Protein AF-A0A956Y0K7-F1 (afdb_monomer_lite)

Radius of gyration: 35.09 Å; chains: 1; bounding box: 117×87×111 Å

pLDDT: mean 72.66, std 21.15, range [28.67, 98.44]

Sequence (564 aa):
MSEHDADNPIESTDLSSDDQITEDSLEARIENAVAEARANDLPFDELTLSQLVAMFMQAPRRTWGTFLAVVRPRWMAPQSQEQAATPAATSEPVAEFVAPESSASPGRRRNLIGDRTMLQMGLYIVAIMLSWWASASLRTVVTEESCATFSIGLMVLAFFLWLAAMAIGSRNSLREWWEGRDGWLVPELVARAIVILTALIGLSFLFDSMDEPVNEVDRILNMVGPGLALLIGAGLVWLVLDAVFARLRWGATKLKRASDVEAPDDVEDDVLNLPWYMRIHPARVLLLFGGISFSGLVWFDTDANSFQTVTFYLWLASIIMIALAITPDMLGIWRWFRRLMADIGQFHWRRHGPAVLAFIVIMVVGVHLRLQDLHELPSEMTSDHVELVLDAVKVLNGERDIFFANNGGREPVQMYLMALLSMVPGLGINHDTLKLLAALESILTIPLMLWLGRELAGPERRRLGWYLGFILAALLATSYWHLTVTRLALRIVLMPLQMSLILIFLVRAVRYNHRADYILTGIMLGFGLYMYQAMRMVPVAIVLAVLLAAYLRGHTLRDWFHYG

Structure (mmCIF, N/CA/C/O backbone):
data_AF-A0A956Y0K7-F1
#
_entry.id   AF-A0A956Y0K7-F1
#
loop_
_atom_site.group_PDB
_atom_site.id
_atom_site.type_symbol
_atom_site.label_atom_id
_atom_site.label_alt_id
_atom_site.label_comp_id
_atom_site.label_asym_id
_atom_site.label_entity_id
_atom_site.label_seq_id
_atom_site.pdbx_PDB_ins_code
_atom_site.Cartn_x
_atom_site.Cartn_y
_atom_site.Cartn_z
_atom_site.occupancy
_atom_site.B_iso_or_equiv
_atom_site.auth_seq_id
_atom_site.auth_comp_id
_atom_site.auth_asym_id
_atom_site.auth_atom_id
_atom_site.pdbx_PDB_model_num
ATOM 1 N N . MET A 1 1 ? 72.736 -23.225 -0.703 1.00 33.97 1 MET A N 1
ATOM 2 C CA . MET A 1 1 ? 72.626 -22.332 0.474 1.00 33.97 1 MET A CA 1
ATOM 3 C C . MET A 1 1 ? 71.370 -21.500 0.318 1.00 33.97 1 MET A C 1
ATOM 5 O O . MET A 1 1 ? 71.354 -20.698 -0.602 1.00 33.97 1 MET A O 1
ATOM 9 N N . SER A 1 2 ? 70.308 -21.592 1.106 1.00 31.16 2 SER A N 1
ATOM 10 C CA . SER A 1 2 ? 69.747 -22.553 2.083 1.00 31.16 2 SER A CA 1
ATOM 11 C C . SER A 1 2 ? 68.324 -22.006 2.324 1.00 31.16 2 SER A C 1
ATOM 13 O O . SER A 1 2 ? 68.180 -20.792 2.457 1.00 31.16 2 SER A O 1
ATOM 15 N N . GLU A 1 3 ? 67.282 -22.785 2.036 1.00 33.03 3 GLU A N 1
ATOM 16 C CA . GLU A 1 3 ? 66.368 -23.416 3.018 1.00 33.03 3 GLU A CA 1
ATOM 17 C C . GLU A 1 3 ? 65.573 -22.447 3.912 1.00 33.03 3 GLU A C 1
ATOM 19 O O . GLU A 1 3 ? 66.126 -21.846 4.830 1.00 33.03 3 GLU A O 1
ATOM 24 N N . HIS A 1 4 ? 64.257 -22.366 3.662 1.00 35.75 4 HIS A N 1
ATOM 25 C CA . HIS A 1 4 ? 63.256 -22.791 4.651 1.00 35.75 4 HIS A CA 1
ATOM 26 C C . HIS A 1 4 ? 61.907 -23.131 3.977 1.00 35.75 4 HIS A C 1
ATOM 28 O O . HIS A 1 4 ? 61.102 -22.261 3.653 1.00 35.75 4 HIS A O 1
ATOM 34 N N . ASP A 1 5 ? 61.785 -24.420 3.663 1.00 31.73 5 ASP A N 1
ATOM 35 C CA . ASP A 1 5 ? 60.652 -25.353 3.754 1.00 31.73 5 ASP A CA 1
ATOM 36 C C . ASP A 1 5 ? 59.204 -24.839 3.743 1.00 31.73 5 ASP A C 1
ATOM 38 O O . ASP A 1 5 ? 58.680 -24.293 4.715 1.00 31.73 5 ASP A O 1
ATOM 42 N N . ALA A 1 6 ? 58.522 -25.193 2.651 1.00 32.97 6 ALA A N 1
ATOM 43 C CA . ALA A 1 6 ? 57.091 -25.444 2.594 1.00 32.97 6 ALA A CA 1
ATOM 44 C C . ALA A 1 6 ? 56.905 -26.916 2.190 1.00 32.97 6 ALA A C 1
ATOM 46 O O . ALA A 1 6 ? 57.210 -27.276 1.056 1.00 32.97 6 ALA A O 1
ATOM 47 N N . ASP A 1 7 ? 56.408 -27.741 3.109 1.00 32.31 7 ASP A N 1
ATOM 48 C CA . ASP A 1 7 ? 56.017 -29.131 2.865 1.00 32.31 7 ASP A CA 1
ATOM 49 C C . ASP A 1 7 ? 54.519 -29.273 3.148 1.00 32.31 7 ASP A C 1
ATOM 51 O O . ASP A 1 7 ? 54.078 -29.079 4.282 1.00 32.31 7 ASP A O 1
ATOM 55 N N . ASN A 1 8 ? 53.728 -29.592 2.120 1.00 29.03 8 ASN A N 1
ATOM 56 C CA . ASN A 1 8 ? 52.997 -30.864 2.092 1.00 29.03 8 ASN A CA 1
ATOM 57 C C . ASN A 1 8 ? 52.290 -31.084 0.735 1.00 29.03 8 ASN A C 1
ATOM 59 O O . ASN A 1 8 ? 51.583 -30.185 0.268 1.00 29.03 8 ASN A O 1
ATOM 63 N N . PRO A 1 9 ? 52.429 -32.267 0.106 1.00 35.69 9 PRO A N 1
ATOM 64 C CA . PRO A 1 9 ? 51.756 -32.620 -1.137 1.00 35.69 9 PRO A CA 1
ATOM 65 C C . PRO A 1 9 ? 50.383 -33.258 -0.874 1.00 35.69 9 PRO A C 1
ATOM 67 O O . PRO A 1 9 ? 50.193 -34.010 0.079 1.00 35.69 9 PRO A O 1
ATOM 70 N N . ILE A 1 10 ? 49.417 -32.973 -1.749 1.00 30.28 10 ILE A N 1
ATOM 71 C CA . ILE A 1 10 ? 48.112 -33.643 -1.777 1.00 30.28 10 ILE A CA 1
ATOM 72 C C . ILE A 1 10 ? 48.291 -34.964 -2.528 1.00 30.28 10 ILE A C 1
ATOM 74 O O . ILE A 1 10 ? 48.455 -34.973 -3.748 1.00 30.28 10 ILE A O 1
ATOM 78 N N . GLU A 1 11 ? 48.279 -36.067 -1.786 1.00 31.38 11 GLU A N 1
ATOM 79 C CA . GLU A 1 11 ? 48.277 -37.429 -2.311 1.00 31.38 11 GLU A CA 1
ATOM 80 C C . GLU A 1 11 ? 46.823 -37.911 -2.445 1.00 31.38 11 GLU A C 1
ATOM 82 O O . GLU A 1 11 ? 46.056 -37.948 -1.483 1.00 31.38 11 GLU A O 1
ATOM 87 N N . SER A 1 12 ? 46.426 -38.234 -3.674 1.00 38.06 12 SER A N 1
ATOM 88 C CA . SER A 1 12 ? 45.154 -38.868 -4.009 1.00 38.06 12 SER A CA 1
ATOM 89 C C . SER A 1 12 ? 45.128 -40.299 -3.474 1.00 38.06 12 SER A C 1
ATOM 91 O O . SER A 1 12 ? 45.903 -41.134 -3.941 1.00 38.06 12 SER A O 1
ATOM 93 N N . THR A 1 13 ? 44.223 -40.594 -2.544 1.00 30.56 13 THR A N 1
ATOM 94 C CA . THR A 1 13 ? 43.937 -41.963 -2.101 1.00 30.56 13 THR A CA 1
ATOM 95 C C . THR A 1 13 ? 42.480 -42.321 -2.370 1.00 30.56 13 THR A C 1
ATOM 97 O O . THR A 1 13 ? 41.550 -41.639 -1.942 1.00 30.56 13 THR A O 1
ATOM 100 N N . ASP A 1 14 ? 42.336 -43.399 -3.140 1.00 31.03 14 ASP A N 1
ATOM 101 C CA . ASP A 1 14 ? 41.130 -44.182 -3.365 1.00 31.03 14 ASP A CA 1
ATOM 102 C C . ASP A 1 14 ? 40.416 -44.512 -2.049 1.00 31.03 14 ASP A C 1
ATOM 104 O O . ASP A 1 14 ? 41.019 -45.032 -1.111 1.00 31.03 14 ASP A O 1
ATOM 108 N N . LEU A 1 15 ? 39.103 -44.287 -2.013 1.00 29.77 15 LEU A N 1
ATOM 109 C CA . LEU A 1 15 ? 38.215 -44.831 -0.990 1.00 29.77 15 LEU A CA 1
ATOM 110 C C . LEU A 1 15 ? 37.346 -45.919 -1.621 1.00 29.77 15 LEU A C 1
ATOM 112 O O . LEU A 1 15 ? 36.207 -45.691 -2.027 1.00 29.77 15 LEU A O 1
ATOM 116 N N . SER A 1 16 ? 37.910 -47.123 -1.679 1.00 30.20 16 SER A N 1
ATOM 117 C CA . SER A 1 16 ? 37.164 -48.373 -1.788 1.00 30.20 16 SER A CA 1
ATOM 118 C C . SER A 1 16 ? 37.602 -49.320 -0.670 1.00 30.20 16 SER A C 1
ATOM 120 O O . SER A 1 16 ? 38.789 -49.610 -0.556 1.00 30.20 16 SER A O 1
ATOM 122 N N . SER A 1 17 ? 36.609 -49.808 0.084 1.00 33.00 17 SER A N 1
ATOM 123 C CA . SER A 1 17 ? 36.604 -51.018 0.928 1.00 33.00 17 SER A CA 1
ATOM 124 C C . SER A 1 17 ? 37.643 -51.140 2.052 1.00 33.00 17 SER A C 1
ATOM 126 O O . SER A 1 17 ? 38.745 -51.619 1.816 1.00 33.00 17 SER A O 1
ATOM 128 N N . ASP A 1 18 ? 37.254 -50.791 3.281 1.00 34.25 18 ASP A N 1
ATOM 129 C CA . ASP A 1 18 ? 37.047 -51.745 4.392 1.00 34.25 18 ASP A CA 1
ATOM 130 C C . ASP A 1 18 ? 36.868 -50.974 5.710 1.00 34.25 18 ASP A C 1
ATOM 132 O O . ASP A 1 18 ? 37.826 -50.473 6.284 1.00 34.25 18 ASP A O 1
ATOM 136 N N . ASP A 1 19 ? 35.628 -50.896 6.194 1.00 32.59 19 ASP A N 1
ATOM 137 C CA . ASP A 1 19 ? 35.345 -50.797 7.630 1.00 32.59 19 ASP A CA 1
ATOM 138 C C . ASP A 1 19 ? 33.970 -51.436 7.870 1.00 32.59 19 ASP A C 1
ATOM 140 O O . ASP A 1 19 ? 32.916 -50.797 7.909 1.00 32.59 19 ASP A O 1
ATOM 144 N N . GLN A 1 20 ? 33.976 -52.770 7.932 1.00 36.47 20 GLN A N 1
ATOM 145 C CA . GLN A 1 20 ? 32.865 -53.560 8.451 1.00 36.47 20 GLN A CA 1
ATOM 146 C C . GLN A 1 20 ? 32.739 -53.291 9.956 1.00 36.47 20 GLN A C 1
ATOM 148 O O . GLN A 1 20 ? 33.276 -54.026 10.782 1.00 36.47 20 GLN A O 1
ATOM 153 N N . ILE A 1 21 ? 32.013 -52.235 10.319 1.00 37.00 21 ILE A N 1
ATOM 154 C CA . ILE A 1 21 ? 31.528 -52.053 11.687 1.00 37.00 21 ILE A CA 1
ATOM 155 C C . ILE A 1 21 ? 30.297 -52.942 11.837 1.00 37.00 21 ILE A C 1
ATOM 157 O O . ILE A 1 21 ? 29.228 -52.671 11.294 1.00 37.00 21 ILE A O 1
ATOM 161 N N . THR A 1 22 ? 30.492 -54.048 12.545 1.00 39.97 22 THR A N 1
ATOM 162 C CA . THR A 1 22 ? 29.457 -54.985 12.969 1.00 39.97 22 THR A CA 1
ATOM 163 C C . THR A 1 22 ? 28.284 -54.257 13.618 1.00 39.97 22 THR A C 1
ATOM 165 O O . THR A 1 22 ? 28.454 -53.464 14.544 1.00 39.97 22 THR A O 1
ATOM 168 N N . GLU A 1 23 ? 27.096 -54.579 13.117 1.00 40.25 23 GLU A N 1
ATOM 169 C CA . GLU A 1 23 ? 25.758 -54.153 13.521 1.00 40.25 23 GLU A CA 1
ATOM 170 C C . GLU A 1 23 ? 25.387 -54.717 14.911 1.00 40.25 23 GLU A C 1
ATOM 172 O O . GLU A 1 23 ? 24.383 -55.399 15.090 1.00 40.25 23 GLU A O 1
ATOM 177 N N . ASP A 1 24 ? 26.225 -54.462 15.919 1.00 45.69 24 ASP A N 1
ATOM 178 C CA . ASP A 1 24 ? 25.870 -54.694 17.317 1.00 45.69 24 ASP A CA 1
ATOM 179 C C . ASP A 1 24 ? 24.912 -53.573 17.734 1.00 45.69 24 ASP A C 1
ATOM 181 O O . ASP A 1 24 ? 25.288 -52.413 17.930 1.00 45.69 24 ASP A O 1
ATOM 185 N N . SER A 1 25 ? 23.630 -53.938 17.748 1.00 54.50 25 SER A N 1
ATOM 186 C CA . SER A 1 25 ? 22.472 -53.053 17.844 1.00 54.50 25 SER A CA 1
ATOM 187 C C . SER A 1 25 ? 22.632 -51.908 18.858 1.00 54.50 25 SER A C 1
ATOM 189 O O . SER A 1 25 ? 22.988 -52.090 20.025 1.00 54.50 25 SER A O 1
ATOM 191 N N . LEU A 1 26 ? 22.272 -50.695 18.426 1.00 47.69 26 LEU A N 1
ATOM 192 C CA . LEU A 1 26 ? 22.010 -49.548 19.303 1.00 47.69 26 LEU A CA 1
ATOM 193 C C . LEU A 1 26 ? 21.082 -49.943 20.472 1.00 47.69 26 LEU A C 1
ATOM 195 O O . LEU A 1 26 ? 21.229 -49.446 21.586 1.00 47.69 26 LEU A O 1
ATOM 199 N N . GLU A 1 27 ? 20.181 -50.889 20.216 1.00 48.72 27 GLU A N 1
ATOM 200 C CA . GLU A 1 27 ? 19.289 -51.529 21.180 1.00 48.72 27 GLU A CA 1
ATOM 201 C C . GLU A 1 27 ? 20.048 -52.224 22.322 1.00 48.72 27 GLU A C 1
ATOM 203 O O . GLU A 1 27 ? 19.775 -51.931 23.483 1.00 48.72 27 GLU A O 1
ATOM 208 N N . ALA A 1 28 ? 21.080 -53.024 22.033 1.00 51.38 28 ALA A N 1
ATOM 209 C CA . ALA A 1 28 ? 21.916 -53.667 23.052 1.00 51.38 28 ALA A CA 1
ATOM 210 C C . ALA A 1 28 ? 22.718 -52.654 23.891 1.00 51.38 28 ALA A C 1
ATOM 212 O O . ALA A 1 28 ? 22.922 -52.846 25.093 1.00 51.38 28 ALA A O 1
ATOM 213 N N . ARG A 1 29 ? 23.144 -51.532 23.290 1.00 52.81 29 ARG A N 1
ATOM 214 C CA . ARG A 1 29 ? 23.803 -50.429 24.019 1.00 52.81 29 ARG A CA 1
ATOM 215 C C . ARG A 1 29 ? 22.830 -49.704 24.952 1.00 52.81 29 ARG A C 1
ATOM 217 O O . ARG A 1 29 ? 23.215 -49.333 26.060 1.00 52.81 29 ARG A O 1
ATOM 224 N N . ILE A 1 30 ? 21.578 -49.530 24.527 1.00 51.59 30 ILE A N 1
ATOM 225 C CA . ILE A 1 30 ? 20.507 -48.934 25.335 1.00 51.59 30 ILE A CA 1
ATOM 226 C C . ILE A 1 30 ? 20.102 -49.881 26.471 1.00 51.59 30 ILE A C 1
ATOM 228 O O . ILE A 1 30 ? 19.977 -49.435 27.611 1.00 51.59 30 ILE A O 1
ATOM 232 N N . GLU A 1 31 ? 19.957 -51.180 26.206 1.00 54.91 31 GLU A N 1
ATOM 233 C CA . GLU A 1 31 ? 19.619 -52.173 27.231 1.00 54.91 31 GLU A CA 1
ATOM 234 C C . GLU A 1 31 ? 20.703 -52.286 28.307 1.00 54.91 31 GLU A C 1
ATOM 236 O O . GLU A 1 31 ? 20.376 -52.270 29.496 1.00 54.91 31 GLU A O 1
ATOM 241 N N . ASN A 1 32 ? 21.985 -52.294 27.924 1.00 59.47 32 ASN A N 1
ATOM 242 C CA . ASN A 1 32 ? 23.092 -52.297 28.884 1.00 59.47 32 ASN A CA 1
ATOM 243 C C . ASN A 1 32 ? 23.140 -51.011 29.725 1.00 59.47 32 ASN A C 1
ATOM 245 O O . ASN A 1 32 ? 23.268 -51.090 30.945 1.00 59.47 32 ASN A O 1
ATOM 249 N N . ALA A 1 33 ? 22.941 -49.835 29.116 1.00 54.47 33 ALA A N 1
ATOM 250 C CA . ALA A 1 33 ? 22.911 -48.561 29.841 1.00 54.47 33 ALA A CA 1
ATOM 251 C C . ALA A 1 33 ? 21.706 -48.440 30.799 1.00 54.47 33 ALA A C 1
ATOM 253 O O . ALA A 1 33 ? 21.785 -47.773 31.831 1.00 54.47 33 ALA A O 1
ATOM 254 N N . VAL A 1 34 ? 20.575 -49.077 30.473 1.00 53.91 34 VAL A N 1
ATOM 255 C CA . VAL A 1 34 ? 19.384 -49.140 31.339 1.00 53.91 34 VAL A CA 1
ATOM 256 C C . VAL A 1 34 ? 19.566 -50.164 32.467 1.00 53.91 34 VAL A C 1
ATOM 258 O O . VAL A 1 34 ? 19.110 -49.925 33.589 1.00 53.91 34 VAL A O 1
ATOM 261 N N . ALA A 1 35 ? 20.244 -51.285 32.207 1.00 59.25 35 ALA A N 1
ATOM 262 C CA . ALA A 1 35 ? 20.587 -52.280 33.222 1.00 59.25 35 ALA A CA 1
ATOM 263 C C . ALA A 1 35 ? 21.593 -51.729 34.249 1.00 59.25 35 ALA A C 1
ATOM 265 O O . ALA A 1 35 ? 21.411 -51.925 35.451 1.00 59.25 35 ALA A O 1
ATOM 266 N N . GLU A 1 36 ? 22.592 -50.972 33.794 1.00 55.00 36 GLU A N 1
ATOM 267 C CA . GLU A 1 36 ? 23.604 -50.325 34.637 1.00 55.00 36 GLU A CA 1
ATOM 268 C C . GLU A 1 36 ? 23.001 -49.219 35.524 1.00 55.00 36 GLU A C 1
ATOM 270 O O . GLU A 1 36 ? 23.275 -49.164 36.724 1.00 55.00 36 GLU A O 1
ATOM 275 N N . ALA A 1 37 ? 22.078 -48.411 34.983 1.00 53.56 37 ALA A N 1
ATOM 276 C CA . ALA A 1 37 ? 21.352 -47.397 35.754 1.00 53.56 37 ALA A CA 1
ATOM 277 C C . ALA A 1 37 ? 20.444 -47.999 36.844 1.00 53.56 37 ALA A C 1
ATOM 279 O O . ALA A 1 37 ? 20.286 -47.410 37.914 1.00 53.56 37 ALA A O 1
ATOM 280 N N . ARG A 1 38 ? 19.868 -49.188 36.605 1.00 54.81 38 ARG A N 1
ATOM 281 C CA . ARG A 1 38 ? 19.100 -49.935 37.620 1.00 54.81 38 ARG A CA 1
ATOM 282 C C . ARG A 1 38 ? 19.983 -50.578 38.688 1.00 54.81 38 ARG A C 1
ATOM 284 O O . ARG A 1 38 ? 19.535 -50.695 39.822 1.00 54.81 38 ARG A O 1
ATOM 291 N N . ALA A 1 39 ? 21.188 -51.030 38.336 1.00 54.59 39 ALA A N 1
ATOM 292 C CA . ALA A 1 39 ? 22.099 -51.683 39.277 1.00 54.59 39 ALA A CA 1
ATOM 293 C C . ALA A 1 39 ? 22.712 -50.697 40.288 1.00 54.59 39 ALA A C 1
ATOM 295 O O . ALA A 1 39 ? 23.016 -51.095 41.411 1.00 54.59 39 ALA A O 1
ATOM 296 N N . ASN A 1 40 ? 22.850 -49.425 39.898 1.00 50.09 40 ASN A N 1
ATOM 297 C CA . ASN A 1 40 ? 23.533 -48.395 40.683 1.00 50.09 40 ASN A CA 1
ATOM 298 C C . ASN A 1 40 ? 22.598 -47.400 41.401 1.00 50.09 40 ASN A C 1
ATOM 300 O O . ASN A 1 40 ? 23.106 -46.473 42.025 1.00 50.09 40 ASN A O 1
ATOM 304 N N . ASP A 1 41 ? 21.267 -47.573 41.328 1.00 52.31 41 ASP A N 1
ATOM 305 C CA . ASP A 1 41 ? 20.262 -46.704 41.983 1.00 52.31 41 ASP A CA 1
ATOM 306 C C . ASP A 1 41 ? 20.542 -45.195 41.767 1.00 52.31 41 ASP A C 1
ATOM 308 O O . ASP A 1 41 ? 20.476 -44.376 42.688 1.00 52.31 41 ASP A O 1
ATOM 312 N N . LEU A 1 42 ? 20.900 -44.826 40.528 1.00 53.88 42 LEU A N 1
ATOM 313 C CA . LEU A 1 42 ? 21.314 -43.461 40.192 1.00 53.88 42 LEU A CA 1
ATOM 314 C C . LEU A 1 42 ? 20.186 -42.448 40.469 1.00 53.88 42 LEU A C 1
ATOM 316 O O . LEU A 1 42 ? 19.017 -42.718 40.157 1.00 53.88 42 LEU A O 1
ATOM 320 N N . PRO A 1 43 ? 20.509 -41.274 41.041 1.00 58.56 43 PRO A N 1
ATOM 321 C CA . PRO A 1 43 ? 19.518 -40.253 41.339 1.00 58.56 43 PRO A CA 1
ATOM 322 C C . PRO A 1 43 ? 18.923 -39.666 40.043 1.00 58.56 43 PRO A C 1
ATOM 324 O O . PRO A 1 43 ? 19.541 -39.647 38.979 1.00 58.56 43 PRO A O 1
ATOM 327 N N . PHE A 1 44 ? 17.653 -39.253 40.116 1.00 55.22 44 PHE A N 1
ATOM 328 C CA . PHE A 1 44 ? 16.796 -38.961 38.952 1.00 55.22 44 PHE A CA 1
ATOM 329 C C . PHE A 1 44 ? 17.320 -37.827 38.051 1.00 55.22 44 PHE A C 1
ATOM 331 O O . PHE A 1 44 ? 16.976 -37.750 36.875 1.00 55.22 44 PHE A O 1
ATOM 338 N N . ASP A 1 45 ? 18.131 -36.941 38.614 1.00 56.03 45 ASP A N 1
ATOM 339 C CA . ASP A 1 45 ? 18.776 -35.792 37.985 1.00 56.03 45 ASP A CA 1
ATOM 340 C C . ASP A 1 45 ? 20.011 -36.148 37.141 1.00 56.03 45 ASP A C 1
ATOM 342 O O . ASP A 1 45 ? 20.463 -35.312 36.361 1.00 56.03 45 ASP A O 1
ATOM 346 N N . GLU A 1 46 ? 20.503 -37.388 37.221 1.00 53.06 46 GLU A N 1
ATOM 347 C CA . GLU A 1 46 ? 21.650 -37.872 36.438 1.00 53.06 46 GLU A CA 1
ATOM 348 C C . GLU A 1 46 ? 21.248 -38.755 35.238 1.00 53.06 46 GLU A C 1
ATOM 350 O O . GLU A 1 46 ? 22.103 -39.247 34.501 1.00 53.06 46 GLU A O 1
ATOM 355 N N . LEU A 1 47 ? 19.945 -38.947 34.997 1.00 60.28 47 LEU A N 1
ATOM 356 C CA . LEU A 1 47 ? 19.445 -39.771 33.892 1.00 60.28 47 LEU A CA 1
ATOM 357 C C . LEU A 1 47 ? 19.433 -39.011 32.558 1.00 60.28 47 LEU A C 1
ATOM 359 O O . LEU A 1 47 ? 18.924 -37.894 32.453 1.00 60.28 47 LEU A O 1
ATOM 363 N N . THR A 1 48 ? 19.908 -39.662 31.492 1.00 64.12 48 THR A N 1
ATOM 364 C CA . THR A 1 48 ? 19.758 -39.137 30.125 1.00 64.12 48 THR A CA 1
ATOM 365 C C . THR A 1 48 ? 18.307 -39.242 29.638 1.00 64.12 48 THR A C 1
ATOM 367 O O . THR A 1 48 ? 17.532 -40.091 30.088 1.00 64.12 48 THR A O 1
ATOM 370 N N . LEU A 1 49 ? 17.922 -38.392 28.678 1.00 50.31 49 LEU A N 1
ATOM 371 C CA . LEU A 1 49 ? 16.545 -38.316 28.170 1.00 50.31 49 LEU A CA 1
ATOM 372 C C . LEU A 1 49 ? 16.044 -39.658 27.601 1.00 50.31 49 LEU A C 1
ATOM 374 O O . LEU A 1 49 ? 14.894 -40.031 27.826 1.00 50.31 49 LEU A O 1
ATOM 378 N N . SER A 1 50 ? 16.905 -40.414 26.917 1.00 51.12 50 SER A N 1
ATOM 379 C CA . SER A 1 50 ? 16.568 -41.736 26.373 1.00 51.12 50 SER A CA 1
ATOM 380 C C . SER A 1 50 ? 16.329 -42.779 27.474 1.00 51.12 50 SER A C 1
ATOM 382 O O . SER A 1 50 ? 15.378 -43.557 27.383 1.00 51.12 50 SER A O 1
ATOM 384 N N . GLN A 1 51 ? 17.112 -42.755 28.559 1.00 54.50 51 GLN A N 1
ATOM 385 C CA . GLN A 1 51 ? 16.913 -43.624 29.728 1.00 54.50 51 GLN A CA 1
ATOM 386 C C . GLN A 1 51 ? 15.621 -43.275 30.486 1.00 54.50 51 GLN A C 1
ATOM 388 O O . GLN A 1 51 ? 14.888 -44.171 30.913 1.00 54.50 51 GLN A O 1
ATOM 393 N N . LEU A 1 52 ? 15.297 -41.983 30.596 1.00 56.78 52 LEU A N 1
ATOM 394 C CA . LEU A 1 52 ? 14.069 -41.495 31.226 1.00 56.78 52 LEU A CA 1
ATOM 395 C C . LEU A 1 52 ? 12.814 -41.940 30.454 1.00 56.78 52 LEU A C 1
ATOM 397 O O . LEU A 1 52 ? 11.842 -42.406 31.055 1.00 56.78 52 LEU A O 1
ATOM 401 N N . VAL A 1 53 ? 12.851 -41.861 29.120 1.00 54.59 53 VAL A N 1
ATOM 402 C CA . VAL A 1 53 ? 11.765 -42.322 28.240 1.00 54.59 53 VAL A CA 1
ATOM 403 C C . VAL A 1 53 ? 11.598 -43.845 28.313 1.00 54.59 53 VAL A C 1
ATOM 405 O O . VAL A 1 53 ? 10.474 -44.327 28.477 1.00 54.59 53 VAL A O 1
ATOM 408 N N . ALA A 1 54 ? 12.693 -44.612 28.295 1.00 51.69 54 ALA A N 1
ATOM 409 C CA . ALA A 1 54 ? 12.647 -46.071 28.437 1.00 51.69 54 ALA A CA 1
ATOM 410 C C . ALA A 1 54 ? 12.052 -46.514 29.792 1.00 51.69 54 ALA A C 1
ATOM 412 O O . ALA A 1 54 ? 11.223 -47.429 29.851 1.00 51.69 54 ALA A O 1
ATOM 413 N N . MET A 1 55 ? 12.394 -45.825 30.889 1.00 55.91 55 MET A N 1
ATOM 414 C CA . MET A 1 55 ? 11.802 -46.069 32.212 1.00 55.91 55 MET A CA 1
ATOM 415 C C . MET A 1 55 ? 10.309 -45.713 32.280 1.00 55.91 55 MET A C 1
ATOM 417 O O . MET A 1 55 ? 9.547 -46.378 32.992 1.00 55.91 55 MET A O 1
ATOM 421 N N . PHE A 1 56 ? 9.866 -44.693 31.542 1.00 56.72 56 PHE A N 1
ATOM 422 C CA . PHE A 1 56 ? 8.450 -44.343 31.421 1.00 56.72 56 PHE A CA 1
ATOM 423 C C . PHE A 1 56 ? 7.648 -45.400 30.657 1.00 56.72 56 PHE A C 1
ATOM 425 O O . PHE A 1 56 ? 6.522 -45.701 31.050 1.00 56.72 56 PHE A O 1
ATOM 432 N N . MET A 1 57 ? 8.224 -45.993 29.608 1.00 49.22 57 MET A N 1
ATOM 433 C CA . MET A 1 57 ? 7.544 -47.018 28.811 1.00 49.22 57 MET A CA 1
ATOM 434 C C . MET A 1 57 ? 7.431 -48.364 29.535 1.00 49.22 57 MET A C 1
ATOM 436 O O . MET A 1 57 ? 6.392 -49.014 29.454 1.00 49.22 57 MET A O 1
ATOM 440 N N . GLN A 1 58 ? 8.456 -48.775 30.289 1.00 50.22 58 GLN A N 1
ATOM 441 C CA . GLN A 1 58 ? 8.457 -50.094 30.934 1.00 50.22 58 GLN A CA 1
ATOM 442 C C . GLN A 1 58 ? 7.713 -50.142 32.281 1.00 50.22 58 GLN A C 1
ATOM 444 O O . GLN A 1 58 ? 7.107 -51.161 32.607 1.00 50.22 58 GLN A O 1
ATOM 449 N N . ALA A 1 59 ? 7.743 -49.072 33.088 1.00 47.88 59 ALA A N 1
ATOM 450 C CA . ALA A 1 59 ? 7.119 -49.057 34.420 1.00 47.88 59 ALA A CA 1
ATOM 451 C C . ALA A 1 59 ? 6.381 -47.734 34.734 1.00 47.88 59 ALA A C 1
ATOM 453 O O . ALA A 1 59 ? 6.620 -47.123 35.783 1.00 47.88 59 ALA A O 1
ATOM 454 N N . PRO A 1 60 ? 5.420 -47.310 33.886 1.00 49.28 60 PRO A N 1
ATOM 455 C CA . PRO A 1 60 ? 4.844 -45.959 33.886 1.00 49.28 60 PRO A CA 1
ATOM 456 C C . PRO A 1 60 ? 4.283 -45.514 35.241 1.00 49.28 60 PRO A C 1
ATOM 458 O O . PRO A 1 60 ? 4.433 -44.362 35.635 1.00 49.28 60 PRO A O 1
ATOM 461 N N . ARG A 1 61 ? 3.675 -46.428 36.009 1.00 43.06 61 ARG A N 1
ATOM 462 C CA . ARG A 1 61 ? 3.075 -46.103 37.316 1.00 43.06 61 ARG A CA 1
ATOM 463 C C . ARG A 1 61 ? 4.101 -45.797 38.408 1.00 43.06 61 ARG A C 1
ATOM 465 O O . ARG A 1 61 ? 3.828 -44.954 39.258 1.00 43.06 61 ARG A O 1
ATOM 472 N N . ARG A 1 62 ? 5.255 -46.474 38.407 1.00 48.16 62 ARG A N 1
ATOM 473 C CA . ARG A 1 62 ? 6.326 -46.216 39.385 1.00 48.16 62 ARG A CA 1
ATOM 474 C C . ARG A 1 62 ? 7.071 -44.938 39.023 1.00 48.16 62 ARG A C 1
ATOM 476 O O . ARG A 1 62 ? 7.209 -44.081 39.886 1.00 48.16 62 ARG A O 1
ATOM 483 N N . THR A 1 63 ? 7.431 -44.782 37.750 1.00 55.84 63 THR A N 1
ATOM 484 C CA . THR A 1 63 ? 8.148 -43.611 37.223 1.00 55.84 63 THR A CA 1
ATOM 485 C C . THR A 1 63 ? 7.353 -42.319 37.432 1.00 55.84 63 THR A C 1
ATOM 487 O O . THR A 1 63 ? 7.907 -41.308 37.858 1.00 55.84 63 THR A O 1
ATOM 490 N N . TRP A 1 64 ? 6.027 -42.372 37.262 1.00 52.56 64 TRP A N 1
ATOM 491 C CA . TRP A 1 64 ? 5.136 -41.251 37.577 1.00 52.56 64 TRP A CA 1
ATOM 492 C C . TRP A 1 64 ? 5.110 -40.900 39.073 1.00 52.56 64 TRP A C 1
ATOM 494 O O . TRP A 1 64 ? 5.036 -39.728 39.434 1.00 52.56 64 TRP A O 1
ATOM 504 N N . GLY A 1 65 ? 5.198 -41.900 39.957 1.00 52.91 65 GLY A N 1
ATOM 505 C CA . GLY A 1 65 ? 5.238 -41.698 41.407 1.00 52.91 65 GLY A CA 1
ATOM 506 C C . GLY A 1 65 ? 6.504 -40.975 41.874 1.00 52.91 65 GLY A C 1
ATOM 507 O O . GLY A 1 65 ? 6.412 -40.045 42.674 1.00 52.91 65 GLY A O 1
ATOM 508 N N . THR A 1 66 ? 7.667 -41.351 41.337 1.00 56.69 66 THR A N 1
ATOM 509 C CA . THR A 1 66 ? 8.956 -40.703 41.633 1.00 56.69 66 THR A CA 1
ATOM 510 C C . THR A 1 66 ? 9.026 -39.297 41.040 1.00 56.69 66 THR A C 1
ATOM 512 O O . THR A 1 66 ? 9.425 -38.361 41.729 1.00 56.69 66 THR A O 1
ATOM 515 N N . PHE A 1 67 ? 8.538 -39.118 39.809 1.00 56.31 67 PHE A N 1
ATOM 516 C CA . PHE A 1 67 ? 8.429 -37.807 39.165 1.00 56.31 67 PHE A CA 1
ATOM 517 C C . PHE A 1 67 ? 7.546 -36.840 39.973 1.00 56.31 67 PHE A C 1
ATOM 519 O O . PHE A 1 67 ? 7.944 -35.713 40.266 1.00 56.31 67 PHE A O 1
ATOM 526 N N . LEU A 1 68 ? 6.373 -37.291 40.429 1.00 50.56 68 LEU A N 1
ATOM 527 C CA . LEU A 1 68 ? 5.485 -36.482 41.271 1.00 50.56 68 LEU A CA 1
ATOM 528 C C . LEU A 1 68 ? 6.078 -36.163 42.650 1.00 50.56 68 LEU A C 1
ATOM 530 O O . LEU A 1 68 ? 5.718 -35.141 43.235 1.00 50.56 68 LEU A O 1
ATOM 534 N N . ALA A 1 69 ? 6.963 -37.010 43.182 1.00 55.28 69 ALA A N 1
ATOM 535 C CA . ALA A 1 69 ? 7.649 -36.746 44.444 1.00 55.28 69 ALA A CA 1
ATOM 536 C C . ALA A 1 69 ? 8.674 -35.604 44.321 1.00 55.28 69 ALA A C 1
ATOM 538 O O . ALA A 1 69 ? 8.823 -34.830 45.264 1.00 55.28 69 ALA A O 1
ATOM 539 N N . VAL A 1 70 ? 9.312 -35.458 43.153 1.00 53.84 70 VAL A N 1
ATOM 540 C CA . VAL A 1 70 ? 10.239 -34.355 42.835 1.00 53.84 70 VAL A CA 1
ATOM 541 C C . VAL A 1 70 ? 9.483 -33.062 42.503 1.00 53.84 70 VAL A C 1
ATOM 543 O O . VAL A 1 70 ? 9.902 -31.975 42.890 1.00 53.84 70 VAL A O 1
ATOM 546 N N . VAL A 1 71 ? 8.335 -33.172 41.827 1.00 48.97 71 VAL A N 1
ATOM 547 C CA . VAL A 1 71 ? 7.552 -32.021 41.336 1.00 48.97 71 VAL A CA 1
ATOM 548 C C . VAL A 1 71 ? 6.583 -31.453 42.388 1.00 48.97 71 VAL A C 1
ATOM 550 O O . VAL A 1 71 ? 6.040 -30.360 42.210 1.00 48.97 71 VAL A O 1
ATOM 553 N N . ARG A 1 72 ? 6.356 -32.133 43.521 1.00 41.72 72 ARG A N 1
ATOM 554 C CA . ARG A 1 72 ? 5.494 -31.587 44.581 1.00 41.72 72 ARG A CA 1
ATOM 555 C C . ARG A 1 72 ? 6.169 -30.408 45.298 1.00 41.72 72 ARG A C 1
ATOM 557 O O . ARG A 1 72 ? 7.237 -30.583 45.883 1.00 41.72 72 ARG A O 1
ATOM 564 N N . PRO A 1 73 ? 5.512 -29.235 45.383 1.00 40.34 73 PRO A N 1
ATOM 565 C CA . PRO A 1 73 ? 5.958 -28.178 46.280 1.00 40.34 73 PRO A CA 1
ATOM 566 C C . PRO A 1 73 ? 5.912 -28.709 47.721 1.00 40.34 73 PRO A C 1
ATOM 568 O O . PRO A 1 73 ? 4.958 -29.388 48.101 1.00 40.34 73 PRO A O 1
ATOM 571 N N . ARG A 1 74 ? 6.908 -28.402 48.555 1.00 34.97 74 ARG A N 1
ATOM 572 C CA . ARG A 1 74 ? 6.787 -28.585 50.010 1.00 34.97 74 ARG A CA 1
ATOM 573 C C . ARG A 1 74 ? 5.802 -27.541 50.540 1.00 34.97 74 ARG A C 1
ATOM 575 O O . ARG A 1 74 ? 6.185 -26.410 50.818 1.00 34.97 74 ARG A O 1
ATOM 582 N N . TRP A 1 75 ? 4.527 -27.905 50.648 1.00 38.16 75 TRP A N 1
ATOM 583 C CA . TRP A 1 75 ? 3.533 -27.097 51.355 1.00 38.16 75 TRP A CA 1
ATOM 584 C C . TRP A 1 75 ? 3.863 -27.145 52.852 1.00 38.16 75 TRP A C 1
ATOM 586 O O . TRP A 1 75 ? 3.941 -28.226 53.436 1.00 38.16 75 TRP A O 1
ATOM 596 N N . MET A 1 76 ? 4.097 -25.982 53.464 1.00 32.81 76 MET A N 1
ATOM 597 C CA . MET A 1 76 ? 4.211 -25.852 54.918 1.00 32.81 76 MET A CA 1
ATOM 598 C C . MET A 1 76 ? 2.905 -26.316 55.572 1.00 32.81 76 MET A C 1
ATOM 600 O O . MET A 1 76 ? 1.817 -25.914 55.162 1.00 32.81 76 MET A O 1
ATOM 604 N N . ALA A 1 77 ? 3.033 -27.177 56.578 1.00 31.14 77 ALA A N 1
ATOM 605 C CA . ALA A 1 77 ? 1.926 -27.668 57.383 1.00 31.14 77 ALA A CA 1
ATOM 606 C C . ALA A 1 77 ? 1.248 -26.525 58.174 1.00 31.14 77 ALA A C 1
ATOM 608 O O . ALA A 1 77 ? 1.927 -25.580 58.587 1.00 31.14 77 ALA A O 1
ATOM 609 N N . PRO A 1 78 ? -0.070 -26.608 58.424 1.00 37.44 78 PRO A N 1
ATOM 610 C CA . PRO A 1 78 ? -0.789 -25.636 59.237 1.00 37.44 78 PRO A CA 1
ATOM 611 C C . PRO A 1 78 ? -0.412 -25.800 60.714 1.00 37.44 78 PRO A C 1
ATOM 613 O O . PRO A 1 78 ? -0.562 -26.882 61.283 1.00 37.44 78 PRO A O 1
ATOM 616 N N . GLN A 1 79 ? 0.057 -24.722 61.347 1.00 32.22 79 GLN A N 1
ATOM 617 C CA . GLN A 1 79 ? 0.140 -24.669 62.804 1.00 32.22 79 GLN A CA 1
ATOM 618 C C . GLN A 1 79 ? -1.273 -24.595 63.391 1.00 32.22 79 GLN A C 1
ATOM 620 O O . GLN A 1 79 ? -2.097 -23.758 63.021 1.00 32.22 79 GLN A O 1
ATOM 625 N N . SER A 1 80 ? -1.523 -25.540 64.286 1.00 31.23 80 SER A N 1
ATOM 626 C CA . SER A 1 80 ? -2.711 -25.755 65.097 1.00 31.23 80 SER A CA 1
ATOM 627 C C . SER A 1 80 ? -3.089 -24.545 65.953 1.00 31.23 80 SER A C 1
ATOM 629 O O . SER A 1 80 ? -2.243 -23.941 66.607 1.00 31.23 80 SER A O 1
ATOM 631 N N . GLN A 1 81 ? -4.393 -24.261 65.990 1.00 30.64 81 GLN A N 1
ATOM 632 C CA . GLN A 1 81 ? -5.046 -23.470 67.030 1.00 30.64 81 GLN A CA 1
ATOM 633 C C . GLN A 1 81 ? -4.827 -24.105 68.408 1.00 30.64 81 GLN A C 1
ATOM 635 O O . GLN A 1 81 ? -5.047 -25.304 68.576 1.00 30.64 81 GLN A O 1
ATOM 640 N N . GLU A 1 82 ? -4.508 -23.274 69.395 1.00 30.98 82 GLU A N 1
ATOM 641 C CA . GLU A 1 82 ? -4.661 -23.588 70.813 1.00 30.98 82 GLU A CA 1
ATOM 642 C C . GLU A 1 82 ? -5.555 -22.524 71.473 1.00 30.98 82 GLU A C 1
ATOM 644 O O . GLU A 1 82 ? -5.736 -21.417 70.964 1.00 30.98 82 GLU A O 1
ATOM 649 N N . GLN A 1 83 ? -6.227 -22.951 72.533 1.00 30.55 83 GLN A N 1
ATOM 650 C CA . GLN A 1 83 ? -7.575 -22.577 72.945 1.00 30.55 83 GLN A CA 1
ATOM 651 C C . GLN A 1 83 ? -7.714 -21.286 73.772 1.00 30.55 83 GLN A C 1
ATOM 653 O O . GLN A 1 83 ? -6.850 -20.899 74.547 1.00 30.55 83 GLN A O 1
ATOM 658 N N . ALA A 1 84 ? -8.904 -20.699 73.615 1.00 30.02 84 ALA A N 1
ATOM 659 C CA . ALA A 1 84 ? -9.778 -20.028 74.582 1.00 30.02 84 ALA A CA 1
ATOM 660 C C . ALA A 1 84 ? -9.280 -19.695 76.009 1.00 30.02 84 ALA A C 1
ATOM 662 O O . ALA A 1 84 ? -8.992 -20.580 76.809 1.00 30.02 84 ALA A O 1
ATOM 663 N N . ALA A 1 85 ? -9.478 -18.425 76.390 1.00 28.67 85 ALA A N 1
ATOM 664 C CA . ALA A 1 85 ? -10.016 -18.041 77.698 1.00 28.67 85 ALA A CA 1
ATOM 665 C C . ALA A 1 85 ? -10.774 -16.695 77.605 1.00 28.67 85 ALA A C 1
ATOM 667 O O . ALA A 1 85 ? -10.314 -15.740 76.986 1.00 28.67 85 ALA A O 1
ATOM 668 N N . THR A 1 86 ? -11.947 -16.624 78.230 1.00 30.42 86 THR A N 1
ATOM 669 C CA . THR A 1 86 ? -12.717 -15.412 78.601 1.00 30.42 86 THR A CA 1
ATOM 670 C C . THR A 1 86 ? -13.041 -15.542 80.102 1.00 30.42 86 THR A C 1
ATOM 672 O O . THR A 1 86 ? -12.915 -16.657 80.613 1.00 30.42 86 THR A O 1
ATOM 675 N N . PRO A 1 87 ? -13.591 -14.540 80.822 1.00 50.06 87 PRO A N 1
ATOM 676 C CA . PRO A 1 87 ? -13.634 -13.081 80.625 1.00 50.06 87 PRO A CA 1
ATOM 677 C C . PRO A 1 87 ? -13.232 -12.297 81.909 1.00 50.06 87 PRO A C 1
ATOM 679 O O . PRO A 1 87 ? -13.156 -12.863 82.996 1.00 50.06 87 PRO A O 1
ATOM 682 N N . ALA A 1 88 ? -13.081 -10.970 81.830 1.00 29.12 88 ALA A N 1
ATOM 683 C CA . ALA A 1 88 ? -13.282 -10.091 82.991 1.00 29.12 88 ALA A CA 1
ATOM 684 C C . ALA A 1 88 ? -13.719 -8.688 82.547 1.00 29.12 88 ALA A C 1
ATOM 686 O O . ALA A 1 88 ? -13.144 -8.101 81.633 1.00 29.12 88 ALA A O 1
ATOM 687 N N . ALA A 1 89 ? -14.774 -8.197 83.190 1.00 33.38 89 ALA A N 1
ATOM 688 C CA . ALA A 1 89 ? -15.429 -6.916 82.970 1.00 33.38 89 ALA A CA 1
ATOM 689 C C . ALA A 1 89 ? -14.899 -5.833 83.922 1.00 33.38 89 ALA A C 1
ATOM 691 O O . ALA A 1 89 ? -14.612 -6.161 85.067 1.00 33.38 89 ALA A O 1
ATOM 692 N N . THR A 1 90 ? -14.903 -4.574 83.467 1.00 30.45 90 THR A N 1
ATOM 693 C CA . THR A 1 90 ? -15.096 -3.316 84.236 1.00 30.45 90 THR A CA 1
ATOM 694 C C . THR A 1 90 ? -15.231 -2.157 83.218 1.00 30.45 90 THR A C 1
ATOM 696 O O . THR A 1 90 ? -14.386 -2.021 82.340 1.00 30.45 90 THR A O 1
ATOM 699 N N . SER A 1 91 ? -16.415 -1.538 83.05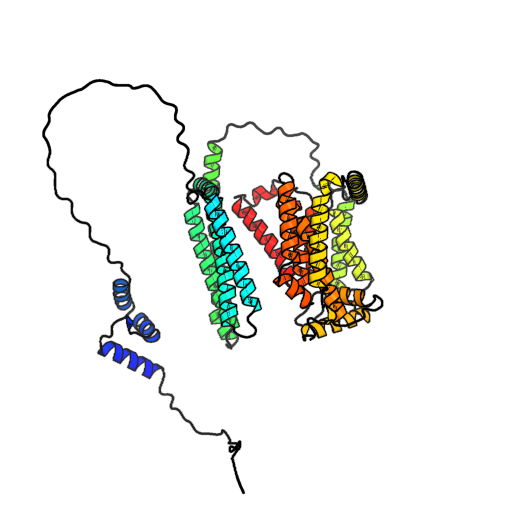1 1.00 33.03 91 SER A N 1
ATOM 700 C CA . SER A 1 91 ? -16.830 -0.204 83.577 1.00 33.03 91 SER A CA 1
ATOM 701 C C . SER A 1 91 ? -15.813 0.919 83.277 1.00 33.03 91 SER A C 1
ATOM 703 O O . SER A 1 91 ? -14.679 0.818 83.719 1.00 33.03 91 SER A O 1
ATOM 705 N N . GLU A 1 92 ? -16.100 1.990 82.523 1.00 31.64 92 GLU A N 1
ATOM 706 C CA . GLU A 1 92 ? -17.104 3.056 82.739 1.00 31.64 92 GLU A CA 1
ATOM 707 C C . GLU A 1 92 ? -17.271 3.964 81.482 1.00 31.64 92 GLU A C 1
ATOM 709 O O . GLU A 1 92 ? -16.444 3.894 80.570 1.00 31.64 92 GLU A O 1
ATOM 714 N N . PRO A 1 93 ? -18.311 4.830 81.410 1.00 44.03 93 PRO A N 1
ATOM 715 C CA . PRO A 1 93 ? -18.584 5.712 80.273 1.00 44.03 93 PRO A CA 1
ATOM 716 C C . PRO A 1 93 ? -17.967 7.112 80.451 1.00 44.03 93 PRO A C 1
ATOM 718 O O . PRO A 1 93 ? -18.036 7.687 81.534 1.00 44.03 93 PRO A O 1
ATOM 721 N N . VAL A 1 94 ? -17.452 7.719 79.375 1.00 33.69 94 VAL A N 1
ATOM 722 C CA . VAL A 1 94 ? -17.149 9.162 79.348 1.00 33.69 94 VAL A CA 1
ATOM 723 C C . VAL A 1 94 ? -17.658 9.778 78.049 1.00 33.69 94 VAL A C 1
ATOM 725 O O . VAL A 1 94 ? -17.453 9.256 76.955 1.00 33.69 94 VAL A O 1
ATOM 728 N N . ALA A 1 95 ? -18.380 10.877 78.232 1.00 32.97 95 ALA A N 1
ATOM 729 C CA . ALA A 1 95 ? -19.077 11.660 77.235 1.00 32.97 95 ALA A CA 1
ATOM 730 C C . ALA A 1 95 ? -18.142 12.459 76.306 1.00 32.97 95 ALA A C 1
ATOM 732 O O . ALA A 1 95 ? -17.100 12.950 76.726 1.00 32.97 95 ALA A O 1
ATOM 733 N N . GLU A 1 96 ? -18.614 12.597 75.063 1.00 36.94 96 GLU A N 1
ATOM 734 C CA . GLU A 1 96 ? -18.679 13.827 74.258 1.00 36.94 96 GLU A CA 1
ATOM 735 C C . GLU A 1 96 ? -17.392 14.636 74.007 1.00 36.94 96 GLU A C 1
ATOM 737 O O . GLU A 1 96 ? -16.871 15.293 74.895 1.00 36.94 96 GLU A O 1
ATOM 742 N N . PHE A 1 97 ? -16.972 14.715 72.735 1.00 30.75 97 PHE A N 1
ATOM 743 C CA . PHE A 1 97 ? -16.485 15.969 72.141 1.00 30.75 97 PHE A CA 1
ATOM 744 C C . PHE A 1 97 ? -16.583 15.897 70.607 1.00 30.75 97 PHE A C 1
ATOM 746 O O . PHE A 1 97 ? -15.760 15.278 69.932 1.00 30.75 97 PHE A O 1
ATOM 753 N N . VAL A 1 98 ? -17.615 16.529 70.044 1.00 40.47 98 VAL A N 1
ATOM 754 C CA . VAL A 1 98 ? -17.656 16.887 68.620 1.00 40.47 98 VAL A CA 1
ATOM 755 C C . VAL A 1 98 ? -16.859 18.180 68.473 1.00 40.47 98 VAL A C 1
ATOM 757 O O . VAL A 1 98 ? -17.310 19.240 68.898 1.00 40.47 98 VAL A O 1
ATOM 760 N N . ALA A 1 99 ? -15.662 18.091 67.896 1.00 31.33 99 ALA A N 1
ATOM 761 C CA . ALA A 1 99 ? -14.897 19.264 67.487 1.00 31.33 99 ALA A CA 1
ATOM 762 C C . ALA A 1 99 ? -15.304 19.679 66.058 1.00 31.33 99 ALA A C 1
ATOM 764 O O . ALA A 1 99 ? -15.345 18.820 65.170 1.00 31.33 99 ALA A O 1
ATOM 765 N N . PRO A 1 100 ? -15.601 20.966 65.804 1.00 46.12 100 PRO A N 1
ATOM 766 C CA . PRO A 1 100 ? -15.726 21.495 64.456 1.00 46.12 100 PRO A CA 1
ATOM 767 C C . PRO A 1 100 ? -14.338 21.845 63.885 1.00 46.12 100 PRO A C 1
ATOM 769 O O . PRO A 1 100 ? -13.375 21.999 64.625 1.00 46.12 100 PRO A O 1
ATOM 772 N N . GLU A 1 101 ? -14.294 22.033 62.563 1.00 32.41 101 GLU A N 1
ATOM 773 C CA . GLU A 1 101 ? -13.189 22.589 61.755 1.00 32.41 101 GLU A CA 1
ATOM 774 C C . GLU A 1 101 ? -12.127 21.615 61.209 1.00 32.41 101 GLU A C 1
ATOM 776 O O . GLU A 1 101 ? -11.163 21.217 61.853 1.00 32.41 101 GLU A O 1
ATOM 781 N N . SER A 1 102 ? -12.190 21.350 59.904 1.00 31.05 102 SER A N 1
ATOM 782 C CA . SER A 1 102 ? -11.467 22.180 58.925 1.00 31.05 102 SER A CA 1
ATOM 783 C C . SER A 1 102 ? -11.505 21.518 57.544 1.00 31.05 102 SER A C 1
ATOM 785 O O . SER A 1 102 ? -11.105 20.374 57.337 1.00 31.05 102 SER A O 1
ATOM 787 N N . SER A 1 103 ? -11.999 22.263 56.560 1.00 38.78 103 SER A N 1
ATOM 788 C CA . SER A 1 103 ? -11.889 21.936 55.143 1.00 38.78 103 SER A CA 1
ATOM 789 C C . SER A 1 103 ? -10.440 22.115 54.686 1.00 38.78 103 SER A C 1
ATOM 791 O O . SER A 1 103 ? -10.088 23.124 54.079 1.00 38.78 103 SER A O 1
ATOM 793 N N . ALA A 1 104 ? -9.587 21.141 54.981 1.00 34.94 104 ALA A N 1
ATOM 794 C CA . ALA A 1 104 ? -8.297 21.000 54.327 1.00 34.94 104 ALA A CA 1
ATOM 795 C C . ALA A 1 104 ? -8.420 19.897 53.273 1.00 34.94 104 ALA A C 1
ATOM 797 O O . ALA A 1 104 ? -8.416 18.707 53.581 1.00 34.94 104 ALA A O 1
ATOM 798 N N . SER A 1 105 ? -8.547 20.292 52.005 1.00 37.44 105 SER A N 1
ATOM 799 C CA . SER A 1 105 ? -8.353 19.383 50.876 1.00 37.44 105 SER A CA 1
ATOM 800 C C . SER A 1 105 ? -6.977 18.720 51.017 1.00 37.44 105 SER A C 1
ATOM 802 O O . SER A 1 105 ? -5.975 19.444 50.964 1.00 37.44 105 SER A O 1
ATOM 804 N N . PRO A 1 106 ? -6.862 17.389 51.175 1.00 39.53 106 PRO A N 1
ATOM 805 C CA . PRO A 1 106 ? -5.552 16.777 51.179 1.00 39.53 106 PRO A CA 1
ATOM 806 C C . PRO A 1 106 ? -5.025 16.884 49.752 1.00 39.53 106 PRO A C 1
ATOM 808 O O . PRO A 1 106 ? -5.545 16.258 48.826 1.00 39.53 106 PRO A O 1
ATOM 811 N N . GLY A 1 107 ? -4.008 17.730 49.574 1.00 40.09 107 GLY A N 1
ATOM 812 C CA . GLY A 1 107 ? -3.199 17.779 48.370 1.00 40.09 107 GLY A CA 1
ATOM 813 C C . GLY A 1 107 ? -2.743 16.363 48.061 1.00 40.09 107 GLY A C 1
ATOM 814 O O . GLY A 1 107 ? -1.870 15.813 48.731 1.00 40.09 107 GLY A O 1
ATOM 815 N N . ARG A 1 108 ? -3.404 15.747 47.079 1.00 40.62 108 ARG A N 1
ATOM 816 C CA . ARG A 1 108 ? -3.108 14.408 46.591 1.00 40.62 108 ARG A CA 1
ATOM 817 C C . ARG A 1 108 ? -1.664 14.458 46.105 1.00 40.62 108 ARG A C 1
ATOM 819 O O . ARG A 1 108 ? -1.412 14.946 45.005 1.00 40.62 108 ARG A O 1
ATOM 826 N N . ARG A 1 109 ? -0.709 14.002 46.927 1.00 40.78 109 ARG A N 1
ATOM 827 C CA . ARG A 1 109 ? 0.645 13.687 46.461 1.00 40.78 109 ARG A CA 1
ATOM 828 C C . ARG A 1 109 ? 0.450 12.692 45.322 1.00 40.78 109 ARG A C 1
ATOM 830 O O . ARG A 1 109 ? 0.135 11.527 45.554 1.00 40.78 109 ARG A O 1
ATOM 837 N N . ARG A 1 110 ? 0.510 13.175 44.079 1.00 44.00 110 ARG A N 1
ATOM 838 C CA . ARG A 1 110 ? 0.515 12.332 42.887 1.00 44.00 110 ARG A CA 1
ATOM 839 C C . ARG A 1 110 ? 1.811 11.540 42.962 1.00 44.00 110 ARG A C 1
ATOM 841 O O . ARG A 1 110 ? 2.868 12.047 42.603 1.00 44.00 110 ARG A O 1
ATOM 848 N N . ASN A 1 111 ? 1.737 10.320 43.485 1.00 46.47 111 ASN A N 1
ATOM 849 C CA . ASN A 1 111 ? 2.809 9.351 43.337 1.00 46.47 111 ASN A CA 1
ATOM 850 C C . ASN A 1 111 ? 3.020 9.162 41.830 1.00 46.47 111 ASN A C 1
ATOM 852 O O . ASN A 1 111 ? 2.192 8.540 41.170 1.00 46.47 111 ASN A O 1
ATOM 856 N N . LEU A 1 112 ? 4.108 9.721 41.292 1.00 45.41 112 LEU A N 1
ATOM 857 C CA . LEU A 1 112 ? 4.484 9.645 39.871 1.00 45.41 112 LEU A CA 1
ATOM 858 C C . LEU A 1 112 ? 4.580 8.193 39.360 1.00 45.41 112 LEU A C 1
ATOM 860 O O . LEU A 1 112 ? 4.403 7.934 38.178 1.00 45.41 112 LEU A O 1
ATOM 864 N N . ILE A 1 113 ? 4.805 7.241 40.269 1.00 49.28 113 ILE A N 1
ATOM 865 C CA . ILE A 1 113 ? 4.938 5.804 39.991 1.00 49.28 113 ILE A CA 1
ATOM 866 C C . ILE A 1 113 ? 3.582 5.066 40.099 1.00 49.28 113 ILE A C 1
ATOM 868 O O . ILE A 1 113 ? 3.436 3.947 39.620 1.00 49.28 113 ILE A O 1
ATOM 872 N N . GLY A 1 114 ? 2.558 5.689 40.698 1.00 53.69 114 GLY A N 1
ATOM 873 C CA . GLY A 1 114 ? 1.230 5.089 40.892 1.00 53.69 114 GLY A CA 1
ATOM 874 C C . GLY A 1 114 ? 0.201 5.434 39.810 1.00 53.69 114 GLY A C 1
ATOM 875 O O . GLY A 1 114 ? -0.880 4.842 39.785 1.00 53.69 114 GLY A O 1
ATOM 876 N N . ASP A 1 115 ? 0.502 6.389 38.926 1.00 69.88 115 ASP A N 1
ATOM 877 C CA . ASP A 1 115 ? -0.389 6.756 37.826 1.00 69.88 115 ASP A CA 1
ATOM 878 C C . ASP A 1 115 ? -0.203 5.765 36.670 1.00 69.88 115 ASP A C 1
ATOM 880 O O . ASP A 1 115 ? 0.831 5.739 36.001 1.00 69.88 115 ASP A O 1
ATOM 884 N N . ARG A 1 116 ? -1.217 4.924 36.433 1.00 75.00 116 ARG A N 1
ATOM 885 C CA . ARG A 1 116 ? -1.211 3.900 35.371 1.00 75.00 116 ARG A CA 1
ATOM 886 C C . ARG A 1 116 ? -0.886 4.489 34.000 1.00 75.00 116 ARG A C 1
ATOM 888 O O . ARG A 1 116 ? -0.276 3.810 33.184 1.00 75.00 116 ARG A O 1
ATOM 895 N N . THR A 1 117 ? -1.248 5.750 33.775 1.00 78.56 117 THR A N 1
ATOM 896 C CA . THR A 1 117 ? -0.955 6.487 32.542 1.00 78.56 117 THR A CA 1
ATOM 897 C C . THR A 1 117 ? 0.544 6.734 32.380 1.00 78.56 117 THR A C 1
ATOM 899 O O . THR A 1 117 ? 1.086 6.600 31.286 1.00 78.56 117 THR A O 1
ATOM 902 N N . MET A 1 118 ? 1.237 7.058 33.476 1.00 81.44 118 MET A N 1
ATOM 903 C CA . MET A 1 118 ? 2.688 7.251 33.482 1.00 81.44 118 MET A CA 1
ATOM 904 C C . MET A 1 118 ? 3.424 5.924 33.320 1.00 81.44 118 MET A C 1
ATOM 906 O O . MET A 1 118 ? 4.386 5.865 32.561 1.00 81.44 118 MET A O 1
ATOM 910 N N . LEU A 1 119 ? 2.935 4.852 33.951 1.00 84.44 119 LEU A N 1
ATOM 911 C CA . LEU A 1 119 ? 3.469 3.504 33.745 1.00 84.44 119 LEU A CA 1
ATOM 912 C C . LEU A 1 119 ? 3.299 3.049 32.287 1.00 84.44 119 LEU A C 1
ATOM 914 O O . LEU A 1 119 ? 4.254 2.578 31.677 1.00 84.44 119 LEU A O 1
ATOM 918 N N . GLN A 1 120 ? 2.109 3.237 31.709 1.00 86.06 120 GLN A N 1
ATOM 919 C CA . GLN A 1 120 ? 1.834 2.932 30.304 1.00 86.06 120 GLN A CA 1
ATOM 920 C C . GLN A 1 120 ? 2.773 3.709 29.374 1.00 86.06 120 GLN A C 1
ATOM 922 O O . GLN A 1 120 ? 3.380 3.126 28.479 1.00 86.06 120 GLN A O 1
ATOM 927 N N . MET A 1 121 ? 2.921 5.016 29.592 1.00 86.94 121 MET A N 1
ATOM 928 C CA . MET A 1 121 ? 3.799 5.846 28.772 1.00 86.94 121 MET A CA 1
ATOM 929 C C . MET A 1 121 ? 5.275 5.473 28.947 1.00 86.94 121 MET A C 1
ATOM 931 O O . MET A 1 121 ? 6.000 5.405 27.959 1.00 86.94 121 MET A O 1
ATOM 935 N N . GLY A 1 122 ? 5.707 5.159 30.171 1.00 87.50 122 GLY A N 1
ATOM 936 C CA . GLY A 1 122 ? 7.049 4.651 30.449 1.00 87.50 122 GLY A CA 1
ATOM 937 C C . GLY A 1 122 ? 7.337 3.349 29.703 1.00 87.50 122 GLY A C 1
ATOM 938 O O . GLY A 1 122 ? 8.372 3.238 29.052 1.00 87.50 122 GLY A O 1
ATOM 939 N N . LEU A 1 123 ? 6.397 2.400 29.707 1.00 89.38 123 LEU A N 1
ATOM 940 C CA . LEU A 1 123 ? 6.530 1.149 28.957 1.00 89.38 123 LEU A CA 1
ATOM 941 C C . LEU A 1 123 ? 6.573 1.374 27.440 1.00 89.38 123 LEU A C 1
ATOM 943 O O . LEU A 1 123 ? 7.374 0.728 26.770 1.00 89.38 123 LEU A O 1
ATOM 947 N N . TYR A 1 124 ? 5.787 2.311 26.893 1.00 89.19 124 TYR A N 1
ATOM 948 C CA . TYR A 1 124 ? 5.898 2.677 25.475 1.00 89.19 124 TYR A CA 1
ATOM 949 C C . TYR A 1 124 ? 7.266 3.265 25.135 1.00 89.19 124 TYR A C 1
ATOM 951 O O . TYR A 1 124 ? 7.845 2.898 24.117 1.00 89.19 124 TYR A O 1
ATOM 959 N N . ILE A 1 125 ? 7.807 4.142 25.984 1.00 90.19 125 ILE A N 1
ATOM 960 C CA . ILE A 1 125 ? 9.141 4.719 25.779 1.00 90.19 125 ILE A CA 1
ATOM 961 C C . ILE A 1 125 ? 10.200 3.615 25.792 1.00 90.19 125 ILE A C 1
ATOM 963 O O . ILE A 1 125 ? 11.018 3.554 24.879 1.00 90.19 125 ILE A O 1
ATOM 967 N N . VAL A 1 126 ? 10.154 2.709 26.773 1.00 91.38 126 VAL A N 1
ATOM 968 C CA . VAL A 1 126 ? 11.091 1.579 26.861 1.00 91.38 126 VAL A CA 1
ATOM 969 C C . VAL A 1 126 ? 10.967 0.666 25.642 1.00 91.38 126 VAL A C 1
ATOM 971 O O . VAL A 1 126 ? 11.984 0.310 25.056 1.00 91.38 126 VAL A O 1
ATOM 974 N N . ALA A 1 127 ? 9.747 0.336 25.211 1.00 89.88 127 ALA A N 1
ATOM 975 C CA . ALA A 1 127 ? 9.521 -0.458 24.007 1.00 89.88 127 ALA A CA 1
ATOM 976 C C . ALA A 1 127 ? 10.131 0.216 22.766 1.00 89.88 127 ALA A C 1
ATOM 978 O O . ALA A 1 127 ? 10.879 -0.418 22.030 1.00 89.88 127 ALA A O 1
ATOM 979 N N . ILE A 1 128 ? 9.899 1.519 22.572 1.00 87.69 128 ILE A N 1
ATOM 980 C CA . ILE A 1 128 ? 10.488 2.280 21.458 1.00 87.69 128 ILE A CA 1
ATOM 981 C C . ILE A 1 128 ? 12.018 2.274 21.533 1.00 87.69 128 ILE A C 1
ATOM 983 O O . ILE A 1 128 ? 12.676 2.065 20.515 1.00 87.69 128 ILE A O 1
ATOM 987 N N . MET A 1 129 ? 12.596 2.479 22.720 1.00 89.00 129 MET A N 1
ATOM 988 C CA . MET A 1 129 ? 14.048 2.468 22.911 1.00 89.00 129 MET A CA 1
ATOM 989 C C . MET A 1 129 ? 14.654 1.095 22.611 1.00 89.00 129 MET A C 1
ATOM 991 O O . MET A 1 129 ? 15.686 1.027 21.948 1.00 89.00 129 MET A O 1
ATOM 995 N N . LEU A 1 130 ? 14.003 0.009 23.037 1.00 88.81 130 LEU A N 1
ATOM 996 C CA . LEU A 1 130 ? 14.430 -1.358 22.736 1.00 88.81 130 LEU A CA 1
ATOM 997 C C . LEU A 1 130 ? 14.330 -1.666 21.240 1.00 88.81 130 LEU A C 1
ATOM 999 O O . LEU A 1 130 ? 15.283 -2.192 20.676 1.00 88.81 130 LEU A O 1
ATOM 1003 N N . SER A 1 131 ? 13.237 -1.286 20.571 1.00 85.94 131 SER A N 1
ATOM 1004 C CA . SER A 1 131 ? 13.108 -1.437 19.113 1.00 85.94 131 SER A CA 1
ATOM 1005 C C . SER A 1 131 ? 14.149 -0.616 18.350 1.00 85.94 131 SER A C 1
ATOM 1007 O O . SER A 1 131 ? 14.679 -1.065 17.330 1.00 85.94 131 SER A O 1
ATOM 1009 N N . TRP A 1 132 ? 14.465 0.588 18.834 1.00 84.88 132 TRP A N 1
ATOM 1010 C CA . TRP A 1 132 ? 15.520 1.418 18.260 1.00 84.88 132 TRP A CA 1
ATOM 1011 C C . TRP A 1 132 ? 16.896 0.780 18.447 1.00 84.88 132 TRP A C 1
ATOM 1013 O O . TRP A 1 132 ? 17.664 0.719 17.489 1.00 84.88 132 TRP A O 1
ATOM 1023 N N . TRP A 1 133 ? 17.185 0.249 19.638 1.00 84.69 133 TRP A N 1
ATOM 1024 C CA . TRP A 1 133 ? 18.439 -0.442 19.923 1.00 84.69 133 TRP A CA 1
ATOM 1025 C C . TRP A 1 133 ? 18.590 -1.718 19.091 1.00 84.69 133 TRP A C 1
ATOM 1027 O O . TRP A 1 133 ? 19.615 -1.878 18.437 1.00 84.69 133 TRP A O 1
ATOM 1037 N N . ALA A 1 134 ? 17.543 -2.542 19.012 1.00 83.75 134 ALA A N 1
ATOM 1038 C CA . ALA A 1 134 ? 17.472 -3.716 18.142 1.00 83.75 134 ALA A CA 1
ATOM 1039 C C . ALA A 1 134 ? 17.733 -3.364 16.670 1.00 83.75 134 ALA A C 1
ATOM 1041 O O . ALA A 1 134 ? 18.459 -4.051 15.956 1.00 83.75 134 ALA A O 1
ATOM 1042 N N . SER A 1 135 ? 17.156 -2.256 16.200 1.00 80.44 135 SER A N 1
ATOM 1043 C CA . SER A 1 135 ? 17.393 -1.774 14.837 1.00 80.44 135 SER A CA 1
ATOM 1044 C C . SER A 1 135 ? 18.818 -1.256 14.651 1.00 80.44 135 SER A C 1
ATOM 1046 O O . SER A 1 135 ? 19.378 -1.380 13.568 1.00 80.44 135 SER A O 1
ATOM 1048 N N . ALA A 1 136 ? 19.410 -0.653 15.684 1.00 80.00 136 ALA A N 1
ATOM 1049 C CA . ALA A 1 136 ? 20.773 -0.147 15.637 1.00 80.00 136 ALA A CA 1
ATOM 1050 C C . ALA A 1 136 ? 21.809 -1.276 15.632 1.00 80.00 136 ALA A C 1
ATOM 1052 O O . ALA A 1 136 ? 22.768 -1.178 14.871 1.00 80.00 136 ALA A O 1
ATOM 1053 N N . SER A 1 137 ? 21.601 -2.334 16.421 1.00 75.19 137 SER A N 1
ATOM 1054 C CA . SER A 1 137 ? 22.482 -3.505 16.462 1.00 75.19 137 SER A CA 1
ATOM 1055 C C . SER A 1 137 ? 22.478 -4.277 15.146 1.00 75.19 137 SER A C 1
ATOM 1057 O O . SER A 1 137 ? 23.525 -4.749 14.721 1.00 75.19 137 SER A O 1
ATOM 1059 N N . LEU A 1 138 ? 21.350 -4.321 14.430 1.00 70.94 138 LEU A N 1
ATOM 1060 C CA . LEU A 1 138 ? 21.283 -4.940 13.099 1.00 70.94 138 LEU A CA 1
ATOM 1061 C C . LEU A 1 138 ? 22.142 -4.224 12.042 1.00 70.94 138 LEU A C 1
ATOM 1063 O O . LEU A 1 138 ? 22.473 -4.826 11.029 1.00 70.94 138 LEU A O 1
ATOM 1067 N N . ARG A 1 139 ? 22.545 -2.964 12.268 1.00 65.69 139 ARG A N 1
ATOM 1068 C CA . ARG A 1 139 ? 23.398 -2.210 11.327 1.00 65.69 139 ARG A CA 1
ATOM 1069 C C . ARG A 1 139 ? 24.878 -2.551 11.421 1.00 65.69 139 ARG A C 1
ATOM 1071 O O . ARG A 1 139 ? 25.615 -2.280 10.482 1.00 65.69 139 ARG A O 1
ATOM 1078 N N . THR A 1 140 ? 25.327 -3.060 12.563 1.00 62.91 140 THR A N 1
ATOM 1079 C CA . THR A 1 140 ? 26.752 -3.280 12.849 1.00 62.91 140 THR A CA 1
ATOM 1080 C C . THR A 1 140 ? 27.202 -4.710 12.570 1.00 62.91 140 THR A C 1
ATOM 1082 O O . THR A 1 140 ? 28.366 -5.030 12.782 1.00 62.91 140 THR A O 1
ATOM 1085 N N . VAL A 1 141 ? 26.295 -5.583 12.131 1.00 54.81 141 VAL A N 1
ATOM 1086 C CA . VAL A 1 141 ? 26.515 -7.030 12.105 1.00 54.81 141 VAL A CA 1
ATOM 1087 C C . VAL A 1 141 ? 26.591 -7.478 10.658 1.00 54.81 141 VAL A C 1
ATOM 1089 O O . VAL A 1 141 ? 25.575 -7.635 9.990 1.00 54.81 141 VAL A O 1
ATOM 1092 N N . VAL A 1 142 ? 27.817 -7.657 10.176 1.00 52.53 142 VAL A N 1
ATOM 1093 C CA . VAL A 1 142 ? 28.072 -8.140 8.815 1.00 52.53 142 VAL A CA 1
ATOM 1094 C C . VAL A 1 142 ? 28.124 -9.676 8.765 1.00 52.53 142 VAL A C 1
ATOM 1096 O O . VAL A 1 142 ? 27.997 -10.223 7.678 1.00 52.53 142 VAL A O 1
ATOM 1099 N N . THR A 1 143 ? 28.239 -10.406 9.889 1.00 50.44 143 THR A N 1
ATOM 1100 C CA . THR A 1 143 ? 28.576 -11.849 9.808 1.00 50.44 143 THR A CA 1
ATOM 1101 C C . THR A 1 143 ? 28.106 -12.798 10.927 1.00 50.44 143 THR A C 1
ATOM 1103 O O . THR A 1 143 ? 28.380 -13.986 10.810 1.00 50.44 143 THR A O 1
ATOM 1106 N N . GLU A 1 144 ? 27.399 -12.379 11.987 1.00 54.06 144 GLU A N 1
ATOM 1107 C CA . GLU A 1 144 ? 27.031 -13.311 13.080 1.00 54.06 144 GLU A CA 1
ATOM 1108 C C . GLU A 1 144 ? 25.516 -13.504 13.246 1.00 54.06 144 GLU A C 1
ATOM 1110 O O . GLU A 1 144 ? 24.800 -12.627 13.737 1.00 54.06 144 GLU A O 1
ATOM 1115 N N . GLU A 1 145 ? 25.042 -14.706 12.909 1.00 58.69 145 GLU A N 1
ATOM 1116 C CA . GLU A 1 145 ? 23.672 -15.207 13.125 1.00 58.69 145 GLU A CA 1
ATOM 1117 C C . GLU A 1 145 ? 23.191 -15.008 14.583 1.00 58.69 145 GLU A C 1
ATOM 1119 O O . GLU A 1 145 ? 22.038 -14.644 14.847 1.00 58.69 145 GLU A O 1
ATOM 1124 N N . SER A 1 146 ? 24.115 -15.112 15.543 1.00 59.06 146 SER A N 1
ATOM 1125 C CA . SER A 1 146 ? 23.901 -14.851 16.972 1.00 59.06 146 SER A CA 1
ATOM 1126 C C . SER A 1 146 ? 23.429 -13.419 17.262 1.00 59.06 146 SER A C 1
ATOM 1128 O O . SER A 1 146 ? 22.531 -13.200 18.080 1.00 59.06 146 SER A O 1
ATOM 1130 N N . CYS A 1 147 ? 23.982 -12.422 16.568 1.00 58.59 147 CYS A N 1
ATOM 1131 C CA . CYS A 1 147 ? 23.621 -11.016 16.759 1.00 58.59 147 CYS A CA 1
ATOM 1132 C C . CYS A 1 147 ? 22.277 -10.657 16.102 1.00 58.59 147 CYS A C 1
ATOM 1134 O O . CYS A 1 147 ? 21.526 -9.827 16.633 1.00 58.59 147 CYS A O 1
ATOM 1136 N N . ALA A 1 148 ? 21.942 -11.296 14.976 1.00 65.38 148 ALA A N 1
ATOM 1137 C CA . ALA A 1 148 ? 20.616 -11.186 14.371 1.00 65.38 148 ALA A CA 1
ATOM 1138 C C . ALA A 1 148 ? 19.545 -11.741 15.322 1.00 65.38 148 ALA A C 1
ATOM 1140 O O . ALA A 1 148 ? 18.563 -11.057 15.614 1.00 65.38 148 ALA A O 1
ATOM 1141 N N . THR A 1 149 ? 19.795 -12.916 15.903 1.00 71.88 149 THR A N 1
ATOM 1142 C CA . THR A 1 149 ? 18.914 -13.552 16.893 1.00 71.88 149 THR A CA 1
ATOM 1143 C C . THR A 1 149 ? 18.708 -12.674 18.130 1.00 71.88 149 THR A C 1
ATOM 1145 O O . THR A 1 149 ? 17.573 -12.466 18.562 1.00 71.88 149 THR A O 1
ATOM 1148 N N . PHE A 1 150 ? 19.778 -12.074 18.663 1.00 78.00 150 PHE A N 1
ATOM 1149 C CA . PHE A 1 150 ? 19.689 -11.131 19.783 1.00 78.00 150 PHE A CA 1
ATOM 1150 C C . PHE A 1 150 ? 18.827 -9.905 19.450 1.00 78.00 150 PHE A C 1
ATOM 1152 O O . PHE A 1 150 ? 17.945 -9.518 20.220 1.00 78.00 150 PHE A O 1
ATOM 1159 N N . SER A 1 151 ? 19.046 -9.311 18.277 1.00 78.00 151 SER A N 1
ATOM 1160 C CA . SER A 1 151 ? 18.311 -8.124 17.836 1.00 78.00 151 SER A CA 1
ATOM 1161 C C . SER A 1 151 ? 16.829 -8.427 17.598 1.00 78.00 151 SER A C 1
ATOM 1163 O O . SER A 1 151 ? 15.962 -7.651 18.003 1.00 78.00 151 SER A O 1
ATOM 1165 N N . ILE A 1 152 ? 16.519 -9.585 17.010 1.00 79.44 152 ILE A N 1
ATOM 1166 C CA . ILE A 1 152 ? 15.145 -10.085 16.882 1.00 79.44 152 ILE A CA 1
ATOM 1167 C C . ILE A 1 152 ? 14.531 -10.277 18.273 1.00 79.44 152 ILE A C 1
ATOM 1169 O O . ILE A 1 152 ? 13.419 -9.809 18.512 1.00 79.44 152 ILE A O 1
ATOM 1173 N N . GLY A 1 153 ? 15.265 -10.870 19.219 1.00 81.94 153 GLY A N 1
ATOM 1174 C CA . GLY A 1 153 ? 14.825 -11.040 20.605 1.00 81.94 153 GLY A CA 1
ATOM 1175 C C . GLY A 1 153 ? 14.461 -9.718 21.289 1.00 81.94 153 GLY A C 1
ATOM 1176 O O . GLY A 1 153 ? 13.399 -9.614 21.904 1.00 81.94 153 GLY A O 1
ATOM 1177 N N . LEU A 1 154 ? 15.280 -8.675 21.121 1.00 85.00 154 LEU A N 1
ATOM 1178 C CA . LEU A 1 154 ? 14.975 -7.328 21.618 1.00 85.00 154 LEU A CA 1
ATOM 1179 C C . LEU A 1 154 ? 13.727 -6.727 20.957 1.00 85.00 154 LEU A C 1
ATOM 1181 O O . LEU A 1 154 ? 12.922 -6.086 21.635 1.00 85.00 154 LEU A O 1
ATOM 1185 N N . MET A 1 155 ? 13.538 -6.946 19.653 1.00 83.62 155 MET A N 1
ATOM 1186 C CA . MET A 1 155 ? 12.353 -6.480 18.928 1.00 83.62 155 MET A CA 1
ATOM 1187 C C . MET A 1 155 ? 11.077 -7.167 19.435 1.00 83.62 155 MET A C 1
ATOM 1189 O O . MET A 1 155 ? 10.058 -6.513 19.658 1.00 83.62 155 MET A O 1
ATOM 1193 N N . VAL A 1 156 ? 11.146 -8.479 19.669 1.00 83.31 156 VAL A N 1
ATOM 1194 C CA . VAL A 1 156 ? 10.050 -9.279 20.228 1.00 83.31 156 VAL A CA 1
ATOM 1195 C C . VAL A 1 156 ? 9.734 -8.835 21.658 1.00 83.31 156 VAL A C 1
ATOM 1197 O O . VAL A 1 156 ? 8.570 -8.617 21.996 1.00 83.31 156 VAL A O 1
ATOM 1200 N N . LEU A 1 157 ? 10.755 -8.614 22.489 1.00 86.94 157 LEU A N 1
ATOM 1201 C CA . LEU A 1 157 ? 10.582 -8.079 23.840 1.00 86.94 157 LEU A CA 1
ATOM 1202 C C . LEU A 1 157 ? 9.909 -6.700 23.818 1.00 86.94 157 LEU A C 1
ATOM 1204 O O . LEU A 1 157 ? 8.964 -6.462 24.571 1.00 86.94 157 LEU A O 1
ATOM 1208 N N . ALA A 1 158 ? 10.359 -5.802 22.938 1.00 88.06 158 ALA A N 1
ATOM 1209 C CA . ALA A 1 158 ? 9.759 -4.485 22.760 1.00 88.06 158 ALA A CA 1
ATOM 1210 C C . ALA A 1 158 ? 8.275 -4.580 22.372 1.00 88.06 158 ALA A C 1
ATOM 1212 O O . ALA A 1 158 ? 7.441 -3.870 22.937 1.00 88.06 158 ALA A O 1
ATOM 1213 N N . PHE A 1 159 ? 7.929 -5.496 21.465 1.00 86.38 159 PHE A N 1
ATOM 1214 C CA . PHE A 1 159 ? 6.546 -5.765 21.079 1.00 86.38 159 PHE A CA 1
ATOM 1215 C C . PHE A 1 159 ? 5.692 -6.229 22.269 1.00 86.38 159 PHE A C 1
ATOM 1217 O O . PHE A 1 159 ? 4.614 -5.680 22.508 1.00 86.38 159 PHE A O 1
ATOM 1224 N N . PHE A 1 160 ? 6.175 -7.180 23.071 1.00 87.56 160 PHE A N 1
ATOM 1225 C CA . PHE A 1 160 ? 5.438 -7.642 24.251 1.00 87.56 160 PHE A CA 1
ATOM 1226 C C . PHE A 1 160 ? 5.327 -6.573 25.343 1.00 87.56 160 PHE A C 1
ATOM 1228 O O . PHE A 1 160 ? 4.278 -6.462 25.978 1.00 87.56 160 PHE A O 1
ATOM 1235 N N . LEU A 1 161 ? 6.348 -5.732 25.528 1.00 88.44 161 LEU A N 1
ATOM 1236 C CA . LEU A 1 161 ? 6.273 -4.576 26.427 1.00 88.44 161 LEU A CA 1
ATOM 1237 C C . LEU A 1 161 ? 5.241 -3.553 25.951 1.00 88.44 161 LEU A C 1
ATOM 1239 O O . LEU A 1 161 ? 4.485 -3.018 26.763 1.00 88.44 161 LEU A O 1
ATOM 1243 N N . TRP A 1 162 ? 5.154 -3.322 24.640 1.00 90.62 162 TRP A N 1
ATOM 1244 C CA . TRP A 1 162 ? 4.121 -2.476 24.050 1.00 90.62 162 TRP A CA 1
ATOM 1245 C C . TRP A 1 162 ? 2.716 -3.041 24.295 1.00 90.62 162 TRP A C 1
ATOM 1247 O O . TRP A 1 162 ? 1.805 -2.304 24.685 1.00 90.62 162 TRP A O 1
ATOM 1257 N N . LEU A 1 163 ? 2.528 -4.352 24.108 1.00 83.31 163 LEU A N 1
ATOM 1258 C CA . LEU A 1 163 ? 1.263 -5.027 24.411 1.00 83.31 163 LEU A CA 1
ATOM 1259 C C . LEU A 1 163 ? 0.912 -4.938 25.899 1.00 83.31 163 LEU A C 1
ATOM 1261 O O . LEU A 1 163 ? -0.226 -4.614 26.241 1.00 83.31 163 LEU A O 1
ATOM 1265 N N . ALA A 1 164 ? 1.883 -5.152 26.788 1.00 84.25 164 ALA A N 1
ATOM 1266 C CA . ALA A 1 164 ? 1.691 -5.012 28.226 1.00 84.25 164 ALA A CA 1
ATOM 1267 C C . ALA A 1 164 ? 1.284 -3.578 28.602 1.00 84.25 164 ALA A C 1
ATOM 1269 O O . ALA A 1 164 ? 0.335 -3.387 29.365 1.00 84.25 164 ALA A O 1
ATOM 1270 N N . ALA A 1 165 ? 1.929 -2.564 28.014 1.00 87.12 165 ALA A N 1
ATOM 1271 C CA . ALA A 1 165 ? 1.555 -1.161 28.187 1.00 87.12 165 ALA A CA 1
ATOM 1272 C C . ALA A 1 165 ? 0.099 -0.912 27.772 1.00 87.12 165 ALA A C 1
ATOM 1274 O O . ALA A 1 165 ? -0.661 -0.262 28.492 1.00 87.12 165 ALA A O 1
ATOM 1275 N N . MET A 1 166 ? -0.309 -1.475 26.631 1.00 84.69 166 MET A N 1
ATOM 1276 C CA . MET A 1 166 ? -1.674 -1.370 26.125 1.00 84.69 166 MET A CA 1
ATOM 1277 C C . MET A 1 166 ? -2.686 -2.039 27.061 1.00 84.69 166 MET A C 1
ATOM 1279 O O . MET A 1 166 ? -3.717 -1.438 27.369 1.00 84.69 166 MET A O 1
ATOM 1283 N N . ALA A 1 167 ? -2.383 -3.235 27.569 1.00 78.94 167 ALA A N 1
ATOM 1284 C CA . ALA A 1 167 ? -3.226 -3.951 28.526 1.00 78.94 167 ALA A CA 1
ATOM 1285 C C . ALA A 1 167 ? -3.360 -3.194 29.861 1.00 78.94 167 ALA A C 1
ATOM 1287 O O . ALA A 1 167 ? -4.452 -3.087 30.416 1.00 78.94 167 ALA A O 1
ATOM 1288 N N . ILE A 1 168 ? -2.267 -2.604 30.359 1.00 82.25 168 ILE A N 1
ATOM 1289 C CA . ILE A 1 168 ? -2.268 -1.784 31.580 1.00 82.25 168 ILE A CA 1
ATOM 1290 C C . ILE A 1 168 ? -3.116 -0.523 31.391 1.00 82.25 168 ILE A C 1
ATOM 1292 O O . ILE A 1 168 ? -3.927 -0.194 32.261 1.00 82.25 168 ILE A O 1
ATOM 1296 N N . GLY A 1 169 ? -2.956 0.164 30.257 1.00 78.88 169 GLY A N 1
ATOM 1297 C CA . GLY A 1 169 ? -3.713 1.371 29.927 1.00 78.88 169 GLY A CA 1
ATOM 1298 C C . GLY A 1 169 ? -5.206 1.117 29.744 1.00 78.88 169 GLY A C 1
ATOM 1299 O O . GLY A 1 169 ? -6.038 1.892 30.210 1.00 78.88 169 GLY A O 1
ATOM 1300 N N . SER A 1 170 ? -5.556 -0.008 29.123 1.00 78.69 170 SER A N 1
ATOM 1301 C CA . SER A 1 170 ? -6.945 -0.412 28.876 1.00 78.69 170 SER A CA 1
ATOM 1302 C C . SER A 1 170 ? -7.567 -1.219 30.020 1.00 78.69 170 SER A C 1
ATOM 1304 O O . SER A 1 170 ? -8.689 -1.694 29.882 1.00 78.69 170 SER A O 1
ATOM 1306 N N . ARG A 1 171 ? -6.899 -1.350 31.178 1.00 75.88 171 ARG A N 1
ATOM 1307 C CA . ARG A 1 171 ? -7.326 -2.229 32.283 1.00 75.88 171 ARG A CA 1
ATOM 1308 C C . ARG A 1 171 ? -8.757 -1.988 32.762 1.00 75.88 171 ARG A C 1
ATOM 1310 O O . ARG A 1 171 ? -9.435 -2.948 33.106 1.00 75.88 171 ARG A O 1
ATOM 1317 N N . ASN A 1 172 ? -9.212 -0.736 32.812 1.00 75.12 172 ASN A N 1
ATOM 1318 C CA . ASN A 1 172 ? -10.585 -0.434 33.228 1.00 75.12 172 ASN A CA 1
ATOM 1319 C C . ASN A 1 172 ? -11.590 -0.884 32.165 1.00 75.12 172 ASN A C 1
ATOM 1321 O O . ASN A 1 172 ? -12.541 -1.568 32.504 1.00 75.12 172 ASN A O 1
ATOM 1325 N N . SER A 1 173 ? -11.321 -0.609 30.888 1.00 72.19 173 SER A N 1
ATOM 1326 C CA . SER A 1 173 ? -12.148 -1.082 29.774 1.00 72.19 173 SER A CA 1
ATOM 1327 C C . SER A 1 173 ? -12.152 -2.608 29.664 1.00 72.19 173 SER A C 1
ATOM 1329 O O . SER A 1 173 ? -13.192 -3.196 29.410 1.00 72.19 173 SER A O 1
ATOM 1331 N N . LEU A 1 174 ? -11.011 -3.264 29.905 1.00 67.88 174 LEU A N 1
ATOM 1332 C CA . LEU A 1 174 ? -10.889 -4.723 30.001 1.00 67.88 174 LEU A CA 1
ATOM 1333 C C . LEU A 1 174 ? -11.700 -5.281 31.169 1.00 67.88 174 LEU A C 1
ATOM 1335 O O . LEU A 1 174 ? -12.335 -6.319 31.027 1.00 67.88 174 LEU A O 1
ATOM 1339 N N . ARG A 1 175 ? -11.677 -4.598 32.316 1.00 70.44 175 ARG A N 1
ATOM 1340 C CA . ARG A 1 175 ? -12.428 -4.991 33.507 1.00 70.44 175 ARG A CA 1
ATOM 1341 C C . ARG A 1 175 ? -13.929 -4.807 33.313 1.00 70.44 175 ARG A C 1
ATOM 1343 O O . ARG A 1 175 ? -14.662 -5.734 33.601 1.00 70.44 175 ARG A O 1
ATOM 1350 N N . GLU A 1 176 ? -14.369 -3.673 32.781 1.00 71.50 176 GLU A N 1
ATOM 1351 C CA . GLU A 1 176 ? -15.772 -3.427 32.423 1.00 71.50 176 GLU A CA 1
ATOM 1352 C C . GLU A 1 176 ? -16.251 -4.419 31.358 1.00 71.50 176 GLU A C 1
ATOM 1354 O O . GLU A 1 176 ? -17.334 -4.984 31.476 1.00 71.50 176 GLU A O 1
ATOM 1359 N N . TRP A 1 177 ? -15.421 -4.701 30.351 1.00 66.81 177 TRP A N 1
ATOM 1360 C CA . TRP A 1 177 ? -15.696 -5.737 29.357 1.00 66.81 177 TRP A CA 1
ATOM 1361 C C . TRP A 1 177 ? -15.807 -7.131 29.988 1.00 66.81 177 TRP A C 1
ATOM 1363 O O . TRP A 1 177 ? -16.678 -7.906 29.604 1.00 66.81 177 TRP A O 1
ATOM 1373 N N . TRP A 1 178 ? -14.947 -7.450 30.959 1.00 64.81 178 TRP A N 1
ATOM 1374 C CA . TRP A 1 178 ? -14.950 -8.726 31.675 1.00 64.81 178 TRP A CA 1
ATOM 1375 C C . TRP A 1 178 ? -16.156 -8.870 32.609 1.00 64.81 178 TRP A C 1
ATOM 1377 O O . TRP A 1 178 ? -16.811 -9.906 32.611 1.00 64.81 178 TRP A O 1
ATOM 1387 N N . GLU A 1 179 ? -16.468 -7.829 33.379 1.00 68.62 179 GLU A N 1
ATOM 1388 C CA . GLU A 1 179 ? -17.589 -7.784 34.324 1.00 68.62 179 GLU A CA 1
ATOM 1389 C C . GLU A 1 179 ? -18.945 -7.708 33.600 1.00 68.62 179 GLU A C 1
ATOM 1391 O O . GLU A 1 179 ? -19.942 -8.205 34.115 1.00 68.62 179 GLU A O 1
ATOM 1396 N N . GLY A 1 180 ? -18.987 -7.133 32.393 1.00 64.44 180 GLY A N 1
ATOM 1397 C CA . GLY A 1 180 ? -20.186 -7.039 31.554 1.00 64.44 180 GLY A CA 1
ATOM 1398 C C . GLY A 1 180 ? -20.486 -8.278 30.700 1.00 64.44 180 GLY A C 1
ATOM 1399 O O . GLY A 1 180 ? -21.505 -8.299 30.007 1.00 64.44 180 GLY A O 1
ATOM 1400 N N . ARG A 1 181 ? -19.620 -9.300 30.711 1.00 62.22 181 ARG A N 1
ATOM 1401 C CA . ARG A 1 181 ? -19.812 -10.554 29.965 1.00 62.22 181 ARG A CA 1
ATOM 1402 C C . ARG A 1 181 ? -20.540 -11.590 30.819 1.00 62.22 181 ARG A C 1
ATOM 1404 O O . ARG A 1 181 ? -20.258 -11.758 32.001 1.00 62.22 181 ARG A O 1
ATOM 1411 N N . ASP A 1 182 ? -21.442 -12.336 30.187 1.00 59.41 182 ASP A N 1
ATOM 1412 C CA . ASP A 1 182 ? -22.144 -13.450 30.826 1.00 59.41 182 ASP A CA 1
ATOM 1413 C C . ASP A 1 182 ? -21.130 -14.493 31.345 1.00 59.41 182 ASP A C 1
ATOM 1415 O O . ASP A 1 182 ? -20.121 -14.762 30.685 1.00 59.41 182 ASP A O 1
ATOM 1419 N N . GLY A 1 183 ? -21.406 -15.129 32.494 1.00 61.66 183 GLY A N 1
ATOM 1420 C CA . GLY A 1 183 ? -20.508 -16.080 33.186 1.00 61.66 183 GLY A CA 1
ATOM 1421 C C . GLY A 1 183 ? -20.044 -17.310 32.379 1.00 61.66 183 GLY A C 1
ATOM 1422 O O . GLY A 1 183 ? -19.286 -18.134 32.882 1.00 61.66 183 GLY A O 1
ATOM 1423 N N . TRP A 1 184 ? -20.460 -17.423 31.118 1.00 62.62 184 TRP A N 1
ATOM 1424 C CA . TRP A 1 184 ? -20.053 -18.436 30.145 1.00 62.62 184 TRP A CA 1
ATOM 1425 C C . TRP A 1 184 ? -18.746 -18.114 29.403 1.00 62.62 184 TRP A C 1
ATOM 1427 O O . TRP A 1 184 ? -18.222 -18.985 28.712 1.00 62.62 184 TRP A O 1
ATOM 1437 N N . LEU A 1 185 ? -18.183 -16.909 29.565 1.00 62.28 185 LEU A N 1
ATOM 1438 C CA . LEU A 1 185 ? -16.952 -16.487 28.881 1.00 62.28 185 LEU A CA 1
ATOM 1439 C C . LEU A 1 185 ? -15.744 -17.386 29.196 1.00 62.28 185 LEU A C 1
ATOM 1441 O O . LEU A 1 185 ? -14.979 -17.722 28.296 1.00 62.28 185 LEU A O 1
ATOM 1445 N N . VAL A 1 186 ? -15.558 -17.779 30.459 1.00 64.44 186 VAL A N 1
ATOM 1446 C CA . VAL A 1 186 ? -14.414 -18.614 30.870 1.00 64.44 186 VAL A CA 1
ATOM 1447 C C . VAL A 1 186 ? -14.515 -20.031 30.287 1.00 64.44 186 VAL A C 1
ATOM 1449 O O . VAL A 1 186 ? -13.561 -20.448 29.631 1.00 64.44 186 VAL A O 1
ATOM 1452 N N . PRO A 1 187 ? -15.648 -20.755 30.423 1.00 66.56 187 PRO A N 1
ATOM 1453 C CA . PRO A 1 187 ? -15.852 -22.025 29.722 1.00 66.56 187 PRO A CA 1
ATOM 1454 C C . PRO A 1 187 ? -15.650 -21.923 28.206 1.00 66.56 187 PRO A C 1
ATOM 1456 O O . PRO A 1 187 ? -15.049 -22.808 27.603 1.00 66.56 187 PRO A O 1
ATOM 1459 N N . GLU A 1 188 ? -16.112 -20.833 27.592 1.00 66.44 188 GLU A N 1
ATOM 1460 C CA . GLU A 1 188 ? -15.976 -20.595 26.157 1.00 66.44 188 GLU A CA 1
ATOM 1461 C C . GLU A 1 188 ? -14.521 -20.380 25.728 1.00 66.44 188 GLU A C 1
ATOM 1463 O O . GLU A 1 188 ? -14.072 -20.983 24.754 1.00 66.44 188 GLU A O 1
ATOM 1468 N N . LEU A 1 189 ? -13.763 -19.563 26.460 1.00 66.44 189 LEU A N 1
ATOM 1469 C CA . LEU A 1 189 ? -12.345 -19.334 26.189 1.00 66.44 189 LEU A CA 1
ATOM 1470 C C . LEU A 1 189 ? -11.520 -20.604 26.385 1.00 66.44 189 LEU A C 1
ATOM 1472 O O . LEU A 1 189 ? -10.664 -20.892 25.556 1.00 66.44 189 LEU A O 1
ATOM 1476 N N . VAL A 1 190 ? -11.794 -21.381 27.437 1.00 70.12 190 VAL A N 1
ATOM 1477 C CA . VAL A 1 190 ? -11.106 -22.655 27.690 1.00 70.12 190 VAL A CA 1
ATOM 1478 C C . VAL A 1 190 ? -11.405 -23.656 26.576 1.00 70.12 190 VAL A C 1
ATOM 1480 O O . VAL A 1 190 ? -10.480 -24.242 26.020 1.00 70.12 190 VAL A O 1
ATOM 1483 N N . ALA A 1 191 ? -12.674 -23.809 26.189 1.00 71.06 191 ALA A N 1
ATOM 1484 C CA . ALA A 1 191 ? -13.058 -24.717 25.113 1.00 71.06 191 ALA A CA 1
ATOM 1485 C C . ALA A 1 191 ? -12.429 -24.306 23.769 1.00 71.06 191 ALA A C 1
ATOM 1487 O O . ALA A 1 191 ? -11.875 -25.144 23.061 1.00 71.06 191 ALA A O 1
ATOM 1488 N N . ARG A 1 192 ? -12.430 -23.006 23.445 1.00 71.06 192 ARG A N 1
ATOM 1489 C CA . ARG A 1 192 ? -11.790 -22.474 22.231 1.00 71.06 192 ARG A CA 1
ATOM 1490 C C . ARG A 1 192 ? -10.266 -22.613 22.265 1.00 71.06 192 ARG A C 1
ATOM 1492 O O . ARG A 1 192 ? -9.679 -22.941 21.241 1.00 71.06 192 ARG A O 1
ATOM 1499 N N . ALA A 1 193 ? -9.626 -22.406 23.416 1.00 69.44 193 ALA A N 1
ATOM 1500 C CA . ALA A 1 193 ? -8.184 -22.581 23.572 1.00 69.44 193 ALA A CA 1
ATOM 1501 C C . ALA A 1 193 ? -7.765 -24.038 23.349 1.00 69.44 193 ALA A C 1
ATOM 1503 O O . ALA A 1 193 ? -6.788 -24.276 22.649 1.00 69.44 193 ALA A O 1
ATOM 1504 N N . ILE A 1 194 ? -8.533 -25.004 23.870 1.00 74.31 194 ILE A N 1
ATOM 1505 C CA . ILE A 1 194 ? -8.302 -26.435 23.627 1.00 74.31 194 ILE A CA 1
ATOM 1506 C C . ILE A 1 194 ? -8.368 -26.729 22.126 1.00 74.31 194 ILE A C 1
ATOM 1508 O O . ILE A 1 194 ? -7.444 -27.331 21.591 1.00 74.31 194 ILE A O 1
ATOM 1512 N N . VAL A 1 195 ? -9.399 -26.238 21.432 1.00 75.69 195 VAL A N 1
ATOM 1513 C CA . VAL A 1 195 ? -9.552 -26.440 19.983 1.00 75.69 195 VAL A CA 1
ATOM 1514 C C . VAL A 1 195 ? -8.405 -25.822 19.183 1.00 75.69 195 VAL A C 1
ATOM 1516 O O . VAL A 1 195 ? -7.875 -26.464 18.279 1.00 75.69 195 VAL A O 1
ATOM 1519 N N . ILE A 1 196 ? -7.995 -24.596 19.518 1.00 73.25 196 ILE A N 1
ATOM 1520 C CA . ILE A 1 196 ? -6.857 -23.931 18.867 1.00 73.25 196 ILE A CA 1
ATOM 1521 C C . ILE A 1 196 ? -5.575 -24.732 19.097 1.00 73.25 196 ILE A C 1
ATOM 1523 O O . ILE A 1 196 ? -4.809 -24.934 18.162 1.00 73.25 196 ILE A O 1
ATOM 1527 N N . LEU A 1 197 ? -5.352 -25.227 20.314 1.00 75.25 197 LEU A N 1
ATOM 1528 C CA . LEU A 1 197 ? -4.172 -26.019 20.644 1.00 75.25 197 LEU A CA 1
ATOM 1529 C C . LEU A 1 197 ? -4.169 -27.356 19.883 1.00 75.25 197 LEU A C 1
ATOM 1531 O O . LEU A 1 197 ? -3.137 -27.747 19.350 1.00 75.25 197 LEU A O 1
ATOM 1535 N N . THR A 1 198 ? -5.328 -28.006 19.731 1.00 76.94 198 THR A N 1
ATOM 1536 C CA . THR A 1 198 ? -5.488 -29.198 18.880 1.00 76.94 198 THR A CA 1
ATOM 1537 C C . THR A 1 198 ? -5.209 -28.897 17.404 1.00 76.94 198 THR A C 1
ATOM 1539 O O . THR A 1 198 ? -4.537 -29.684 16.742 1.00 76.94 198 THR A O 1
ATOM 1542 N N . ALA A 1 199 ? -5.666 -27.752 16.891 1.00 72.62 199 ALA A N 1
ATOM 1543 C CA . ALA A 1 199 ? -5.388 -27.330 15.520 1.00 72.62 199 ALA A CA 1
ATOM 1544 C C . ALA A 1 199 ? -3.899 -27.014 15.299 1.00 72.62 199 ALA A C 1
ATOM 1546 O O . ALA A 1 199 ? -3.351 -27.377 14.265 1.00 72.62 199 ALA A O 1
ATOM 1547 N N . LEU A 1 200 ? -3.234 -26.385 16.274 1.00 72.69 200 LEU A N 1
ATOM 1548 C CA . LEU A 1 200 ? -1.796 -26.110 16.225 1.00 72.69 200 LEU A CA 1
ATOM 1549 C C . LEU A 1 200 ? -0.965 -27.396 16.258 1.00 72.69 200 LEU A C 1
ATOM 1551 O O . LEU A 1 200 ? 0.003 -27.490 15.514 1.00 72.69 200 LEU A O 1
ATOM 1555 N N . ILE A 1 201 ? -1.371 -28.394 17.051 1.00 79.81 201 ILE A N 1
ATOM 1556 C CA . ILE A 1 201 ? -0.760 -29.731 17.021 1.00 79.81 201 ILE A CA 1
ATOM 1557 C C . ILE A 1 201 ? -0.975 -30.374 15.642 1.00 79.81 201 ILE A C 1
ATOM 1559 O O . ILE A 1 201 ? -0.035 -30.879 15.043 1.00 79.81 201 ILE A O 1
ATOM 1563 N N . GLY A 1 202 ? -2.188 -30.313 15.082 1.00 76.12 202 GLY A N 1
ATOM 1564 C CA . GLY A 1 202 ? -2.444 -30.823 13.728 1.00 76.12 202 GLY A CA 1
ATOM 1565 C C . GLY A 1 202 ? -1.594 -30.133 12.653 1.00 76.12 202 GLY A C 1
ATOM 1566 O O . GLY A 1 202 ? -1.096 -30.781 11.736 1.00 76.12 202 GLY A O 1
ATOM 1567 N N . LEU A 1 203 ? -1.378 -28.824 12.800 1.00 74.50 203 LEU A N 1
ATOM 1568 C CA . LEU A 1 203 ? -0.539 -28.032 11.909 1.00 74.50 203 LEU A CA 1
ATOM 1569 C C . LEU A 1 203 ? 0.953 -28.359 12.070 1.00 74.50 203 LEU A C 1
ATOM 1571 O O . LEU A 1 203 ? 1.664 -28.379 11.070 1.00 74.50 203 LEU A O 1
ATOM 1575 N N . SER A 1 204 ? 1.430 -28.653 13.285 1.00 75.75 204 SER A N 1
ATOM 1576 C CA . SER A 1 204 ? 2.827 -29.050 13.495 1.00 75.75 204 SER A CA 1
ATOM 1577 C C . SER A 1 204 ? 3.145 -30.379 12.812 1.00 75.75 204 SER A C 1
ATOM 1579 O O . SER A 1 204 ? 4.182 -30.466 12.175 1.00 75.75 204 SER A O 1
ATOM 1581 N N . PHE A 1 205 ? 2.232 -31.361 12.836 1.00 73.62 205 PHE A N 1
ATOM 1582 C CA . PHE A 1 205 ? 2.386 -32.610 12.068 1.00 73.62 205 PHE A CA 1
ATOM 1583 C C . PHE A 1 205 ? 2.490 -32.369 10.552 1.00 73.62 205 PHE A C 1
ATOM 1585 O O . PHE A 1 205 ? 3.230 -33.061 9.858 1.00 73.62 205 PHE A O 1
ATOM 1592 N N . LEU A 1 206 ? 1.763 -31.376 10.033 1.00 69.94 206 LEU A N 1
ATOM 1593 C CA . LEU A 1 206 ? 1.835 -30.978 8.625 1.00 69.94 206 LEU A CA 1
ATOM 1594 C C . LEU A 1 206 ? 3.158 -30.286 8.280 1.00 69.94 206 LEU A C 1
ATOM 1596 O O . LEU A 1 206 ? 3.696 -30.536 7.204 1.00 69.94 206 LEU A O 1
ATOM 1600 N N . PHE A 1 207 ? 3.692 -29.450 9.171 1.00 69.00 207 PHE A N 1
ATOM 1601 C CA . PHE A 1 207 ? 4.999 -28.822 8.967 1.00 69.00 207 PHE A CA 1
ATOM 1602 C C . PHE A 1 207 ? 6.149 -29.827 9.055 1.00 69.00 207 PHE A C 1
ATOM 1604 O O . PHE A 1 207 ? 6.983 -29.834 8.159 1.00 69.00 207 PHE A O 1
ATOM 1611 N N . ASP A 1 208 ? 6.133 -30.733 10.036 1.00 67.31 208 ASP A N 1
ATOM 1612 C CA . ASP A 1 208 ? 7.133 -31.810 10.161 1.00 67.31 208 ASP A CA 1
ATOM 1613 C C . ASP A 1 208 ? 7.176 -32.692 8.899 1.00 67.31 208 ASP A C 1
ATOM 1615 O O . ASP A 1 208 ? 8.234 -33.119 8.448 1.00 67.31 208 ASP A O 1
ATOM 1619 N N . SER A 1 209 ? 6.020 -32.899 8.253 1.00 64.56 209 SER A N 1
ATOM 1620 C CA . SER A 1 209 ? 5.932 -33.666 7.001 1.00 64.56 209 SER A CA 1
ATOM 1621 C C . SER A 1 209 ? 6.590 -33.001 5.783 1.00 64.56 209 SER A C 1
ATOM 1623 O O . SER A 1 209 ? 6.736 -33.646 4.737 1.00 64.56 209 SER A O 1
ATOM 1625 N N . MET A 1 210 ? 6.948 -31.716 5.886 1.00 62.00 210 MET A N 1
ATOM 1626 C CA . MET A 1 210 ? 7.599 -30.967 4.808 1.00 62.00 210 MET A CA 1
ATOM 1627 C C . MET A 1 210 ? 9.129 -31.051 4.855 1.00 62.00 210 MET A C 1
ATOM 1629 O O . MET A 1 210 ? 9.745 -30.866 3.806 1.00 62.00 210 MET A O 1
ATOM 1633 N N . ASP A 1 211 ? 9.722 -31.375 6.010 1.00 59.84 211 ASP A N 1
ATOM 1634 C CA . ASP A 1 211 ? 11.178 -31.330 6.216 1.00 59.84 211 ASP A CA 1
ATOM 1635 C C . ASP A 1 211 ? 11.879 -32.701 6.083 1.00 59.84 211 ASP A C 1
ATOM 1637 O O . ASP A 1 211 ? 13.092 -32.741 5.870 1.00 59.84 211 ASP A O 1
ATOM 1641 N N . GLU A 1 212 ? 11.160 -33.834 6.127 1.00 56.34 212 GLU A N 1
ATOM 1642 C CA . GLU A 1 212 ? 11.790 -35.164 6.035 1.00 56.34 212 GLU A CA 1
ATOM 1643 C C . GLU A 1 212 ? 11.746 -35.818 4.628 1.00 56.34 212 GLU A C 1
ATOM 1645 O O . GLU A 1 212 ? 10.707 -35.827 3.948 1.00 56.34 212 GLU A O 1
ATOM 1650 N N . PRO A 1 213 ? 12.842 -36.474 4.185 1.00 54.12 213 PRO A N 1
ATOM 1651 C CA . PRO A 1 213 ? 12.889 -37.258 2.953 1.00 54.12 213 PRO A CA 1
ATOM 1652 C C . PRO A 1 213 ? 12.262 -38.650 3.167 1.00 54.12 213 PRO A C 1
ATOM 1654 O O . PRO A 1 213 ? 12.938 -39.672 3.113 1.00 54.12 213 PRO A O 1
ATOM 1657 N N . VAL A 1 214 ? 10.954 -38.699 3.430 1.00 58.81 214 VAL A N 1
ATOM 1658 C CA . VAL A 1 214 ? 10.197 -39.953 3.618 1.00 58.81 214 VAL A CA 1
ATOM 1659 C C . VAL A 1 214 ? 9.466 -40.341 2.328 1.00 58.81 214 VAL A C 1
ATOM 1661 O O . VAL A 1 214 ? 8.972 -39.461 1.610 1.00 58.81 214 VAL A O 1
ATOM 1664 N N . ASN A 1 215 ? 9.358 -41.648 2.051 1.00 67.06 215 ASN A N 1
ATOM 1665 C CA . ASN A 1 215 ? 8.531 -42.223 0.981 1.00 67.06 215 ASN A CA 1
ATOM 1666 C C . ASN A 1 215 ? 7.091 -41.661 1.011 1.00 67.06 215 ASN A C 1
ATOM 1668 O O . ASN A 1 215 ? 6.503 -41.497 2.081 1.00 67.06 215 ASN A O 1
ATOM 1672 N N . GLU A 1 216 ? 6.496 -41.402 -0.163 1.00 60.91 216 GLU A N 1
ATOM 1673 C CA . GLU A 1 216 ? 5.175 -40.751 -0.303 1.00 60.91 216 GLU A CA 1
ATOM 1674 C C . GLU A 1 216 ? 4.061 -41.423 0.518 1.00 60.91 216 GLU A C 1
ATOM 1676 O O . GLU A 1 216 ? 3.218 -40.739 1.097 1.00 60.91 216 GLU A O 1
ATOM 1681 N N . VAL A 1 217 ? 4.068 -42.755 0.610 1.00 63.47 217 VAL A N 1
ATOM 1682 C CA . VAL A 1 217 ? 3.018 -43.523 1.299 1.00 63.47 217 VAL A CA 1
ATOM 1683 C C . VAL A 1 217 ? 3.107 -43.373 2.822 1.00 63.47 217 VAL A C 1
ATOM 1685 O O . VAL A 1 217 ? 2.090 -43.124 3.471 1.00 63.47 217 VAL A O 1
ATOM 1688 N N . ASP A 1 218 ? 4.312 -43.446 3.391 1.00 60.62 218 ASP A N 1
ATOM 1689 C CA . ASP A 1 218 ? 4.530 -43.295 4.836 1.00 60.62 218 ASP A CA 1
ATOM 1690 C C . ASP A 1 218 ? 4.286 -41.850 5.291 1.00 60.62 218 ASP A C 1
ATOM 1692 O O . ASP A 1 218 ? 3.702 -41.619 6.352 1.00 60.62 218 ASP A O 1
ATOM 1696 N N . ARG A 1 219 ? 4.632 -40.870 4.444 1.00 59.34 219 ARG A N 1
ATOM 1697 C CA . ARG A 1 219 ? 4.345 -39.445 4.666 1.00 59.34 219 ARG A CA 1
ATOM 1698 C C . ARG A 1 219 ? 2.840 -39.170 4.745 1.00 59.34 219 ARG A C 1
ATOM 1700 O O . ARG A 1 219 ? 2.377 -38.464 5.647 1.00 59.34 219 ARG A O 1
ATOM 1707 N N . ILE A 1 220 ? 2.062 -39.749 3.825 1.00 60.50 220 ILE A N 1
ATOM 1708 C CA . ILE A 1 220 ? 0.602 -39.587 3.788 1.00 60.50 220 ILE A CA 1
ATOM 1709 C C . ILE A 1 220 ? -0.055 -40.249 5.007 1.00 60.50 220 ILE A C 1
ATOM 1711 O O . ILE A 1 220 ? -0.930 -39.644 5.630 1.00 60.50 220 ILE A O 1
ATOM 1715 N N . LEU A 1 221 ? 0.362 -41.467 5.364 1.00 63.25 221 LEU A N 1
ATOM 1716 C CA . LEU A 1 221 ? -0.282 -42.248 6.424 1.00 63.25 221 LEU A CA 1
ATOM 1717 C C . LEU A 1 221 ? 0.091 -41.790 7.840 1.00 63.25 221 LEU A C 1
ATOM 1719 O O . LEU A 1 221 ? -0.792 -41.739 8.696 1.00 63.25 221 LEU A O 1
ATOM 1723 N N . ASN A 1 222 ? 1.353 -41.432 8.094 1.00 63.28 222 ASN A N 1
ATOM 1724 C CA . ASN A 1 222 ? 1.848 -41.213 9.459 1.00 63.28 222 ASN A CA 1
ATOM 1725 C C . ASN A 1 222 ? 1.924 -39.738 9.877 1.00 63.28 222 ASN A C 1
ATOM 1727 O O . ASN A 1 222 ? 1.935 -39.459 11.073 1.00 63.28 222 ASN A O 1
ATOM 1731 N N . MET A 1 223 ? 1.940 -38.794 8.929 1.00 60.69 223 MET A N 1
ATOM 1732 C CA . MET A 1 223 ? 2.084 -37.363 9.241 1.00 60.69 223 MET A CA 1
ATOM 1733 C C . MET A 1 223 ? 0.923 -36.526 8.691 1.00 60.69 223 MET A C 1
ATOM 1735 O O . MET A 1 223 ? 0.225 -35.852 9.453 1.00 60.69 223 MET A O 1
ATOM 1739 N N . VAL A 1 224 ? 0.638 -36.626 7.386 1.00 67.38 224 VAL A N 1
ATOM 1740 C CA . VAL A 1 224 ? -0.424 -35.825 6.748 1.00 67.38 224 VAL A CA 1
ATOM 1741 C C . VAL A 1 224 ? -1.814 -36.262 7.216 1.00 67.38 224 VAL A C 1
ATOM 1743 O O . VAL A 1 224 ? -2.630 -35.413 7.568 1.00 67.38 224 VAL A O 1
ATOM 1746 N N . GLY A 1 225 ? -2.093 -37.567 7.272 1.00 75.38 225 GLY A N 1
ATOM 1747 C CA . GLY A 1 225 ? -3.383 -38.111 7.709 1.00 75.38 225 GLY A CA 1
ATOM 1748 C C . GLY A 1 225 ? -3.784 -37.672 9.126 1.00 75.38 225 GLY A C 1
ATOM 1749 O O . GLY A 1 225 ? -4.851 -37.071 9.287 1.00 75.38 225 GLY A O 1
ATOM 1750 N N . PRO A 1 226 ? -2.942 -37.902 10.152 1.00 76.00 226 PRO A N 1
ATOM 1751 C CA . PRO A 1 226 ? -3.199 -37.443 11.515 1.00 76.00 226 PRO A CA 1
ATOM 1752 C C . PRO A 1 226 ? -3.294 -35.916 11.632 1.00 76.00 226 PRO A C 1
ATOM 1754 O O . PRO A 1 226 ? -4.205 -35.418 12.296 1.00 76.00 226 PRO A O 1
ATOM 1757 N N . GLY A 1 227 ? -2.420 -35.163 10.950 1.00 74.25 227 GLY A N 1
ATOM 1758 C CA . GLY A 1 227 ? -2.455 -33.696 10.944 1.00 74.25 227 GLY A CA 1
ATOM 1759 C C . GLY A 1 227 ? -3.760 -33.137 10.366 1.00 74.25 227 GLY A C 1
ATOM 1760 O O . GLY A 1 227 ? -4.415 -32.291 10.982 1.00 74.25 227 GLY A O 1
ATOM 1761 N N . LEU A 1 228 ? -4.204 -33.676 9.226 1.00 74.12 228 LEU A N 1
ATOM 1762 C CA . LEU A 1 228 ? -5.465 -33.300 8.586 1.00 74.12 228 LEU A CA 1
ATOM 1763 C C . LEU A 1 228 ? -6.677 -33.708 9.440 1.00 74.12 228 LEU A C 1
ATOM 1765 O O . LEU A 1 228 ? -7.622 -32.932 9.581 1.00 74.12 228 LEU A O 1
ATOM 1769 N N . ALA A 1 229 ? -6.647 -34.898 10.049 1.00 76.00 229 ALA A N 1
ATOM 1770 C CA . ALA A 1 229 ? -7.705 -35.378 10.935 1.00 76.00 229 ALA A CA 1
ATOM 1771 C C . ALA A 1 229 ? -7.850 -34.503 12.190 1.00 76.00 229 ALA A C 1
ATOM 1773 O O . ALA A 1 229 ? -8.973 -34.198 12.594 1.00 76.00 229 ALA A O 1
ATOM 1774 N N . LEU A 1 230 ? -6.738 -34.046 12.774 1.00 77.75 230 LEU A N 1
ATOM 1775 C CA . LEU A 1 230 ? -6.740 -33.115 13.904 1.00 77.75 230 LEU A CA 1
ATOM 1776 C C . LEU A 1 230 ? -7.268 -31.733 13.508 1.00 77.75 230 LEU A C 1
ATOM 1778 O O . LEU A 1 230 ? -8.056 -31.160 14.256 1.00 77.75 230 LEU A O 1
ATOM 1782 N N . LEU A 1 231 ? -6.904 -31.216 12.330 1.00 71.44 231 LEU A N 1
ATOM 1783 C CA . LEU A 1 231 ? -7.422 -29.938 11.825 1.00 71.44 231 LEU A CA 1
ATOM 1784 C C . LEU A 1 231 ? -8.929 -29.995 11.544 1.00 71.44 231 LEU A C 1
ATOM 1786 O O . LEU A 1 231 ? -9.676 -29.118 11.982 1.00 71.44 231 LEU A O 1
ATOM 1790 N N . ILE A 1 232 ? -9.391 -31.042 10.854 1.00 73.12 232 ILE A N 1
ATOM 1791 C CA . ILE A 1 232 ? -10.815 -31.250 10.561 1.00 73.12 232 ILE A CA 1
ATOM 1792 C C . ILE A 1 232 ? -11.589 -31.487 11.862 1.00 73.12 232 ILE A C 1
ATOM 1794 O O . ILE A 1 232 ? -12.636 -30.876 12.077 1.00 73.12 232 ILE A O 1
ATOM 1798 N N . GLY A 1 233 ? -11.063 -32.324 12.759 1.00 76.44 233 GLY A N 1
ATOM 1799 C CA . GLY A 1 233 ? -11.652 -32.601 14.066 1.00 76.44 233 GLY A CA 1
ATOM 1800 C C . GLY A 1 233 ? -11.768 -31.344 14.928 1.00 76.44 233 GLY A C 1
ATOM 1801 O O . GLY A 1 233 ? -12.841 -31.066 15.460 1.00 76.44 233 GLY A O 1
ATOM 1802 N N . ALA A 1 234 ? -10.711 -30.533 15.000 1.00 72.00 234 ALA A N 1
ATOM 1803 C CA . ALA A 1 234 ? -10.725 -29.243 15.682 1.00 72.00 234 ALA A CA 1
ATOM 1804 C C . ALA A 1 234 ? -11.770 -28.293 15.071 1.00 72.00 234 ALA A C 1
ATOM 1806 O O . ALA A 1 234 ? -12.543 -27.680 15.806 1.00 72.00 234 ALA A O 1
ATOM 1807 N N . GLY A 1 235 ? -11.863 -28.222 13.739 1.00 68.06 235 GLY A N 1
ATOM 1808 C CA . GLY A 1 235 ? -12.882 -27.432 13.041 1.00 68.06 235 GLY A CA 1
ATOM 1809 C C . GLY A 1 235 ? -14.317 -27.884 13.338 1.00 68.06 235 GLY A C 1
ATOM 1810 O O . GLY A 1 235 ? -15.198 -27.056 13.569 1.00 68.06 235 GLY A O 1
ATOM 1811 N N . LEU A 1 236 ? -14.565 -29.194 13.403 1.00 70.62 236 LEU A N 1
ATOM 1812 C CA . LEU A 1 236 ? -15.876 -29.746 13.758 1.00 70.62 236 LEU A CA 1
ATOM 1813 C C . LEU A 1 236 ? -16.235 -29.470 15.221 1.00 70.62 236 LEU A C 1
ATOM 1815 O O . LEU A 1 236 ? -17.349 -29.028 15.509 1.00 70.62 236 LEU A O 1
ATOM 1819 N N . VAL A 1 237 ? -15.292 -29.669 16.146 1.00 73.06 237 VAL A N 1
ATOM 1820 C CA . VAL A 1 237 ? -15.487 -29.351 17.569 1.00 73.06 237 VAL A CA 1
ATOM 1821 C C . VAL A 1 237 ? -15.727 -27.852 17.755 1.00 73.06 237 VAL A C 1
ATOM 1823 O O . VAL A 1 237 ? -16.604 -27.476 18.530 1.00 73.06 237 VAL A O 1
ATOM 1826 N N . TRP A 1 238 ? -15.035 -26.994 16.999 1.00 72.12 238 TRP A N 1
ATOM 1827 C CA . TRP A 1 238 ? -15.289 -25.552 16.980 1.00 72.12 238 TRP A CA 1
ATOM 1828 C C . TRP A 1 238 ? -16.738 -25.235 16.609 1.00 72.12 238 TRP A C 1
ATOM 1830 O O . TRP A 1 238 ? -17.405 -24.502 17.334 1.00 72.12 238 TRP A O 1
ATOM 1840 N N . LEU A 1 239 ? -17.242 -25.804 15.510 1.00 64.69 239 LEU A N 1
ATOM 1841 C CA . LEU A 1 239 ? -18.613 -25.575 15.044 1.00 64.69 239 LEU A CA 1
ATOM 1842 C C . LEU A 1 239 ? -19.656 -26.045 16.064 1.00 64.69 239 LEU A C 1
ATOM 1844 O O . LEU A 1 239 ? -20.644 -25.351 16.303 1.00 64.69 239 LEU A O 1
ATOM 1848 N N . VAL A 1 240 ? -19.426 -27.199 16.697 1.00 70.75 240 VAL A N 1
ATOM 1849 C CA . VAL A 1 240 ? -20.307 -27.721 17.753 1.00 70.75 240 VAL A CA 1
ATOM 1850 C C . VAL A 1 240 ? -20.304 -26.795 18.966 1.00 70.75 240 VAL A C 1
ATOM 1852 O O . VAL A 1 240 ? -21.372 -26.442 19.464 1.00 70.75 240 VAL A O 1
ATOM 1855 N N . LEU A 1 241 ? -19.127 -26.365 19.427 1.00 68.12 241 LEU A N 1
ATOM 1856 C CA . LEU A 1 241 ? -19.013 -25.424 20.539 1.00 68.12 241 LEU A CA 1
ATOM 1857 C C . LEU A 1 241 ? -19.692 -24.094 20.211 1.00 68.12 241 LEU A C 1
ATOM 1859 O O . LEU A 1 241 ? -20.430 -23.577 21.043 1.00 68.12 241 LEU A O 1
ATOM 1863 N N . ASP A 1 242 ? -19.510 -23.566 19.002 1.00 66.56 242 ASP A N 1
ATOM 1864 C CA . ASP A 1 242 ? -20.123 -22.306 18.584 1.00 66.56 242 ASP A CA 1
ATOM 1865 C C . ASP A 1 242 ? -21.655 -22.420 18.534 1.00 66.56 242 ASP A C 1
ATOM 1867 O O . ASP A 1 242 ? -22.353 -21.545 19.042 1.00 66.56 242 ASP A O 1
ATOM 1871 N N . ALA A 1 243 ? -22.198 -23.545 18.054 1.00 65.62 243 ALA A N 1
ATOM 1872 C CA . ALA A 1 243 ? -23.634 -23.823 18.093 1.00 65.62 243 ALA A CA 1
ATOM 1873 C C . ALA A 1 243 ? -24.177 -23.952 19.531 1.00 65.62 243 ALA A C 1
ATOM 1875 O O . ALA A 1 243 ? -25.255 -23.432 19.841 1.00 65.62 243 ALA A O 1
ATOM 1876 N N . VAL A 1 244 ? -23.433 -24.612 20.425 1.00 70.69 244 VAL A N 1
ATOM 1877 C CA . VAL A 1 244 ? -23.789 -24.757 21.846 1.00 70.69 244 VAL A CA 1
ATOM 1878 C C . VAL A 1 244 ? -23.775 -23.398 22.545 1.00 70.69 244 VAL A C 1
ATOM 1880 O O . VAL A 1 244 ? -24.769 -23.025 23.170 1.00 70.69 244 VAL A O 1
ATOM 1883 N N . PHE A 1 245 ? -22.707 -22.612 22.397 1.00 65.62 245 PHE A N 1
ATOM 1884 C CA . PHE A 1 245 ? -22.608 -21.281 22.996 1.00 65.62 245 PHE A CA 1
ATOM 1885 C C . PHE A 1 245 ? -23.610 -20.296 22.385 1.00 65.62 245 PHE A C 1
ATOM 1887 O O . PHE A 1 245 ? -24.201 -19.513 23.126 1.00 65.62 245 PHE A O 1
ATOM 1894 N N . ALA A 1 246 ? -23.892 -20.368 21.081 1.00 62.44 246 ALA A N 1
ATOM 1895 C CA . ALA A 1 246 ? -24.947 -19.577 20.446 1.00 62.44 246 ALA A CA 1
ATOM 1896 C C . ALA A 1 246 ? -26.334 -19.905 21.024 1.00 62.44 246 ALA A C 1
ATOM 1898 O O . ALA A 1 246 ? -27.114 -18.998 21.325 1.00 62.44 246 ALA A O 1
ATOM 1899 N N . ARG A 1 247 ? -26.636 -21.190 21.254 1.00 65.56 247 ARG A N 1
ATOM 1900 C CA . ARG A 1 247 ? -27.895 -21.627 21.877 1.00 65.56 247 ARG A CA 1
ATOM 1901 C C . ARG A 1 247 ? -28.001 -21.198 23.343 1.00 65.56 247 ARG A C 1
ATOM 1903 O O . ARG A 1 247 ? -29.070 -20.765 23.771 1.00 65.56 247 ARG A O 1
ATOM 1910 N N . LEU A 1 248 ? -26.906 -21.277 24.099 1.00 64.94 248 LEU A N 1
ATOM 1911 C CA . LEU A 1 248 ? -26.846 -20.823 25.493 1.00 64.94 248 LEU A CA 1
ATOM 1912 C C . LEU A 1 248 ? -27.004 -19.295 25.602 1.00 64.94 248 LEU A C 1
ATOM 1914 O O . LEU A 1 248 ? -27.770 -18.818 26.441 1.00 64.94 248 LEU A O 1
ATOM 1918 N N . ARG A 1 249 ? -26.372 -18.528 24.700 1.00 62.28 249 ARG A N 1
ATOM 1919 C CA . ARG A 1 249 ? -26.540 -17.067 24.590 1.00 62.28 249 ARG A CA 1
ATOM 1920 C C . ARG A 1 249 ? -27.969 -16.675 24.232 1.00 62.28 249 ARG A C 1
ATOM 1922 O O . ARG A 1 249 ? -28.482 -15.714 24.802 1.00 62.28 249 ARG A O 1
ATOM 1929 N N . TRP A 1 250 ? -28.634 -17.417 23.341 1.00 51.00 250 TRP A N 1
ATOM 1930 C CA . TRP A 1 250 ? -30.052 -17.196 23.028 1.00 51.00 250 TRP A CA 1
ATOM 1931 C C . TRP A 1 250 ? -30.912 -17.358 24.289 1.00 51.00 250 TRP A C 1
ATOM 1933 O O . TRP A 1 250 ? -31.728 -16.493 24.596 1.00 51.00 250 TRP A O 1
ATOM 1943 N N . GLY A 1 251 ? -30.699 -18.418 25.074 1.00 54.62 251 GLY A N 1
ATOM 1944 C CA . GLY A 1 251 ? -31.420 -18.627 26.336 1.00 54.62 251 GLY A CA 1
ATOM 1945 C C . GLY A 1 251 ? -31.260 -17.465 27.326 1.00 54.62 251 GLY A C 1
ATOM 1946 O O . GLY A 1 251 ? -32.253 -16.982 27.868 1.00 54.62 251 GLY A O 1
ATOM 1947 N N . ALA A 1 252 ? -30.031 -16.970 27.504 1.00 54.62 252 ALA A N 1
ATOM 1948 C CA . ALA A 1 252 ? -29.717 -15.870 28.420 1.00 54.62 252 ALA A CA 1
ATOM 1949 C C . ALA A 1 252 ? -30.252 -14.504 27.941 1.00 54.62 252 ALA A C 1
ATOM 1951 O O . ALA A 1 252 ? -30.819 -13.743 28.726 1.00 54.62 252 ALA A O 1
ATOM 1952 N N . THR A 1 253 ? -30.148 -14.208 26.641 1.00 50.91 253 THR A N 1
ATOM 1953 C CA . THR A 1 253 ? -30.680 -12.965 26.053 1.00 50.91 253 THR A CA 1
ATOM 1954 C C . THR A 1 253 ? -32.203 -12.927 26.042 1.00 50.91 253 THR A C 1
ATOM 1956 O O . THR A 1 253 ? -32.768 -11.854 26.217 1.00 50.91 253 THR A O 1
ATOM 1959 N N . LYS A 1 254 ? -32.891 -14.068 25.908 1.00 49.75 254 LYS A N 1
ATOM 1960 C CA . LYS A 1 254 ? -34.361 -14.134 25.991 1.00 49.75 254 LYS A CA 1
ATOM 1961 C C . LYS A 1 254 ? -34.882 -13.835 27.404 1.00 49.75 254 LYS A C 1
ATOM 1963 O O . LYS A 1 254 ? -35.946 -13.244 27.532 1.00 49.75 254 LYS A O 1
ATOM 1968 N N . LEU A 1 255 ? -34.122 -14.198 28.442 1.00 51.00 255 LEU A N 1
ATOM 1969 C CA . LEU A 1 255 ? -34.419 -13.873 29.845 1.00 51.00 255 LEU A CA 1
ATOM 1970 C C . LEU A 1 255 ? -34.163 -12.391 30.163 1.00 51.00 255 LEU A C 1
ATOM 1972 O O . LEU A 1 255 ? -34.993 -11.763 30.807 1.00 51.00 255 LEU A O 1
ATOM 1976 N N . LYS A 1 256 ? -33.070 -11.818 29.645 1.00 46.16 256 LYS A N 1
ATOM 1977 C CA . LYS A 1 256 ? -32.722 -10.395 29.818 1.00 46.16 256 LYS A CA 1
ATOM 1978 C C . LYS A 1 256 ? -33.641 -9.462 29.015 1.00 46.16 256 LYS A C 1
ATOM 1980 O O . LYS A 1 256 ? -34.069 -8.421 29.485 1.00 46.16 256 LYS A O 1
ATOM 1985 N N . ARG A 1 257 ? -34.043 -9.884 27.813 1.00 46.41 257 ARG A N 1
ATOM 1986 C CA . ARG A 1 257 ? -35.010 -9.157 26.979 1.00 46.41 257 ARG A CA 1
ATOM 1987 C C . ARG A 1 257 ? -36.447 -9.284 27.499 1.00 46.41 257 ARG A C 1
ATOM 1989 O O . ARG A 1 257 ? -37.273 -8.497 27.081 1.00 46.41 257 ARG A O 1
ATOM 1996 N N . ALA A 1 258 ? -36.747 -10.239 28.388 1.00 48.66 258 ALA A N 1
ATOM 1997 C CA . ALA A 1 258 ? -38.040 -10.344 29.074 1.00 48.66 258 ALA A CA 1
ATOM 1998 C C . ALA A 1 258 ? -38.111 -9.503 30.366 1.00 48.66 258 ALA A C 1
ATOM 2000 O O . ALA A 1 258 ? -39.212 -9.219 30.825 1.00 48.66 258 ALA A O 1
ATOM 2001 N N . SER A 1 259 ? -36.967 -9.098 30.937 1.00 47.16 259 SER A N 1
ATOM 2002 C CA . SER A 1 259 ? -36.902 -8.174 32.081 1.00 47.16 259 SER A CA 1
ATOM 2003 C C . SER A 1 259 ? -36.863 -6.696 31.683 1.00 47.16 259 SER A C 1
ATOM 2005 O O . SER A 1 259 ? -37.213 -5.855 32.501 1.00 47.16 259 SER A O 1
ATOM 2007 N N . ASP A 1 260 ? -36.476 -6.389 30.440 1.00 45.50 260 ASP A N 1
ATOM 2008 C CA . ASP A 1 260 ? -36.245 -5.016 29.959 1.00 45.50 260 ASP A CA 1
ATOM 2009 C C . ASP A 1 260 ? -37.372 -4.489 29.033 1.00 45.50 260 ASP A C 1
ATOM 2011 O O . ASP A 1 260 ? -37.184 -3.498 28.327 1.00 45.50 260 ASP A O 1
ATOM 2015 N N . VAL A 1 261 ? -38.550 -5.135 28.994 1.00 48.22 261 VAL A N 1
ATOM 2016 C CA . VAL A 1 261 ? -39.684 -4.694 28.150 1.00 48.22 261 VAL A CA 1
ATOM 2017 C C . VAL A 1 261 ? -40.488 -3.593 28.841 1.00 48.22 261 VAL A C 1
ATOM 2019 O O . VAL A 1 261 ? -41.573 -3.827 29.358 1.00 48.22 261 VAL A O 1
ATOM 2022 N N . GLU A 1 262 ? -39.952 -2.380 28.811 1.00 43.62 262 GLU A N 1
ATOM 2023 C CA . GLU A 1 262 ? -40.724 -1.135 28.879 1.00 43.62 262 GLU A CA 1
ATOM 2024 C C . GLU A 1 262 ? -39.992 -0.075 28.035 1.00 43.62 262 GLU A C 1
ATOM 2026 O O . GLU A 1 262 ? -39.293 0.801 28.539 1.00 43.62 262 GLU A O 1
ATOM 2031 N N . ALA A 1 263 ? -40.103 -0.182 26.709 1.00 41.12 263 ALA A N 1
ATOM 2032 C CA . ALA A 1 263 ? -39.812 0.922 25.797 1.00 41.12 263 ALA A CA 1
ATOM 2033 C C . ALA A 1 263 ? -40.722 0.830 24.559 1.00 41.12 263 ALA A C 1
ATOM 2035 O O . ALA A 1 263 ? -41.030 -0.285 24.133 1.00 41.12 263 ALA A O 1
ATOM 2036 N N . PRO A 1 264 ? -41.198 1.969 24.023 1.00 43.03 264 PRO A N 1
ATOM 2037 C CA . PRO A 1 264 ? -42.315 2.017 23.087 1.00 43.03 264 PRO A CA 1
ATOM 2038 C C . PRO A 1 264 ? -41.887 1.646 21.670 1.00 43.03 264 PRO A C 1
ATOM 2040 O O . PRO A 1 264 ? -40.758 1.924 21.271 1.00 43.03 264 PRO A O 1
ATOM 2043 N N . ASP A 1 265 ? -42.832 1.067 20.933 1.00 38.44 265 ASP A N 1
ATOM 2044 C CA . ASP A 1 265 ? -42.735 0.725 19.517 1.00 38.44 265 ASP A CA 1
ATOM 2045 C C . ASP A 1 265 ? -42.183 1.885 18.670 1.00 38.44 265 ASP A C 1
ATOM 2047 O O . ASP A 1 265 ? -42.661 3.023 18.739 1.00 38.44 265 ASP A O 1
ATOM 2051 N N . ASP A 1 266 ? -41.168 1.567 17.864 1.00 35.56 266 ASP A N 1
ATOM 2052 C CA . ASP A 1 266 ? -40.567 2.472 16.893 1.00 35.56 266 ASP A CA 1
ATOM 2053 C C . ASP A 1 266 ? -41.593 2.868 15.821 1.00 35.56 266 ASP A C 1
ATOM 2055 O O . ASP A 1 266 ? -42.269 2.037 15.214 1.00 35.56 266 ASP A O 1
ATOM 2059 N N . VAL A 1 267 ? -41.679 4.177 15.593 1.00 39.94 267 VAL A N 1
ATOM 2060 C CA . VAL A 1 267 ? -42.473 4.821 14.548 1.00 39.94 267 VAL A CA 1
ATOM 2061 C C . VAL A 1 267 ? -41.977 4.351 13.178 1.00 39.94 267 VAL A C 1
ATOM 2063 O O . VAL A 1 267 ? -40.855 4.657 12.775 1.00 39.94 267 VAL A O 1
ATOM 2066 N N . GLU A 1 268 ? -42.823 3.618 12.455 1.00 38.59 268 GLU A N 1
ATOM 2067 C CA . GLU A 1 268 ? -42.648 3.338 11.029 1.00 38.59 268 GLU A CA 1
ATOM 2068 C C . GLU A 1 268 ? -42.725 4.652 10.236 1.00 38.59 268 GLU A C 1
ATOM 2070 O O . GLU A 1 268 ? -43.795 5.237 10.061 1.00 38.59 268 GLU A O 1
ATOM 2075 N N . ASP A 1 269 ? -41.575 5.117 9.742 1.00 35.56 269 ASP A N 1
ATOM 2076 C CA . ASP A 1 269 ? -41.510 6.161 8.721 1.00 35.56 269 ASP A CA 1
ATOM 2077 C C . ASP A 1 269 ? -42.026 5.593 7.389 1.00 35.56 269 ASP A C 1
ATOM 2079 O O . ASP A 1 269 ? -41.364 4.812 6.696 1.00 35.56 269 ASP A O 1
ATOM 2083 N N . ASP A 1 270 ? -43.236 6.014 7.031 1.00 40.50 270 ASP A N 1
ATOM 2084 C CA . ASP A 1 270 ? -43.942 5.672 5.802 1.00 40.50 270 ASP A CA 1
ATOM 2085 C C . ASP A 1 270 ? -43.309 6.400 4.596 1.00 40.50 270 ASP A C 1
ATOM 2087 O O . ASP A 1 270 ? -43.783 7.424 4.100 1.00 40.50 270 ASP A O 1
ATOM 2091 N N . VAL A 1 271 ? -42.168 5.887 4.128 1.00 47.59 271 VAL A N 1
ATOM 2092 C CA . VAL A 1 271 ? -41.564 6.252 2.840 1.00 47.59 271 VAL A CA 1
ATOM 2093 C C . VAL A 1 271 ? -41.740 5.071 1.899 1.00 47.59 271 VAL A C 1
ATOM 2095 O O . VAL A 1 271 ? -40.923 4.154 1.925 1.00 47.59 271 VAL A O 1
ATOM 2098 N N . LEU A 1 272 ? -42.807 5.098 1.082 1.00 51.91 272 LEU A N 1
ATOM 2099 C CA . LEU A 1 272 ? -43.067 4.244 -0.094 1.00 51.91 272 LEU A CA 1
ATOM 2100 C C . LEU A 1 272 ? -42.063 3.085 -0.229 1.00 51.91 272 LEU A C 1
ATOM 2102 O O . LEU A 1 272 ? -41.054 3.171 -0.942 1.00 51.91 272 LEU A O 1
ATOM 2106 N N . ASN A 1 273 ? -42.328 2.002 0.507 1.00 48.38 273 ASN A N 1
ATOM 2107 C CA . ASN A 1 273 ? -41.508 0.795 0.529 1.00 48.38 273 ASN A CA 1
ATOM 2108 C C . ASN A 1 273 ? -41.669 0.016 -0.785 1.00 48.38 273 ASN A C 1
ATOM 2110 O O . ASN A 1 273 ? -42.215 -1.081 -0.841 1.00 48.38 273 ASN A O 1
ATOM 2114 N N . LEU A 1 274 ? -41.179 0.601 -1.881 1.00 58.06 274 LEU A N 1
ATOM 2115 C CA . LEU A 1 274 ? -40.910 -0.132 -3.106 1.00 58.06 274 LEU A CA 1
ATOM 2116 C C . LEU A 1 274 ? -39.943 -1.274 -2.758 1.00 58.06 274 LEU A C 1
ATOM 2118 O O . LEU A 1 274 ? -38.909 -0.999 -2.133 1.00 58.06 274 LEU A O 1
ATOM 2122 N N . PRO A 1 275 ? -40.243 -2.521 -3.161 1.00 57.75 275 PRO A N 1
ATOM 2123 C CA . PRO A 1 275 ? -39.338 -3.647 -2.992 1.00 57.75 275 PRO A CA 1
ATOM 2124 C C . PRO A 1 275 ? -37.921 -3.286 -3.448 1.00 57.75 275 PRO A C 1
ATOM 2126 O O . PRO A 1 275 ? -37.754 -2.567 -4.434 1.00 57.75 275 PRO A O 1
ATOM 2129 N N . TRP A 1 276 ? -36.890 -3.779 -2.756 1.00 57.19 276 TRP A N 1
ATOM 2130 C CA . TRP A 1 276 ? -35.491 -3.378 -2.984 1.00 57.19 276 TRP A CA 1
ATOM 2131 C C . TRP A 1 276 ? -35.055 -3.466 -4.459 1.00 57.19 276 TRP A C 1
ATOM 2133 O O . TRP A 1 276 ? -34.279 -2.633 -4.921 1.00 57.19 276 TRP A O 1
ATOM 2143 N N . TYR A 1 277 ? -35.610 -4.413 -5.221 1.00 58.16 277 TYR A N 1
ATOM 2144 C CA . TYR A 1 277 ? -35.349 -4.594 -6.650 1.00 58.16 277 TYR A CA 1
ATOM 2145 C C . TYR A 1 277 ? -35.956 -3.495 -7.542 1.00 58.16 277 TYR A C 1
ATOM 2147 O O . TYR A 1 277 ? -35.402 -3.202 -8.596 1.00 58.16 277 TYR A O 1
ATOM 2155 N N . MET A 1 278 ? -37.038 -2.831 -7.119 1.00 55.22 278 MET A N 1
ATOM 2156 C CA . MET A 1 278 ? -37.638 -1.683 -7.823 1.00 55.22 278 MET A CA 1
ATOM 2157 C C . MET A 1 278 ? -36.891 -0.368 -7.553 1.00 55.22 278 MET A C 1
ATOM 2159 O O . MET A 1 278 ? -37.094 0.612 -8.266 1.00 55.22 278 MET A O 1
ATOM 2163 N N . ARG A 1 279 ? -36.005 -0.339 -6.547 1.00 62.62 279 ARG A N 1
ATOM 2164 C CA . ARG A 1 279 ? -35.115 0.800 -6.249 1.00 62.62 279 ARG A CA 1
ATOM 2165 C C . ARG A 1 279 ? -33.825 0.777 -7.081 1.00 62.62 279 ARG A C 1
ATOM 2167 O O . ARG A 1 279 ? -33.088 1.762 -7.100 1.00 62.62 279 ARG A O 1
ATOM 2174 N N . ILE A 1 280 ? -33.522 -0.335 -7.756 1.00 67.19 280 ILE A N 1
ATOM 2175 C CA . ILE A 1 280 ? -32.310 -0.492 -8.566 1.00 67.19 280 ILE A CA 1
ATOM 2176 C C . ILE A 1 280 ? -32.608 -0.041 -9.996 1.00 67.19 280 ILE A C 1
ATOM 2178 O O . ILE A 1 280 ? -33.370 -0.675 -10.719 1.00 67.19 280 ILE A O 1
ATOM 2182 N N . HIS A 1 281 ? -31.975 1.052 -10.424 1.00 73.94 281 HIS A N 1
ATOM 2183 C CA . HIS A 1 281 ? -32.108 1.541 -11.795 1.00 73.94 281 HIS A CA 1
ATOM 2184 C C . HIS A 1 281 ? -31.636 0.465 -12.800 1.00 73.94 281 HIS A C 1
ATOM 2186 O O . HIS A 1 281 ? -30.527 -0.053 -12.636 1.00 73.94 281 HIS A O 1
ATOM 2192 N N . PRO A 1 282 ? -32.392 0.160 -13.875 1.00 77.50 282 PRO A N 1
ATOM 2193 C CA . PRO A 1 282 ? -32.073 -0.930 -14.808 1.00 77.50 282 PRO A CA 1
ATOM 2194 C C . PRO A 1 282 ? -30.687 -0.788 -15.452 1.00 77.50 282 PRO A C 1
ATOM 2196 O O . PRO A 1 282 ? -29.995 -1.780 -15.665 1.00 77.50 282 PRO A O 1
ATOM 2199 N N . ALA A 1 283 ? -30.218 0.445 -15.671 1.00 73.81 283 ALA A N 1
ATOM 2200 C CA . ALA A 1 283 ? -28.855 0.692 -16.150 1.00 73.81 283 ALA A CA 1
ATOM 2201 C C . ALA A 1 283 ? -27.765 0.106 -15.230 1.00 73.81 283 ALA A C 1
ATOM 2203 O O . ALA A 1 283 ? -26.742 -0.342 -15.729 1.00 73.81 283 ALA A O 1
ATOM 2204 N N . ARG A 1 284 ? -27.971 0.054 -13.905 1.00 79.75 284 ARG A N 1
ATOM 2205 C CA . ARG A 1 284 ? -26.999 -0.553 -12.976 1.00 79.75 284 ARG A CA 1
ATOM 2206 C C . ARG A 1 284 ? -26.937 -2.067 -13.129 1.00 79.75 284 ARG A C 1
ATOM 2208 O O . ARG A 1 284 ? -25.854 -2.634 -13.056 1.00 79.75 284 ARG A O 1
ATOM 2215 N N . VAL A 1 285 ? -28.077 -2.706 -13.392 1.00 81.88 285 VAL A N 1
ATOM 2216 C CA . VAL A 1 285 ? -28.139 -4.145 -13.684 1.00 81.88 285 VAL A CA 1
ATOM 2217 C C . VAL A 1 285 ? -27.414 -4.444 -14.995 1.00 81.88 285 VAL A C 1
ATOM 2219 O O . VAL A 1 285 ? -26.604 -5.364 -15.042 1.00 81.88 285 VAL A O 1
ATOM 2222 N N . LEU A 1 286 ? -27.628 -3.624 -16.030 1.00 81.19 286 LEU A N 1
ATOM 2223 C CA . LEU A 1 286 ? -26.916 -3.745 -17.306 1.00 81.19 286 LEU A CA 1
ATOM 2224 C C . LEU A 1 286 ? -25.405 -3.528 -17.155 1.00 81.19 286 LEU A C 1
ATOM 2226 O O . LEU A 1 286 ? -24.627 -4.284 -17.727 1.00 81.19 286 LEU A O 1
ATOM 2230 N N . LEU A 1 287 ? -24.982 -2.535 -16.366 1.00 85.19 287 LEU A N 1
ATOM 2231 C CA . LEU A 1 287 ? -23.568 -2.296 -16.068 1.00 85.19 287 LEU A CA 1
ATOM 2232 C C . LEU A 1 287 ? -22.945 -3.476 -15.316 1.00 85.19 287 LEU A C 1
ATOM 2234 O O . LEU A 1 287 ? -21.862 -3.920 -15.682 1.00 85.19 287 LEU A O 1
ATOM 2238 N N . LEU A 1 288 ? -23.628 -4.019 -14.306 1.00 89.19 288 LEU A N 1
ATOM 2239 C CA . LEU A 1 288 ? -23.131 -5.171 -13.557 1.00 89.19 288 LEU A CA 1
ATOM 2240 C C . LEU A 1 288 ? -23.023 -6.411 -14.452 1.00 89.19 288 LEU A C 1
ATOM 2242 O O . LEU A 1 288 ? -21.979 -7.057 -14.480 1.00 89.19 288 LEU A O 1
ATOM 2246 N N . PHE A 1 289 ? -24.073 -6.714 -15.218 1.00 91.56 289 PHE A N 1
ATOM 2247 C CA . PHE A 1 289 ? -24.092 -7.856 -16.129 1.00 91.56 289 PHE A CA 1
ATOM 2248 C C . PHE A 1 289 ? -23.038 -7.720 -17.230 1.00 91.56 289 PHE A C 1
ATOM 2250 O O . PHE A 1 289 ? -22.297 -8.665 -17.491 1.00 91.56 289 PHE A O 1
ATOM 2257 N N . GLY A 1 290 ? -22.926 -6.541 -17.844 1.00 90.69 290 GLY A N 1
ATOM 2258 C CA . GLY A 1 290 ? -21.909 -6.268 -18.855 1.00 90.69 290 GLY A CA 1
ATOM 2259 C C . GLY A 1 290 ? -20.493 -6.339 -18.285 1.00 90.69 290 GLY A C 1
ATOM 2260 O O . GLY A 1 290 ? -19.622 -6.939 -18.905 1.00 90.69 290 GLY A O 1
ATOM 2261 N N . GLY A 1 291 ? -20.276 -5.831 -17.069 1.00 92.19 291 GLY A N 1
ATOM 2262 C CA . GLY A 1 291 ? -18.995 -5.937 -16.377 1.00 92.19 291 GLY A CA 1
ATOM 2263 C C . GLY A 1 291 ? -18.600 -7.386 -16.076 1.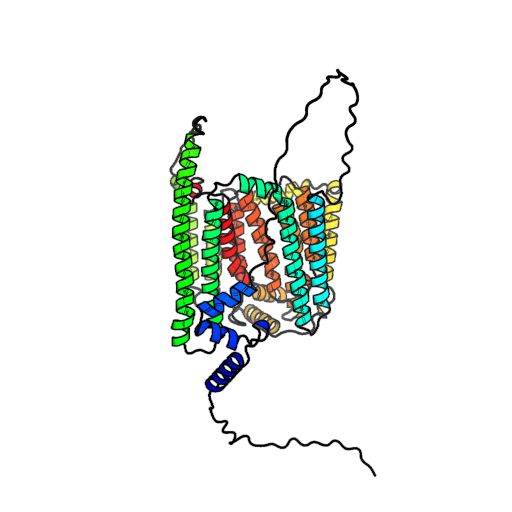00 92.19 291 GLY A C 1
ATOM 2264 O O . GLY A 1 291 ? -17.486 -7.790 -16.395 1.00 92.19 291 GLY A O 1
ATOM 2265 N N . ILE A 1 292 ? -19.523 -8.198 -15.547 1.00 94.75 292 ILE A N 1
ATOM 2266 C CA . ILE A 1 292 ? -19.303 -9.639 -15.317 1.00 94.75 292 ILE A CA 1
ATOM 2267 C C . ILE A 1 292 ? -19.038 -10.367 -16.641 1.00 94.75 292 ILE A C 1
ATOM 2269 O O . ILE A 1 292 ? -18.119 -11.177 -16.724 1.00 94.75 292 ILE A O 1
ATOM 2273 N N . SER A 1 293 ? -19.799 -10.046 -17.689 1.00 93.62 293 SER A N 1
ATOM 2274 C CA . SER A 1 293 ? -19.626 -10.642 -19.017 1.00 93.62 293 SER A CA 1
ATOM 2275 C C . SER A 1 293 ? -18.249 -10.322 -19.602 1.00 93.62 293 SER A C 1
ATOM 2277 O O . SER A 1 293 ? -17.564 -11.223 -20.074 1.00 93.62 293 SER A O 1
ATOM 2279 N N . PHE A 1 294 ? -17.800 -9.065 -19.521 1.00 94.94 294 PHE A N 1
ATOM 2280 C CA . PHE A 1 294 ? -16.463 -8.667 -19.970 1.00 94.94 294 PHE A CA 1
ATOM 2281 C C . PHE A 1 294 ? -15.359 -9.317 -19.141 1.00 94.94 294 PHE A C 1
ATOM 2283 O O . PHE A 1 294 ? -14.378 -9.775 -19.715 1.00 94.94 294 PHE A O 1
ATOM 2290 N N . SER A 1 295 ? -15.531 -9.434 -17.822 1.00 93.38 295 SER A N 1
ATOM 2291 C CA . SER A 1 295 ? -14.593 -10.184 -16.980 1.00 93.38 295 SER A CA 1
ATOM 2292 C C . SER A 1 295 ? -14.507 -11.658 -17.394 1.00 93.38 295 SER A C 1
ATOM 2294 O O . SER A 1 295 ? -13.418 -12.223 -17.388 1.00 93.38 295 SER A O 1
ATOM 2296 N N . GLY A 1 296 ? -15.632 -12.275 -17.771 1.00 92.12 296 GLY A N 1
ATOM 2297 C CA . GLY A 1 296 ? -15.663 -13.637 -18.303 1.00 92.12 296 GLY A CA 1
ATOM 2298 C C . GLY A 1 296 ? -14.945 -13.760 -19.648 1.00 92.12 296 GLY A C 1
ATOM 2299 O O . GLY A 1 296 ? -14.167 -14.686 -19.834 1.00 92.12 296 GLY A O 1
ATOM 2300 N N . LEU A 1 297 ? -15.137 -12.806 -20.564 1.00 90.69 297 LEU A N 1
ATOM 2301 C CA . LEU A 1 297 ? -14.415 -12.782 -21.843 1.00 90.69 297 LEU A CA 1
ATOM 2302 C C . LEU A 1 297 ? -12.903 -12.645 -21.644 1.00 90.69 297 LEU A C 1
ATOM 2304 O O . LEU A 1 297 ? -12.139 -13.365 -22.275 1.00 90.69 297 LEU A O 1
ATOM 2308 N N . VAL A 1 298 ? -12.482 -11.767 -20.732 1.00 91.62 298 VAL A N 1
ATOM 2309 C CA . VAL A 1 298 ? -11.068 -11.601 -20.371 1.00 91.62 298 VAL A CA 1
ATOM 2310 C C . VAL A 1 298 ? -10.491 -12.903 -19.833 1.00 91.62 298 VAL A C 1
ATOM 2312 O O . VAL A 1 298 ? -9.396 -13.272 -20.230 1.00 91.62 298 VAL A O 1
ATOM 2315 N N . TRP A 1 299 ? -11.218 -13.625 -18.977 1.00 88.69 299 TRP A N 1
ATOM 2316 C CA . TRP A 1 299 ? -10.760 -14.914 -18.453 1.00 88.69 299 TRP A CA 1
ATOM 2317 C C . TRP A 1 299 ? -10.432 -15.922 -19.564 1.00 88.69 299 TRP A C 1
ATOM 2319 O O . TRP A 1 299 ? -9.412 -16.598 -19.492 1.00 88.69 299 TRP A O 1
ATOM 2329 N N . PHE A 1 300 ? -11.266 -16.009 -20.604 1.00 87.25 300 PHE A N 1
ATOM 2330 C CA . PHE A 1 300 ? -11.023 -16.931 -21.718 1.00 87.25 300 PHE A CA 1
ATOM 2331 C C . PHE A 1 300 ? -9.894 -16.488 -22.653 1.00 87.25 300 PHE A C 1
ATOM 2333 O O . PHE A 1 300 ? -9.249 -17.338 -23.252 1.00 87.25 300 PHE A O 1
ATOM 2340 N N . ASP A 1 301 ? -9.660 -15.184 -22.776 1.00 85.69 301 ASP A N 1
ATOM 2341 C CA . ASP A 1 301 ? -8.711 -14.599 -23.735 1.00 85.69 301 ASP A CA 1
ATOM 2342 C C . ASP A 1 301 ? -7.324 -14.304 -23.121 1.00 85.69 301 ASP A C 1
ATOM 2344 O O . ASP A 1 301 ? -6.454 -13.718 -23.760 1.00 85.69 301 ASP A O 1
ATOM 2348 N N . THR A 1 302 ? -7.116 -14.683 -21.854 1.00 87.00 302 THR A N 1
ATOM 2349 C CA . THR A 1 302 ? -5.859 -14.485 -21.103 1.00 87.00 302 THR A CA 1
ATOM 2350 C C . THR A 1 302 ? -5.122 -15.794 -20.797 1.00 87.00 302 THR A C 1
ATOM 2352 O O . THR A 1 302 ? -4.159 -15.796 -20.029 1.00 87.00 302 THR A O 1
ATOM 2355 N N . ASP A 1 303 ? -5.523 -16.901 -21.426 1.00 83.62 303 ASP A N 1
ATOM 2356 C CA . ASP A 1 303 ? -4.915 -18.232 -21.284 1.00 83.62 303 ASP A CA 1
ATOM 2357 C C . ASP A 1 303 ? -3.417 -18.256 -21.642 1.00 83.62 303 ASP A C 1
ATOM 2359 O O . ASP A 1 303 ? -2.628 -18.942 -20.993 1.00 83.62 303 ASP A O 1
ATOM 2363 N N . ALA A 1 304 ? -3.008 -17.435 -22.608 1.00 84.44 304 ALA A N 1
ATOM 2364 C CA . ALA A 1 304 ? -1.620 -17.244 -23.018 1.00 84.44 304 ALA A CA 1
ATOM 2365 C C . ALA A 1 304 ? -0.820 -16.275 -22.120 1.00 84.44 304 ALA A C 1
ATOM 2367 O O . ALA A 1 304 ? 0.270 -15.853 -22.504 1.00 84.44 304 ALA A O 1
ATOM 2368 N N . ASN A 1 305 ? -1.341 -15.895 -20.944 1.00 88.81 305 ASN A N 1
ATOM 2369 C CA . ASN A 1 305 ? -0.671 -15.015 -19.977 1.00 88.81 305 ASN A CA 1
ATOM 2370 C C . ASN A 1 305 ? -0.291 -13.624 -20.537 1.00 88.81 305 ASN A C 1
ATOM 2372 O O . ASN A 1 305 ? 0.658 -12.995 -20.080 1.00 88.81 305 ASN A O 1
ATOM 2376 N N . SER A 1 306 ? -1.039 -13.099 -21.507 1.00 86.50 306 SER A N 1
ATOM 2377 C CA . SER A 1 306 ? -0.716 -11.823 -22.153 1.00 86.50 306 SER A CA 1
ATOM 2378 C C . SER A 1 306 ? -1.938 -10.919 -22.286 1.00 86.50 306 SER A C 1
ATOM 2380 O O . SER A 1 306 ? -3.022 -11.365 -22.658 1.00 86.50 306 SER A O 1
ATOM 2382 N N . PHE A 1 307 ? -1.767 -9.625 -22.013 1.00 83.62 307 PHE A N 1
ATOM 2383 C CA . PHE A 1 307 ? -2.769 -8.608 -22.302 1.00 83.62 307 PHE A CA 1
ATOM 2384 C C . PHE A 1 307 ? -2.705 -8.204 -23.778 1.00 83.62 307 PHE A C 1
ATOM 2386 O O . PHE A 1 307 ? -1.962 -7.292 -24.167 1.00 83.62 307 PHE A O 1
ATOM 2393 N N . GLN A 1 308 ? -3.552 -8.809 -24.616 1.00 87.56 308 GLN A N 1
ATOM 2394 C CA . GLN A 1 308 ? -3.802 -8.231 -25.935 1.00 87.56 308 GLN A CA 1
ATOM 2395 C C . GLN A 1 308 ? -4.519 -6.881 -25.785 1.00 87.56 308 GLN A C 1
ATOM 2397 O O . GLN A 1 308 ? -5.184 -6.604 -24.785 1.00 87.56 308 GLN A O 1
ATOM 2402 N N . THR A 1 309 ? -4.397 -6.014 -26.793 1.00 89.25 309 THR A N 1
ATOM 2403 C CA . THR A 1 309 ? -4.960 -4.654 -26.745 1.00 89.25 309 THR A CA 1
ATOM 2404 C C . THR A 1 309 ? -6.461 -4.664 -26.431 1.00 89.25 309 THR A C 1
ATOM 2406 O O . THR A 1 309 ? -6.916 -3.906 -25.580 1.00 89.25 309 THR A O 1
ATOM 2409 N N . VAL A 1 310 ? -7.232 -5.535 -27.091 1.00 90.44 310 VAL A N 1
ATOM 2410 C CA . VAL A 1 310 ? -8.687 -5.632 -26.887 1.00 90.44 310 VAL A CA 1
ATOM 2411 C C . VAL A 1 310 ? -9.005 -6.187 -25.500 1.00 90.44 310 VAL A C 1
ATOM 2413 O O . VAL A 1 310 ? -9.801 -5.587 -24.777 1.00 90.44 310 VAL A O 1
ATOM 2416 N N . THR A 1 311 ? -8.339 -7.270 -25.097 1.00 91.44 311 THR A N 1
ATOM 2417 C CA . THR A 1 311 ? -8.479 -7.911 -23.782 1.00 91.44 311 THR A CA 1
ATOM 2418 C C . THR A 1 311 ? -8.225 -6.929 -22.648 1.00 91.44 311 THR A C 1
ATOM 2420 O O . THR A 1 311 ? -9.005 -6.861 -21.703 1.00 91.44 311 THR A O 1
ATOM 2423 N N . PHE A 1 312 ? -7.179 -6.108 -22.762 1.00 91.38 312 PHE A N 1
ATOM 2424 C CA . PHE A 1 312 ? -6.858 -5.073 -21.785 1.00 91.38 312 PHE A CA 1
ATOM 2425 C C . PHE A 1 312 ? -7.995 -4.056 -21.627 1.00 91.38 312 PHE A C 1
ATOM 2427 O O . PHE A 1 312 ? -8.384 -3.725 -20.506 1.00 91.38 312 PHE A O 1
ATOM 2434 N N . TYR A 1 313 ? -8.566 -3.572 -22.734 1.00 94.62 313 TYR A N 1
ATOM 2435 C CA . TYR A 1 313 ? -9.681 -2.628 -22.665 1.00 94.62 313 TYR A CA 1
ATOM 2436 C C . TYR A 1 313 ? -10.967 -3.275 -22.147 1.00 94.62 313 TYR A C 1
ATOM 2438 O O . TYR A 1 313 ? -11.703 -2.616 -21.416 1.00 94.62 313 TYR A O 1
ATOM 2446 N N . LEU A 1 314 ? -11.226 -4.550 -22.457 1.00 93.12 314 LEU A N 1
ATOM 2447 C CA . LEU A 1 314 ? -12.337 -5.305 -21.868 1.00 93.12 314 LEU A CA 1
ATOM 2448 C C . LEU A 1 314 ? -12.147 -5.497 -20.360 1.00 93.12 314 LEU A C 1
ATOM 2450 O O . LEU A 1 314 ? -13.086 -5.291 -19.593 1.00 93.12 314 LEU A O 1
ATOM 2454 N N . TRP A 1 315 ? -10.927 -5.810 -19.925 1.00 93.56 315 TRP A N 1
ATOM 2455 C CA . TRP A 1 315 ? -10.561 -5.910 -18.515 1.00 93.56 315 TRP A CA 1
ATOM 2456 C C . TRP A 1 315 ? -10.783 -4.581 -17.794 1.00 93.56 315 TRP A C 1
ATOM 2458 O O . TRP A 1 315 ? -11.507 -4.530 -16.799 1.00 93.56 315 TRP A O 1
ATOM 2468 N N . LEU A 1 316 ? -10.268 -3.480 -18.340 1.00 93.62 316 LEU A N 1
ATOM 2469 C CA . LEU A 1 316 ? -10.461 -2.149 -17.771 1.00 93.62 316 LEU A CA 1
ATOM 2470 C C . LEU A 1 316 ? -11.946 -1.747 -17.745 1.00 93.62 316 LEU A C 1
ATOM 2472 O O . LEU A 1 316 ? -12.440 -1.249 -16.730 1.00 93.62 316 LEU A O 1
ATOM 2476 N N . ALA A 1 317 ? -12.676 -1.997 -18.835 1.00 91.38 317 ALA A N 1
ATOM 2477 C CA . ALA A 1 317 ? -14.107 -1.731 -18.922 1.00 91.38 317 ALA A CA 1
ATOM 2478 C C . ALA A 1 317 ? -14.894 -2.544 -17.888 1.00 91.38 317 ALA A C 1
ATOM 2480 O O . ALA A 1 317 ? -15.793 -1.994 -17.258 1.00 91.38 317 ALA A O 1
ATOM 2481 N N . SER A 1 318 ? -14.530 -3.809 -17.649 1.00 94.69 318 SER A N 1
ATOM 2482 C CA . SER A 1 318 ? -15.184 -4.656 -16.647 1.00 94.69 318 SER A CA 1
ATOM 2483 C C . SER A 1 318 ? -15.106 -4.043 -15.245 1.00 94.69 318 SER A C 1
ATOM 2485 O O . SER A 1 318 ? -16.129 -3.896 -14.573 1.00 94.69 318 SER A O 1
ATOM 2487 N N . ILE A 1 319 ? -13.919 -3.571 -14.848 1.00 92.69 319 ILE A N 1
ATOM 2488 C CA . ILE A 1 319 ? -13.683 -2.929 -13.551 1.00 92.69 319 ILE A CA 1
ATOM 2489 C C . ILE A 1 319 ? -14.497 -1.638 -13.446 1.00 92.69 319 ILE A C 1
ATOM 2491 O O . ILE A 1 319 ? -15.189 -1.424 -12.450 1.00 92.69 319 ILE A O 1
ATOM 2495 N N . ILE A 1 320 ? -14.453 -0.790 -14.480 1.00 89.12 320 ILE A N 1
ATOM 2496 C CA . ILE A 1 320 ? -15.192 0.479 -14.510 1.00 89.12 320 ILE A CA 1
ATOM 2497 C C . ILE A 1 320 ? -16.700 0.228 -14.427 1.00 89.12 320 ILE A C 1
ATOM 2499 O O . ILE A 1 320 ? -17.386 0.889 -13.651 1.00 89.12 320 ILE A O 1
ATOM 2503 N N . MET A 1 321 ? -17.230 -0.729 -15.188 1.00 88.81 321 MET A N 1
ATOM 2504 C CA . MET A 1 321 ? -18.659 -1.040 -15.211 1.00 88.81 321 MET A CA 1
ATOM 2505 C C . MET A 1 321 ? -19.148 -1.591 -13.871 1.00 88.81 321 MET A C 1
ATOM 2507 O O . MET A 1 321 ? -20.166 -1.119 -13.365 1.00 88.81 321 MET A O 1
ATOM 2511 N N . ILE A 1 322 ? -18.410 -2.524 -13.260 1.00 90.88 322 ILE A N 1
ATOM 2512 C CA . ILE A 1 322 ? -18.746 -3.063 -11.933 1.00 90.88 322 ILE A CA 1
ATOM 2513 C C . ILE A 1 322 ? -18.677 -1.954 -10.879 1.00 90.88 322 ILE A C 1
ATOM 2515 O O . ILE A 1 322 ? -19.602 -1.810 -10.076 1.00 90.88 322 ILE A O 1
ATOM 2519 N N . ALA A 1 323 ? -17.629 -1.125 -10.908 1.00 87.56 323 ALA A N 1
ATOM 2520 C CA . ALA A 1 323 ? -17.517 0.015 -10.009 1.00 87.56 323 ALA A CA 1
ATOM 2521 C C . ALA A 1 323 ? -18.723 0.952 -10.175 1.00 87.56 323 ALA A C 1
ATOM 2523 O O . ALA A 1 323 ? -19.414 1.223 -9.194 1.00 87.56 323 ALA A O 1
ATOM 2524 N N . LEU A 1 324 ? -19.045 1.387 -11.399 1.00 82.88 324 LEU A N 1
ATOM 2525 C CA . LEU A 1 324 ? -20.177 2.278 -11.687 1.00 82.88 324 LEU A CA 1
ATOM 2526 C C . LEU A 1 324 ? -21.536 1.673 -11.312 1.00 82.88 324 LEU A C 1
ATOM 2528 O O . LEU A 1 324 ? -22.412 2.408 -10.861 1.00 82.88 324 LEU A O 1
ATOM 2532 N N . ALA A 1 325 ? -21.712 0.357 -11.444 1.00 84.06 325 ALA A N 1
ATOM 2533 C CA . ALA A 1 325 ? -22.945 -0.325 -11.052 1.00 84.06 325 ALA A CA 1
ATOM 2534 C C . ALA A 1 325 ? -23.225 -0.224 -9.542 1.00 84.06 325 ALA A C 1
ATOM 2536 O O . ALA A 1 325 ? -24.382 -0.131 -9.130 1.00 84.06 325 ALA A O 1
ATOM 2537 N N . ILE A 1 326 ? -22.168 -0.229 -8.723 1.00 83.75 326 ILE A N 1
ATOM 2538 C CA . ILE A 1 326 ? -22.246 -0.230 -7.252 1.00 83.75 326 ILE A CA 1
ATOM 2539 C C . ILE A 1 326 ? -22.067 1.187 -6.679 1.00 83.75 326 ILE A C 1
ATOM 2541 O O . ILE A 1 326 ? -22.440 1.473 -5.536 1.00 83.75 326 ILE A O 1
ATOM 2545 N N . THR A 1 327 ? -21.513 2.101 -7.477 1.00 76.75 327 THR A N 1
ATOM 2546 C CA . THR A 1 327 ? -21.252 3.476 -7.067 1.00 76.75 327 THR A CA 1
ATOM 2547 C C . THR A 1 327 ? -22.562 4.187 -6.696 1.00 76.75 327 THR A C 1
ATOM 2549 O O . THR A 1 327 ? -23.554 4.073 -7.417 1.00 76.75 327 THR A O 1
ATOM 2552 N N . PRO A 1 328 ? -22.605 4.960 -5.591 1.00 68.31 328 PRO A N 1
ATOM 2553 C CA . PRO A 1 328 ? -23.717 5.883 -5.361 1.00 68.31 328 PRO A CA 1
ATOM 2554 C C . PRO A 1 328 ? -23.827 6.886 -6.526 1.00 68.31 328 PRO A C 1
ATOM 2556 O O . PRO A 1 328 ? -22.823 7.181 -7.164 1.00 68.31 328 PRO A O 1
ATOM 2559 N N . ASP A 1 329 ? -24.989 7.504 -6.769 1.00 59.62 329 ASP A N 1
ATOM 2560 C CA . ASP A 1 329 ? -25.216 8.485 -7.866 1.00 59.62 329 ASP A CA 1
ATOM 2561 C 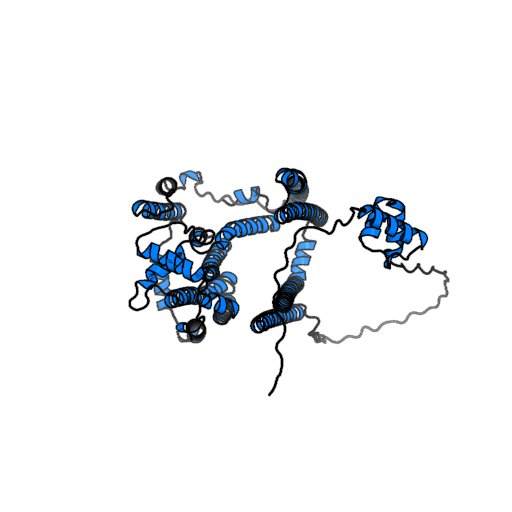C . ASP A 1 329 ? -24.308 9.746 -7.811 1.00 59.62 329 ASP A C 1
ATOM 2563 O O . ASP A 1 329 ? -24.516 10.744 -8.498 1.00 59.62 329 ASP A O 1
ATOM 2567 N N . MET A 1 330 ? -23.292 9.747 -6.942 1.00 47.81 330 MET A N 1
ATOM 2568 C CA . MET A 1 330 ? -22.527 10.887 -6.488 1.00 47.81 330 MET A CA 1
ATOM 2569 C C . MET A 1 330 ? -20.995 10.792 -6.601 1.00 47.81 330 MET A C 1
ATOM 2571 O O . MET A 1 330 ? -20.332 11.639 -5.996 1.00 47.81 330 MET A O 1
ATOM 2575 N N . LEU A 1 331 ? -20.402 9.905 -7.417 1.00 52.47 331 LEU A N 1
ATOM 2576 C CA . LEU A 1 331 ? -19.007 10.111 -7.874 1.00 52.47 331 LEU A CA 1
ATOM 2577 C C . LEU A 1 331 ? -18.935 11.278 -8.877 1.00 52.47 331 LEU A C 1
ATOM 2579 O O . LEU A 1 331 ? -18.610 11.141 -10.050 1.00 52.47 331 LEU A O 1
ATOM 2583 N N . GLY A 1 332 ? -19.260 12.480 -8.406 1.00 57.56 332 GLY A N 1
ATOM 2584 C CA . GLY A 1 332 ? -19.045 13.700 -9.159 1.00 57.56 332 GLY A CA 1
ATOM 2585 C C . GLY A 1 332 ? -17.581 14.096 -9.052 1.00 57.56 332 GLY A C 1
ATOM 2586 O O . GLY A 1 332 ? -17.249 14.886 -8.168 1.00 57.56 332 GLY A O 1
ATOM 2587 N N . ILE A 1 333 ? -16.731 13.630 -9.974 1.00 55.59 333 ILE A N 1
ATOM 2588 C CA . ILE A 1 333 ? -15.362 14.156 -10.179 1.00 55.59 333 ILE A CA 1
ATOM 2589 C C . ILE A 1 333 ? -15.395 15.692 -10.195 1.00 55.59 333 ILE A C 1
ATOM 2591 O O . ILE A 1 333 ? -14.564 16.361 -9.589 1.00 55.59 333 ILE A O 1
ATOM 2595 N N . TRP A 1 334 ? -16.457 16.258 -10.771 1.00 59.50 334 TRP A N 1
ATOM 2596 C CA . TRP A 1 334 ? -16.693 17.696 -10.835 1.00 59.50 334 TRP A CA 1
ATOM 2597 C C . TRP A 1 334 ? -17.119 18.370 -9.530 1.00 59.50 334 TRP A C 1
ATOM 2599 O O . TRP A 1 334 ? -16.945 19.576 -9.369 1.00 59.50 334 TRP A O 1
ATOM 2609 N N . ARG A 1 335 ? -17.675 17.624 -8.574 1.00 67.06 335 ARG A N 1
ATOM 2610 C CA . ARG A 1 335 ? -17.872 18.108 -7.201 1.00 67.06 335 ARG A CA 1
ATOM 2611 C C . ARG A 1 335 ? -16.585 18.012 -6.397 1.00 67.06 335 ARG A C 1
ATOM 2613 O O . ARG A 1 335 ? -16.300 18.937 -5.646 1.00 67.06 335 ARG A O 1
ATOM 2620 N N . TRP A 1 336 ? -15.815 16.938 -6.568 1.00 64.38 336 TRP A N 1
ATOM 2621 C CA . TRP A 1 336 ? -14.500 16.807 -5.945 1.00 64.38 336 TRP A CA 1
ATOM 2622 C C . TRP A 1 336 ? -13.558 17.927 -6.401 1.00 64.38 336 TRP A C 1
ATOM 2624 O O . TRP A 1 336 ? -13.022 18.636 -5.558 1.00 64.38 336 TRP A O 1
ATOM 2634 N N . PHE A 1 337 ? -13.465 18.177 -7.711 1.00 65.12 337 PHE A N 1
ATOM 2635 C CA . PHE A 1 337 ? -12.645 19.254 -8.268 1.00 65.12 337 PHE A CA 1
ATOM 2636 C C . PHE A 1 337 ? -13.090 20.635 -7.769 1.00 65.12 337 PHE A C 1
ATOM 2638 O O . PHE A 1 337 ? -12.267 21.425 -7.322 1.00 65.12 337 PHE A O 1
ATOM 2645 N N . ARG A 1 338 ? -14.402 20.918 -7.747 1.00 74.25 338 ARG A N 1
ATOM 2646 C CA . ARG A 1 338 ? -14.928 22.176 -7.186 1.00 74.25 338 ARG A CA 1
ATOM 2647 C C . ARG A 1 338 ? -14.604 22.349 -5.702 1.00 74.25 338 ARG A C 1
ATOM 2649 O O . ARG A 1 338 ? -14.270 23.456 -5.296 1.00 74.25 338 ARG A O 1
ATOM 2656 N N . ARG A 1 339 ? -14.685 21.278 -4.905 1.00 73.62 339 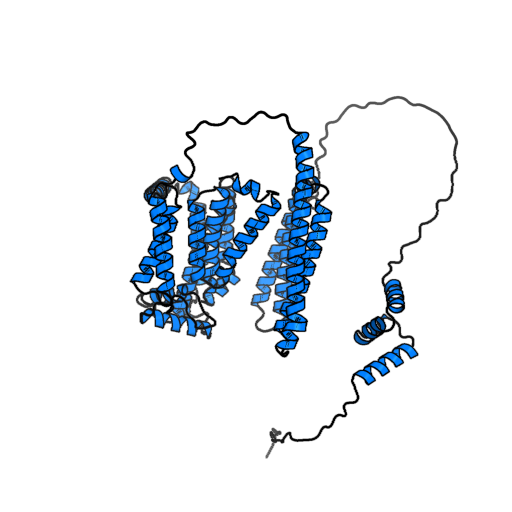ARG A N 1
ATOM 2657 C CA . ARG A 1 339 ? -14.287 21.300 -3.487 1.00 73.62 339 ARG A CA 1
ATOM 2658 C C . ARG A 1 339 ? -12.793 21.559 -3.336 1.00 73.62 339 ARG A C 1
ATOM 2660 O O . ARG A 1 339 ? -12.433 22.451 -2.588 1.00 73.62 339 ARG A O 1
ATOM 2667 N N . LEU A 1 340 ? -11.954 20.864 -4.104 1.00 71.25 340 LEU A N 1
ATOM 2668 C CA . LEU A 1 340 ? -10.507 21.080 -4.108 1.00 71.25 340 LEU A CA 1
ATOM 2669 C C . LEU A 1 340 ? -10.162 22.540 -4.434 1.00 71.25 340 LEU A C 1
ATOM 2671 O O . LEU A 1 340 ? -9.406 23.170 -3.703 1.00 71.25 340 LEU A O 1
ATOM 2675 N N . MET A 1 341 ? -10.755 23.100 -5.491 1.00 74.69 341 MET A N 1
ATOM 2676 C CA . MET A 1 341 ? -10.530 24.496 -5.879 1.00 74.69 341 MET A CA 1
ATOM 2677 C C . MET A 1 341 ? -11.041 25.487 -4.823 1.00 74.69 341 MET A C 1
ATOM 2679 O O . MET A 1 341 ? -10.386 26.496 -4.568 1.00 74.69 341 MET A O 1
ATOM 2683 N N . ALA A 1 342 ? -12.174 25.199 -4.175 1.00 72.56 342 ALA A N 1
ATOM 2684 C CA . ALA A 1 342 ? -12.688 26.013 -3.075 1.00 72.56 342 ALA A CA 1
ATOM 2685 C C . ALA A 1 342 ? -11.775 25.959 -1.837 1.00 72.56 342 ALA A C 1
ATOM 2687 O O . ALA A 1 342 ? -11.499 26.997 -1.240 1.00 72.56 342 ALA A O 1
ATOM 2688 N N . ASP A 1 343 ? -11.262 24.778 -1.491 1.00 73.25 343 ASP A N 1
ATOM 2689 C CA . ASP A 1 343 ? -10.349 24.573 -0.364 1.00 73.25 343 ASP A CA 1
ATOM 2690 C C . ASP A 1 343 ? -8.998 25.271 -0.601 1.00 73.25 343 ASP A C 1
ATOM 2692 O O . ASP A 1 343 ? -8.456 25.894 0.313 1.00 73.25 343 ASP A O 1
ATOM 2696 N N . ILE A 1 344 ? -8.481 25.236 -1.838 1.00 73.25 344 ILE A N 1
ATOM 2697 C CA . ILE A 1 344 ? -7.289 26.000 -2.246 1.00 73.25 344 ILE A CA 1
ATOM 2698 C C . ILE A 1 344 ? -7.556 27.507 -2.124 1.00 73.25 344 ILE A C 1
ATOM 2700 O O . ILE A 1 344 ? -6.733 28.234 -1.568 1.00 73.25 344 ILE A O 1
ATOM 2704 N N . GLY A 1 345 ? -8.719 27.979 -2.585 1.00 69.88 345 GLY A N 1
ATOM 2705 C CA . GLY A 1 345 ? -9.109 29.390 -2.501 1.00 69.88 345 GLY A CA 1
ATOM 2706 C C . GLY A 1 345 ? -9.291 29.908 -1.068 1.00 69.88 345 GLY A C 1
ATOM 2707 O O . GLY A 1 345 ? -9.146 31.102 -0.823 1.00 69.88 345 GLY A O 1
ATOM 2708 N N . GLN A 1 346 ? -9.566 29.021 -0.109 1.00 73.44 346 GLN A N 1
ATOM 2709 C CA . GLN A 1 346 ? -9.719 29.346 1.314 1.00 73.44 346 GLN A CA 1
ATOM 2710 C C . GLN A 1 346 ? -8.438 29.093 2.133 1.00 73.44 346 GLN A C 1
ATOM 2712 O O . GLN A 1 346 ? -8.467 29.133 3.370 1.00 73.44 346 GLN A O 1
ATOM 2717 N N . PHE A 1 347 ? -7.297 28.833 1.484 1.00 73.19 347 PHE A N 1
ATOM 2718 C CA . PHE A 1 347 ? -6.052 28.504 2.171 1.00 73.19 347 PHE A CA 1
ATOM 2719 C C . PHE A 1 347 ? -5.409 29.726 2.845 1.00 73.19 347 PHE A C 1
ATOM 2721 O O . PHE A 1 347 ? -4.889 30.637 2.205 1.00 73.19 347 PHE A O 1
ATOM 2728 N N . HIS A 1 348 ? -5.382 29.724 4.178 1.00 72.25 348 HIS A N 1
ATOM 2729 C CA . HIS A 1 348 ? -4.778 30.802 4.960 1.00 72.25 348 HIS A CA 1
ATOM 2730 C C . HIS A 1 348 ? -3.320 30.475 5.322 1.00 72.25 348 HIS A C 1
ATOM 2732 O O . HIS A 1 348 ? -3.060 29.744 6.285 1.00 72.25 348 HIS A O 1
ATOM 2738 N N . TRP A 1 349 ? -2.358 31.077 4.611 1.00 71.06 349 TRP A N 1
ATOM 2739 C CA . TRP A 1 349 ? -0.916 30.831 4.802 1.00 71.06 349 TRP A CA 1
ATOM 2740 C C . TRP A 1 349 ? -0.447 31.043 6.250 1.00 71.06 349 TRP A C 1
ATOM 2742 O O . TRP A 1 349 ? 0.315 30.246 6.788 1.00 71.06 349 TRP A O 1
ATOM 2752 N N . ARG A 1 350 ? -0.969 32.063 6.944 1.00 70.00 350 ARG A N 1
ATOM 2753 C CA . ARG A 1 350 ? -0.620 32.342 8.351 1.00 70.00 350 ARG A CA 1
ATOM 2754 C C . ARG A 1 350 ? -1.050 31.244 9.331 1.00 70.00 350 ARG A C 1
ATOM 2756 O O . ARG A 1 350 ? -0.420 31.084 10.369 1.00 70.00 350 ARG A O 1
ATOM 2763 N N . ARG A 1 351 ? -2.110 30.491 9.019 1.00 76.06 351 ARG A N 1
ATOM 2764 C CA . ARG A 1 351 ? -2.647 29.429 9.886 1.00 76.06 351 ARG A CA 1
ATOM 2765 C C . ARG A 1 351 ? -2.018 28.066 9.597 1.00 76.06 351 ARG A C 1
ATOM 2767 O O . ARG A 1 351 ? -1.893 27.250 10.505 1.00 76.06 351 ARG A O 1
ATOM 2774 N N . HIS A 1 352 ? -1.637 27.823 8.345 1.00 82.38 352 HIS A N 1
ATOM 2775 C CA . HIS A 1 352 ? -1.144 26.524 7.880 1.00 82.38 352 HIS A CA 1
ATOM 2776 C C . HIS A 1 352 ? 0.357 26.505 7.559 1.00 82.38 352 HIS A C 1
ATOM 2778 O O . HIS A 1 352 ? 0.909 25.427 7.360 1.00 82.38 352 HIS A O 1
ATOM 2784 N N . GLY A 1 353 ? 1.029 27.659 7.573 1.00 85.69 353 GLY A N 1
ATOM 2785 C CA . GLY A 1 353 ? 2.453 27.811 7.262 1.00 85.69 353 GLY A CA 1
ATOM 2786 C C . GLY A 1 353 ? 3.374 26.845 8.015 1.00 85.69 353 GLY A C 1
ATOM 2787 O O . GLY A 1 353 ? 4.165 26.177 7.358 1.00 85.69 353 GLY A O 1
ATOM 2788 N N . PRO A 1 354 ? 3.244 26.667 9.346 1.00 89.19 354 PRO A N 1
ATOM 2789 C CA . PRO A 1 354 ? 4.069 25.704 10.079 1.00 89.19 354 PRO A CA 1
ATOM 2790 C C . PRO A 1 354 ? 3.862 24.250 9.632 1.00 89.19 354 PRO A C 1
ATOM 2792 O O . PRO A 1 354 ? 4.819 23.487 9.573 1.00 89.19 354 PRO A O 1
ATOM 2795 N N . ALA A 1 355 ? 2.630 23.864 9.286 1.00 91.12 355 ALA A N 1
ATOM 2796 C CA . ALA A 1 355 ? 2.327 22.514 8.808 1.00 91.12 355 ALA A CA 1
ATOM 2797 C C . ALA A 1 355 ? 2.877 22.281 7.392 1.00 91.12 355 ALA A C 1
ATOM 2799 O O . ALA A 1 355 ? 3.419 21.216 7.112 1.00 91.12 355 ALA A O 1
ATOM 2800 N N . VAL A 1 356 ? 2.785 23.287 6.516 1.00 92.00 356 VAL A N 1
ATOM 2801 C CA . VAL A 1 356 ? 3.403 23.244 5.182 1.00 92.00 356 VAL A CA 1
ATOM 2802 C C . VAL A 1 356 ? 4.921 23.171 5.296 1.00 92.00 356 VAL A C 1
ATOM 2804 O O . VAL A 1 356 ? 5.530 22.337 4.639 1.00 92.00 356 VAL A O 1
ATOM 2807 N N . LEU A 1 357 ? 5.531 23.980 6.166 1.00 94.75 357 LEU A N 1
ATOM 2808 C CA . LEU A 1 357 ? 6.970 23.936 6.413 1.00 94.75 357 LEU A CA 1
ATOM 2809 C C . LEU A 1 357 ? 7.400 22.563 6.940 1.00 94.75 357 LEU A C 1
ATOM 2811 O O . LEU A 1 357 ? 8.346 21.991 6.414 1.00 94.75 357 LEU A O 1
ATOM 2815 N N . ALA A 1 358 ? 6.684 22.003 7.920 1.00 95.50 358 ALA A N 1
ATOM 2816 C CA . ALA A 1 358 ? 6.960 20.662 8.432 1.00 95.50 358 ALA A CA 1
ATOM 2817 C C . ALA A 1 358 ? 6.856 19.598 7.328 1.00 95.50 358 ALA A C 1
ATOM 2819 O O . ALA A 1 358 ? 7.738 18.751 7.212 1.00 95.50 358 ALA A O 1
ATOM 2820 N N . PHE A 1 359 ? 5.822 19.667 6.483 1.00 96.56 359 PHE A N 1
ATOM 2821 C CA . PHE A 1 359 ? 5.676 18.772 5.335 1.00 96.56 359 PHE A CA 1
ATOM 2822 C C . PHE A 1 359 ? 6.846 18.904 4.355 1.00 96.56 359 PHE A C 1
ATOM 2824 O O . PHE A 1 359 ? 7.438 17.897 3.984 1.00 96.56 359 PHE A O 1
ATOM 2831 N N . ILE A 1 360 ? 7.213 20.132 3.976 1.00 97.62 360 ILE A N 1
ATOM 2832 C CA . ILE A 1 360 ? 8.334 20.398 3.067 1.00 97.62 360 ILE A CA 1
ATOM 2833 C C . ILE A 1 360 ? 9.637 19.865 3.659 1.00 97.62 360 ILE A C 1
ATOM 2835 O O . ILE A 1 360 ? 10.370 19.183 2.956 1.00 97.62 360 ILE A O 1
ATOM 2839 N N . VAL A 1 361 ? 9.913 20.114 4.942 1.00 98.19 361 VAL A N 1
ATOM 2840 C CA . VAL A 1 361 ? 11.117 19.602 5.613 1.00 98.19 361 VAL A CA 1
ATOM 2841 C C . VAL A 1 361 ? 11.145 18.074 5.582 1.00 98.19 361 VAL A C 1
ATOM 2843 O O . VAL A 1 361 ? 12.161 17.501 5.200 1.00 98.19 361 VAL A O 1
ATOM 2846 N N . ILE A 1 362 ? 10.034 17.405 5.909 1.00 98.44 362 ILE A N 1
ATOM 2847 C CA . ILE A 1 362 ? 9.941 15.938 5.849 1.00 98.44 362 ILE A CA 1
ATOM 2848 C C . ILE A 1 362 ? 10.172 15.429 4.423 1.00 98.44 362 ILE A C 1
ATOM 2850 O O . ILE A 1 362 ? 10.906 14.461 4.240 1.00 98.44 362 ILE A O 1
ATOM 2854 N N . MET A 1 363 ? 9.585 16.079 3.416 1.00 98.38 363 MET A N 1
ATOM 2855 C CA . MET A 1 363 ? 9.774 15.702 2.015 1.00 98.38 363 MET A CA 1
ATOM 2856 C C . MET A 1 363 ? 11.216 15.918 1.560 1.00 98.38 363 MET A C 1
ATOM 2858 O O . MET A 1 363 ? 11.789 15.018 0.963 1.00 98.38 363 MET A O 1
ATOM 2862 N N . VAL A 1 364 ? 11.831 17.061 1.876 1.00 98.44 364 VAL A N 1
ATOM 2863 C CA . VAL A 1 364 ? 13.229 17.357 1.526 1.00 98.44 364 VAL A CA 1
ATOM 2864 C C . VAL A 1 364 ? 14.167 16.340 2.166 1.00 98.44 364 VAL A C 1
ATOM 2866 O O . VAL A 1 364 ? 14.994 15.764 1.466 1.00 98.44 364 VAL A O 1
ATOM 2869 N N . VAL A 1 365 ? 14.002 16.056 3.461 1.00 98.31 365 VAL A N 1
ATOM 2870 C CA . VAL A 1 365 ? 14.789 15.027 4.157 1.00 98.31 365 VAL A CA 1
ATOM 2871 C C . VAL A 1 365 ? 14.549 13.651 3.533 1.00 98.31 365 VAL A C 1
ATOM 2873 O O . VAL A 1 365 ? 15.501 12.944 3.217 1.00 98.31 365 VAL A O 1
ATOM 2876 N N . GLY A 1 366 ? 13.290 13.273 3.307 1.00 97.88 366 GLY A N 1
ATOM 2877 C CA . GLY A 1 366 ? 12.929 11.974 2.745 1.00 97.88 366 GLY A CA 1
ATOM 2878 C C . GLY A 1 366 ? 13.470 11.751 1.333 1.00 97.88 366 GLY A C 1
ATOM 2879 O O . GLY A 1 366 ? 13.964 10.660 1.049 1.00 97.88 366 GLY A O 1
ATOM 2880 N N . VAL A 1 367 ? 13.411 12.777 0.478 1.00 98.25 367 VAL A N 1
ATOM 2881 C CA . VAL A 1 367 ? 13.970 12.783 -0.882 1.00 98.25 367 VAL A CA 1
ATOM 2882 C C . VAL A 1 367 ? 15.493 12.722 -0.827 1.00 98.25 367 VAL A C 1
ATOM 2884 O O . VAL A 1 367 ? 16.082 11.862 -1.475 1.00 98.25 367 VAL A O 1
ATOM 2887 N N . HIS A 1 368 ? 16.131 13.575 -0.022 1.00 97.94 368 HIS A N 1
ATOM 2888 C CA . HIS A 1 368 ? 17.586 13.612 0.101 1.00 97.94 368 HIS A CA 1
ATOM 2889 C C . HIS A 1 368 ? 18.148 12.257 0.546 1.00 97.94 368 HIS A C 1
ATOM 2891 O O . HIS A 1 368 ? 19.000 11.704 -0.139 1.00 97.94 368 HIS A O 1
ATOM 2897 N N . LEU A 1 369 ? 17.602 11.654 1.607 1.00 96.44 369 LEU A N 1
ATOM 2898 C CA . LEU A 1 369 ? 18.077 10.360 2.114 1.00 96.44 369 LEU A CA 1
ATOM 2899 C C . LEU A 1 369 ? 17.918 9.205 1.110 1.00 96.44 369 LEU A C 1
ATOM 2901 O O . LEU A 1 369 ? 18.668 8.227 1.176 1.00 96.44 369 LEU A O 1
ATOM 2905 N N . ARG A 1 370 ? 16.950 9.301 0.190 1.00 96.62 370 ARG A N 1
ATOM 2906 C CA . ARG A 1 370 ? 16.695 8.286 -0.845 1.00 96.62 370 ARG A CA 1
ATOM 2907 C C . ARG A 1 370 ? 17.549 8.487 -2.089 1.00 96.62 370 ARG A C 1
ATOM 2909 O O . ARG A 1 370 ? 17.951 7.495 -2.674 1.00 96.62 370 ARG A O 1
ATOM 2916 N N . LEU A 1 371 ? 17.821 9.733 -2.479 1.00 96.31 371 LEU A N 1
ATOM 2917 C CA . LEU A 1 371 ? 18.535 10.053 -3.721 1.00 96.31 371 LEU A CA 1
ATOM 2918 C C . LEU A 1 371 ? 20.029 10.344 -3.528 1.00 96.31 371 LEU A C 1
ATOM 2920 O O . LEU A 1 371 ? 20.771 10.308 -4.506 1.00 96.31 371 LEU A O 1
ATOM 2924 N N . GLN A 1 372 ? 20.483 10.629 -2.304 1.00 95.12 372 GLN A N 1
ATOM 2925 C CA . GLN A 1 372 ? 21.912 10.805 -2.026 1.00 95.12 372 GLN A CA 1
ATOM 2926 C C . GLN A 1 372 ? 22.679 9.539 -2.423 1.00 95.12 372 GLN A C 1
ATOM 2928 O O . GLN A 1 372 ? 22.252 8.426 -2.093 1.00 95.12 372 GLN A O 1
ATOM 2933 N N . ASP A 1 373 ? 23.773 9.713 -3.160 1.00 92.00 373 ASP A N 1
ATOM 2934 C CA . ASP A 1 373 ? 24.676 8.644 -3.598 1.00 92.00 373 ASP A CA 1
ATOM 2935 C C . ASP A 1 373 ? 23.952 7.471 -4.284 1.00 92.00 373 ASP A C 1
ATOM 2937 O O . ASP A 1 373 ? 24.373 6.321 -4.194 1.00 92.00 373 ASP A O 1
ATOM 2941 N N . LEU A 1 374 ? 22.815 7.738 -4.946 1.00 92.94 374 LEU A N 1
ATOM 2942 C CA . LEU A 1 374 ? 21.976 6.695 -5.548 1.00 92.94 374 LEU A CA 1
ATOM 2943 C C . LEU A 1 374 ? 22.730 5.899 -6.619 1.00 92.94 374 LEU A C 1
ATOM 2945 O O . LEU A 1 374 ? 22.521 4.697 -6.757 1.00 92.94 374 LEU A O 1
ATOM 2949 N N . HIS A 1 375 ? 23.615 6.563 -7.363 1.00 90.19 375 HIS A N 1
ATOM 2950 C CA . HIS A 1 375 ? 24.465 5.920 -8.362 1.00 90.19 375 HIS A CA 1
ATOM 2951 C C . HIS A 1 375 ? 25.501 4.989 -7.713 1.00 90.19 375 HIS A C 1
ATOM 2953 O O . HIS A 1 375 ? 25.735 3.891 -8.206 1.00 90.19 375 HIS A O 1
ATOM 2959 N N . GLU A 1 376 ? 26.053 5.382 -6.564 1.00 91.12 376 GLU A N 1
ATOM 2960 C CA . GLU A 1 376 ? 27.144 4.666 -5.897 1.00 91.12 376 GLU A CA 1
ATOM 2961 C C . GLU A 1 376 ? 26.653 3.506 -5.019 1.00 91.12 376 GLU A C 1
ATOM 2963 O O . GLU A 1 376 ? 27.326 2.482 -4.927 1.00 91.12 376 GLU A O 1
ATOM 2968 N N . LEU A 1 377 ? 25.485 3.645 -4.374 1.00 89.81 377 LEU A N 1
ATOM 2969 C CA . LEU A 1 377 ? 25.027 2.723 -3.332 1.00 89.81 377 LEU A CA 1
ATOM 2970 C C . LEU A 1 377 ? 23.592 2.203 -3.556 1.00 89.81 377 LEU A C 1
ATOM 2972 O O . LEU A 1 377 ? 22.643 2.996 -3.471 1.00 89.81 377 LEU A O 1
ATOM 2976 N N . PRO A 1 378 ? 23.398 0.874 -3.685 1.00 88.94 378 PRO A N 1
ATOM 2977 C CA . PRO A 1 378 ? 24.422 -0.169 -3.835 1.00 88.94 378 PRO A CA 1
ATOM 2978 C C . PRO A 1 378 ? 25.062 -0.151 -5.235 1.00 88.94 378 PRO A C 1
ATOM 2980 O O . PRO A 1 378 ? 24.399 0.157 -6.232 1.00 88.94 378 PRO A O 1
ATOM 2983 N N . SER A 1 379 ? 26.351 -0.494 -5.301 1.00 87.56 379 SER A N 1
ATOM 2984 C CA . SER A 1 379 ? 27.116 -0.577 -6.552 1.00 87.56 379 SER A CA 1
ATOM 2985 C C . SER A 1 379 ? 26.807 -1.858 -7.327 1.00 87.56 379 SER A C 1
ATOM 2987 O O . SER A 1 379 ? 26.700 -1.843 -8.552 1.00 87.56 379 SER A O 1
ATOM 2989 N N . GLU A 1 380 ? 26.635 -2.967 -6.612 1.00 88.88 380 GLU A N 1
ATOM 2990 C CA . GLU A 1 380 ? 26.465 -4.294 -7.195 1.00 88.88 380 GLU A CA 1
ATOM 2991 C C . GLU A 1 380 ? 24.991 -4.648 -7.401 1.00 88.88 380 GLU A C 1
ATOM 2993 O O . GLU A 1 380 ? 24.121 -4.312 -6.595 1.00 88.88 380 GLU A O 1
ATOM 2998 N N . MET A 1 381 ? 24.719 -5.354 -8.498 1.00 93.00 381 MET A N 1
ATOM 2999 C CA . MET A 1 381 ? 23.423 -5.975 -8.753 1.00 93.00 381 MET A CA 1
ATOM 3000 C C . MET A 1 381 ? 23.402 -7.385 -8.167 1.00 93.00 381 MET A C 1
ATOM 3002 O O . MET A 1 381 ? 24.376 -8.127 -8.272 1.00 93.00 381 MET A O 1
ATOM 3006 N N . THR A 1 382 ? 22.255 -7.788 -7.630 1.00 92.06 382 THR A N 1
ATOM 3007 C CA . THR A 1 382 ? 21.973 -9.199 -7.319 1.00 92.06 382 THR A CA 1
ATOM 3008 C C . THR A 1 382 ? 21.295 -9.891 -8.507 1.00 92.06 382 THR A C 1
ATOM 3010 O O . THR A 1 382 ? 20.832 -9.224 -9.437 1.00 92.06 382 THR A O 1
ATOM 3013 N N . SER A 1 383 ? 21.175 -11.224 -8.461 1.00 91.50 383 SER A N 1
ATOM 3014 C CA . SER A 1 383 ? 20.430 -11.997 -9.474 1.00 91.50 383 SER A CA 1
ATOM 3015 C C . SER A 1 383 ? 19.001 -11.470 -9.664 1.00 91.50 383 SER A C 1
ATOM 3017 O O . SER A 1 383 ? 18.567 -11.256 -10.794 1.00 91.50 383 SER A O 1
ATOM 3019 N N . ASP A 1 384 ? 18.309 -11.139 -8.568 1.00 91.38 384 ASP A N 1
ATOM 3020 C CA . ASP A 1 384 ? 16.943 -10.602 -8.610 1.00 91.38 384 ASP A CA 1
ATOM 3021 C C . ASP A 1 384 ? 16.838 -9.306 -9.424 1.00 91.38 384 ASP A C 1
ATOM 3023 O O . ASP A 1 384 ? 15.867 -9.108 -10.160 1.00 91.38 384 ASP A O 1
ATOM 3027 N N . HIS A 1 385 ? 17.841 -8.427 -9.322 1.00 94.81 385 HIS A N 1
ATOM 3028 C CA . HIS A 1 385 ? 17.883 -7.186 -10.093 1.00 94.81 385 HIS A CA 1
ATOM 3029 C C . HIS A 1 385 ? 18.029 -7.469 -11.581 1.00 94.81 385 HIS A C 1
ATOM 3031 O O . HIS A 1 385 ? 17.305 -6.889 -12.388 1.00 94.81 385 HIS A O 1
ATOM 3037 N N . VAL A 1 386 ? 18.957 -8.358 -11.946 1.00 93.62 386 VAL A N 1
ATOM 3038 C CA . VAL A 1 386 ? 19.216 -8.721 -13.344 1.00 93.62 386 VAL A CA 1
ATOM 3039 C C . VAL A 1 386 ? 17.951 -9.288 -13.975 1.00 93.62 386 VAL A C 1
ATOM 3041 O O . VAL A 1 386 ? 17.537 -8.843 -15.042 1.00 93.62 386 VAL A O 1
ATOM 3044 N N . GLU A 1 387 ? 17.277 -10.206 -13.291 1.00 93.06 387 GLU A N 1
ATOM 3045 C CA . GLU A 1 387 ? 16.035 -10.791 -13.786 1.00 93.06 387 GLU A CA 1
ATOM 3046 C C . GLU A 1 387 ? 14.892 -9.778 -13.907 1.00 93.06 387 GLU A C 1
ATOM 3048 O O . GLU A 1 387 ? 14.037 -9.927 -14.778 1.00 93.06 387 GLU A O 1
ATOM 3053 N N . LEU A 1 388 ? 14.822 -8.779 -13.022 1.00 93.75 388 LEU A N 1
ATOM 3054 C CA . LEU A 1 388 ? 13.815 -7.717 -13.093 1.00 93.75 388 LEU A CA 1
ATOM 3055 C C . LEU A 1 388 ? 14.076 -6.805 -14.297 1.00 93.75 388 LEU A C 1
ATOM 3057 O O . LEU A 1 388 ? 13.157 -6.509 -15.059 1.00 93.75 388 LEU A O 1
ATOM 3061 N N . VAL A 1 389 ? 15.340 -6.427 -14.507 1.00 94.81 389 VAL A N 1
ATOM 3062 C CA . VAL A 1 389 ? 15.785 -5.642 -15.666 1.00 94.81 389 VAL A CA 1
ATOM 3063 C C . VAL A 1 389 ? 15.497 -6.386 -16.971 1.00 94.81 389 VAL A C 1
ATOM 3065 O O . VAL A 1 389 ? 14.952 -5.793 -17.898 1.00 94.81 389 VAL A O 1
ATOM 3068 N N . LEU A 1 390 ? 15.807 -7.684 -17.046 1.00 94.75 390 LEU A N 1
ATOM 3069 C CA . LEU A 1 390 ? 15.540 -8.508 -18.230 1.00 94.75 390 LEU A CA 1
ATOM 3070 C C . LEU A 1 390 ? 14.042 -8.619 -18.536 1.00 94.75 390 LEU A C 1
ATOM 3072 O O . LEU A 1 390 ? 13.647 -8.522 -19.697 1.00 94.75 390 LEU A O 1
ATOM 3076 N N . ASP A 1 391 ? 13.195 -8.762 -17.519 1.00 95.62 391 ASP A N 1
ATOM 3077 C CA . ASP A 1 391 ? 11.746 -8.766 -17.730 1.00 95.62 391 ASP A CA 1
ATOM 3078 C C . ASP A 1 391 ? 11.213 -7.384 -18.149 1.00 95.62 391 ASP A C 1
ATOM 3080 O O . ASP A 1 391 ? 10.295 -7.301 -18.961 1.00 95.62 391 ASP A O 1
ATOM 3084 N N . ALA A 1 392 ? 11.819 -6.284 -17.695 1.00 96.31 392 ALA A N 1
ATOM 3085 C CA . ALA A 1 392 ? 11.492 -4.953 -18.208 1.00 96.31 392 ALA A CA 1
ATOM 3086 C C . ALA A 1 392 ? 11.905 -4.772 -19.687 1.00 96.31 392 ALA A C 1
ATOM 3088 O O . ALA A 1 392 ? 11.200 -4.100 -20.442 1.00 96.31 392 ALA A O 1
ATOM 3089 N N . VAL A 1 393 ? 13.002 -5.402 -20.136 1.00 96.56 393 VAL A N 1
ATOM 3090 C CA . VAL A 1 393 ? 13.396 -5.422 -21.562 1.00 96.56 393 VAL A CA 1
ATOM 3091 C C . VAL A 1 393 ? 12.344 -6.124 -22.419 1.00 96.56 393 VAL A C 1
ATOM 3093 O O . VAL A 1 393 ? 12.012 -5.626 -23.493 1.00 96.56 393 VAL A O 1
ATOM 3096 N N . LYS A 1 394 ? 11.776 -7.239 -21.945 1.00 94.94 394 LYS A N 1
ATOM 3097 C CA . LYS A 1 394 ? 10.666 -7.921 -22.632 1.00 94.94 394 LYS A CA 1
ATOM 3098 C C . LYS A 1 394 ? 9.486 -6.978 -22.862 1.00 94.94 394 LYS A C 1
ATOM 3100 O O . LYS A 1 394 ? 8.995 -6.860 -23.984 1.00 94.94 394 LYS A O 1
ATOM 3105 N N . VAL A 1 395 ? 9.101 -6.225 -21.828 1.00 96.06 395 VAL A N 1
ATOM 3106 C CA . VAL A 1 395 ? 8.030 -5.220 -21.931 1.00 96.06 395 VAL A CA 1
ATOM 3107 C C . VAL A 1 395 ? 8.355 -4.151 -22.977 1.00 96.06 395 VAL A C 1
ATOM 3109 O O . VAL A 1 395 ? 7.502 -3.808 -23.794 1.00 96.06 395 VAL A O 1
ATOM 3112 N N . LEU A 1 396 ? 9.592 -3.642 -23.003 1.00 95.56 396 LEU A N 1
ATOM 3113 C CA . LEU A 1 396 ? 10.023 -2.683 -24.029 1.00 95.56 396 LEU A CA 1
ATOM 3114 C C . LEU A 1 396 ? 9.977 -3.253 -25.449 1.00 95.56 396 LEU A C 1
ATOM 3116 O O . LEU A 1 396 ? 9.665 -2.522 -26.388 1.00 95.56 396 LEU A O 1
ATOM 3120 N N . ASN A 1 397 ? 10.256 -4.546 -25.603 1.00 95.44 397 ASN A N 1
ATOM 3121 C CA . ASN A 1 397 ? 10.171 -5.252 -26.880 1.00 95.44 397 ASN A CA 1
ATOM 3122 C C . ASN A 1 397 ? 8.724 -5.553 -27.307 1.00 95.44 397 ASN A C 1
ATOM 3124 O O . ASN A 1 397 ? 8.501 -6.109 -28.381 1.00 95.44 397 ASN A O 1
ATOM 3128 N N . GLY A 1 398 ? 7.738 -5.144 -26.504 1.00 92.88 398 GLY A N 1
ATOM 3129 C CA . GLY A 1 398 ? 6.320 -5.246 -26.819 1.00 92.88 398 GLY A CA 1
ATOM 3130 C C . GLY A 1 398 ? 5.617 -6.439 -26.180 1.00 92.88 398 GLY A C 1
ATOM 3131 O O . GLY A 1 398 ? 4.428 -6.619 -26.448 1.00 92.88 398 GLY A O 1
ATOM 3132 N N . GLU A 1 399 ? 6.298 -7.220 -25.335 1.00 93.12 399 GLU A N 1
ATOM 3133 C CA . GLU A 1 399 ? 5.647 -8.256 -24.531 1.00 93.12 399 GLU A CA 1
ATOM 3134 C C . GLU A 1 399 ? 4.716 -7.611 -23.497 1.00 93.12 399 GLU A C 1
ATOM 3136 O O . GLU A 1 399 ? 4.982 -6.533 -22.958 1.00 93.12 399 GLU A O 1
ATOM 3141 N N . ARG A 1 400 ? 3.573 -8.254 -23.255 1.00 92.44 400 ARG A N 1
ATOM 3142 C CA . ARG A 1 400 ? 2.495 -7.712 -22.416 1.00 92.44 400 ARG A CA 1
ATOM 3143 C C . ARG A 1 400 ? 2.022 -8.718 -21.387 1.00 92.44 400 ARG A C 1
ATOM 3145 O O . ARG A 1 400 ? 0.822 -8.913 -21.196 1.00 92.44 400 ARG A O 1
ATOM 3152 N N . ASP A 1 401 ? 2.972 -9.367 -20.739 1.00 92.31 401 ASP A N 1
ATOM 3153 C CA . ASP A 1 401 ? 2.671 -10.438 -19.807 1.00 92.31 401 ASP A CA 1
ATOM 3154 C C . ASP A 1 401 ? 1.840 -9.935 -18.620 1.00 92.31 401 ASP A C 1
ATOM 3156 O O . ASP A 1 401 ? 2.053 -8.837 -18.089 1.00 92.31 401 ASP A O 1
ATOM 3160 N N . ILE A 1 402 ? 0.858 -10.747 -18.228 1.00 90.12 402 ILE A N 1
ATOM 3161 C CA . ILE A 1 402 ? 0.009 -10.519 -17.049 1.00 90.12 402 ILE A CA 1
ATOM 3162 C C . ILE A 1 402 ? 0.776 -10.933 -15.792 1.00 90.12 402 ILE A C 1
ATOM 3164 O O . ILE A 1 402 ? 0.675 -10.295 -14.743 1.00 90.12 402 ILE A O 1
ATOM 3168 N N . PHE A 1 403 ? 1.564 -11.997 -15.915 1.00 90.19 403 PHE A N 1
ATOM 3169 C CA . PHE A 1 403 ? 2.387 -12.563 -14.866 1.00 90.19 403 PHE A CA 1
ATOM 3170 C C . PHE A 1 403 ? 3.765 -12.930 -15.412 1.00 90.19 403 PHE A C 1
ATOM 3172 O O . PHE A 1 403 ? 3.879 -13.570 -16.450 1.00 90.19 403 PHE A O 1
ATOM 3179 N N . PHE A 1 404 ? 4.827 -12.571 -14.702 1.00 91.38 404 PHE A N 1
ATOM 3180 C CA . PHE A 1 404 ? 6.189 -12.861 -15.143 1.00 91.38 404 PHE A CA 1
ATOM 3181 C C . PHE A 1 404 ? 6.686 -14.130 -14.457 1.00 91.38 404 PHE A C 1
ATOM 3183 O O . PHE A 1 404 ? 6.971 -14.101 -13.266 1.00 91.38 404 PHE A O 1
ATOM 3190 N N . ALA A 1 405 ? 6.792 -15.247 -15.182 1.00 86.00 405 ALA A N 1
ATOM 3191 C CA . ALA A 1 405 ? 7.082 -16.567 -14.599 1.00 86.00 405 ALA A CA 1
ATOM 3192 C C . ALA A 1 405 ? 8.497 -16.720 -13.999 1.00 86.00 405 ALA A C 1
ATOM 3194 O O . ALA A 1 405 ? 8.731 -17.620 -13.193 1.00 86.00 405 ALA A O 1
ATOM 3195 N N . ASN A 1 406 ? 9.435 -15.846 -14.371 1.00 82.00 406 ASN A N 1
ATOM 3196 C CA . ASN A 1 406 ? 10.791 -15.838 -13.822 1.00 82.00 406 ASN A CA 1
ATOM 3197 C C . ASN A 1 406 ? 10.781 -15.669 -12.288 1.00 82.00 406 ASN A C 1
ATOM 3199 O O . ASN A 1 406 ? 9.916 -14.980 -11.748 1.00 82.00 406 ASN A O 1
ATOM 3203 N N . ASN A 1 407 ? 11.769 -16.254 -11.598 1.00 78.69 407 ASN A N 1
ATOM 3204 C CA . ASN A 1 407 ? 11.978 -16.121 -10.145 1.00 78.69 407 ASN A CA 1
ATOM 3205 C C . ASN A 1 407 ? 10.796 -16.579 -9.268 1.00 78.69 407 ASN A C 1
ATOM 3207 O O . ASN A 1 407 ? 10.303 -15.836 -8.418 1.00 78.69 407 ASN A O 1
ATOM 3211 N N . GLY A 1 408 ? 10.259 -17.774 -9.535 1.00 76.06 408 GLY A N 1
ATOM 3212 C CA . GLY A 1 408 ? 9.094 -18.292 -8.801 1.00 76.06 408 GLY A CA 1
ATOM 3213 C C . GLY A 1 408 ? 7.784 -17.559 -9.108 1.00 76.06 408 GLY A C 1
ATOM 3214 O O . GLY A 1 408 ? 6.760 -17.834 -8.482 1.00 76.06 408 GLY A O 1
ATOM 3215 N N . GLY A 1 409 ? 7.800 -16.665 -10.100 1.00 83.19 409 GLY A N 1
ATOM 3216 C CA . GLY A 1 409 ? 6.636 -15.947 -10.568 1.00 83.19 409 GLY A CA 1
ATOM 3217 C C . GLY A 1 409 ? 6.423 -14.601 -9.868 1.00 83.19 409 GLY A C 1
ATOM 3218 O O . GLY A 1 409 ? 6.428 -14.485 -8.643 1.00 83.19 409 GLY A O 1
ATOM 3219 N N . ARG A 1 410 ? 6.231 -13.547 -10.664 1.00 88.19 410 ARG A N 1
ATOM 3220 C CA . ARG A 1 410 ? 6.272 -12.153 -10.216 1.00 88.19 410 ARG A CA 1
ATOM 3221 C C . ARG A 1 410 ? 5.132 -11.328 -10.782 1.00 88.19 410 ARG A C 1
ATOM 3223 O O . ARG A 1 410 ? 4.686 -11.494 -11.915 1.00 88.19 410 ARG A O 1
ATOM 3230 N N . GLU A 1 411 ? 4.691 -10.392 -9.957 1.00 92.25 411 GLU A N 1
ATOM 3231 C CA . GLU A 1 411 ? 3.687 -9.408 -10.317 1.00 92.25 411 GLU A CA 1
ATOM 3232 C C . GLU A 1 411 ? 4.244 -8.364 -11.301 1.00 92.25 411 GLU A C 1
ATOM 3234 O O . GLU A 1 411 ? 5.404 -7.961 -11.170 1.00 92.25 411 GLU A O 1
ATOM 3239 N N . PRO A 1 412 ? 3.426 -7.893 -12.256 1.00 93.00 412 PRO A N 1
ATOM 3240 C CA . PRO A 1 412 ? 3.910 -7.182 -13.434 1.00 93.00 412 PRO A CA 1
ATOM 3241 C C . PRO A 1 412 ? 4.320 -5.724 -13.210 1.00 93.00 412 PRO A C 1
ATOM 3243 O O . PRO A 1 412 ? 5.125 -5.202 -13.980 1.00 93.00 412 PRO A O 1
ATOM 3246 N N . VAL A 1 413 ? 3.760 -5.020 -12.217 1.00 95.06 413 VAL A N 1
ATOM 3247 C CA . VAL A 1 413 ? 3.791 -3.545 -12.214 1.00 95.06 413 VAL A CA 1
ATOM 3248 C C . VAL A 1 413 ? 5.206 -2.971 -12.271 1.00 95.06 413 VAL A C 1
ATOM 3250 O O . VAL A 1 413 ? 5.436 -2.048 -13.050 1.00 95.06 413 VAL A O 1
ATOM 3253 N N . GLN A 1 414 ? 6.159 -3.516 -11.512 1.00 94.69 414 GLN A N 1
ATOM 3254 C CA . GLN A 1 414 ? 7.522 -2.976 -11.501 1.00 94.69 414 GLN A CA 1
ATOM 3255 C C . GLN A 1 414 ? 8.186 -3.059 -12.884 1.00 94.69 414 GLN A C 1
ATOM 3257 O O . GLN A 1 414 ? 8.887 -2.132 -13.274 1.00 94.69 414 GLN A O 1
ATOM 3262 N N . MET A 1 415 ? 7.943 -4.135 -13.640 1.00 95.38 415 MET A N 1
ATOM 3263 C CA . MET A 1 415 ? 8.507 -4.337 -14.978 1.00 95.38 415 MET A CA 1
ATOM 3264 C C . MET A 1 415 ? 7.955 -3.295 -15.954 1.00 95.38 415 MET A C 1
ATOM 3266 O O . MET A 1 415 ? 8.720 -2.660 -16.678 1.00 95.38 415 MET A O 1
ATOM 3270 N N . TYR A 1 416 ? 6.640 -3.052 -15.922 1.00 96.50 416 TYR A N 1
ATOM 3271 C CA . TYR A 1 416 ? 6.012 -2.016 -16.746 1.00 96.50 416 TYR A CA 1
ATOM 3272 C C . TYR A 1 416 ? 6.449 -0.605 -16.352 1.00 96.50 416 TYR A C 1
ATOM 3274 O O . TYR A 1 416 ? 6.711 0.217 -17.229 1.00 96.50 416 TYR A O 1
ATOM 3282 N N . LEU A 1 417 ? 6.552 -0.309 -15.053 1.00 97.06 417 LEU A N 1
ATOM 3283 C CA . LEU A 1 417 ? 7.023 0.994 -14.582 1.00 97.06 417 LEU A CA 1
ATOM 3284 C C . LEU A 1 417 ? 8.497 1.221 -14.922 1.00 97.06 417 LEU A C 1
ATOM 3286 O O . LEU A 1 417 ? 8.855 2.326 -15.320 1.00 97.06 417 LEU A O 1
ATOM 3290 N N . MET A 1 418 ? 9.338 0.189 -14.824 1.00 97.19 418 MET A N 1
ATOM 3291 C CA . MET A 1 418 ? 10.742 0.263 -15.221 1.00 97.19 418 MET A CA 1
ATOM 3292 C C . MET A 1 418 ? 10.877 0.495 -16.725 1.00 97.19 418 MET A C 1
ATOM 3294 O O . MET A 1 418 ? 11.611 1.394 -17.133 1.00 97.19 418 MET A O 1
ATOM 3298 N N . ALA A 1 419 ? 10.133 -0.252 -17.544 1.00 97.44 419 ALA A N 1
ATOM 3299 C CA . ALA A 1 419 ? 10.090 -0.047 -18.987 1.00 97.44 419 ALA A CA 1
ATOM 3300 C C . ALA A 1 419 ? 9.644 1.385 -19.328 1.00 97.44 419 ALA A C 1
ATOM 3302 O O . ALA A 1 419 ? 10.337 2.088 -20.060 1.00 97.44 419 ALA A O 1
ATOM 3303 N N . LEU A 1 420 ? 8.556 1.871 -18.723 1.00 97.19 420 LEU A N 1
ATOM 3304 C CA . LEU A 1 420 ? 8.070 3.236 -18.929 1.00 97.19 420 LEU A CA 1
ATOM 3305 C C . LEU A 1 420 ? 9.097 4.296 -18.502 1.00 97.19 420 LEU A C 1
ATOM 3307 O O . LEU A 1 420 ? 9.334 5.253 -19.237 1.00 97.19 420 LEU A O 1
ATOM 3311 N N . LEU A 1 421 ? 9.717 4.138 -17.331 1.00 97.75 421 LEU A N 1
ATOM 3312 C CA . LEU A 1 421 ? 10.694 5.096 -16.815 1.00 97.75 421 LEU A CA 1
ATOM 3313 C C . LEU A 1 421 ? 11.967 5.116 -17.671 1.00 97.75 421 LEU A C 1
ATOM 3315 O O . LEU A 1 421 ? 12.517 6.184 -17.926 1.00 97.75 421 LEU A O 1
ATOM 3319 N N . SER A 1 422 ? 12.395 3.962 -18.184 1.00 97.50 422 SER A N 1
ATOM 3320 C CA . SER A 1 422 ? 13.574 3.848 -19.050 1.00 97.50 422 SER A CA 1
ATOM 3321 C C . SER A 1 422 ? 13.450 4.607 -20.377 1.00 97.50 422 SER A C 1
ATOM 3323 O O . SER A 1 422 ? 14.467 4.979 -20.962 1.00 97.50 422 SER A O 1
ATOM 3325 N N . MET A 1 423 ? 12.218 4.881 -20.833 1.00 96.69 423 MET A N 1
ATOM 3326 C CA . MET A 1 423 ? 11.944 5.675 -22.037 1.00 96.69 423 MET A CA 1
ATOM 3327 C C . MET A 1 423 ? 12.220 7.173 -21.846 1.00 96.69 423 MET A C 1
ATOM 3329 O O . MET A 1 423 ? 12.269 7.918 -22.826 1.00 96.69 423 MET A O 1
ATOM 3333 N N . VAL A 1 424 ? 12.393 7.642 -20.605 1.00 97.31 424 VAL A N 1
ATOM 3334 C CA . VAL A 1 424 ? 12.762 9.034 -20.336 1.00 97.31 424 VAL A CA 1
ATOM 3335 C C . VAL A 1 424 ? 14.200 9.277 -20.816 1.00 97.31 424 VAL A C 1
ATOM 3337 O O . VAL A 1 424 ? 15.100 8.510 -20.455 1.00 97.31 424 VAL A O 1
ATOM 3340 N N . PRO A 1 425 ? 14.457 10.348 -21.598 1.00 96.19 425 PRO A N 1
ATOM 3341 C CA . PRO A 1 425 ? 15.794 10.644 -22.100 1.00 96.19 425 PRO A CA 1
ATOM 3342 C C . PRO A 1 425 ? 16.840 10.693 -20.979 1.00 96.19 425 PRO A C 1
ATOM 3344 O O . PRO A 1 425 ? 16.709 11.469 -20.035 1.00 96.19 425 PRO A O 1
ATOM 3347 N N . GLY A 1 426 ? 17.885 9.872 -21.105 1.00 93.81 426 GLY A N 1
ATOM 3348 C CA . GLY A 1 426 ? 19.009 9.813 -20.165 1.00 93.81 426 GLY A CA 1
ATOM 3349 C C . GLY A 1 426 ? 18.914 8.747 -19.068 1.00 93.81 426 GLY A C 1
ATOM 3350 O O . GLY A 1 426 ? 19.912 8.545 -18.384 1.00 93.81 426 GLY A O 1
ATOM 3351 N N . LEU A 1 427 ? 17.782 8.048 -18.909 1.00 95.38 427 LEU A N 1
ATOM 3352 C CA . LEU A 1 427 ? 17.648 6.967 -17.921 1.00 95.38 427 LEU A CA 1
ATOM 3353 C C . LEU A 1 427 ? 18.047 5.605 -18.505 1.00 95.38 427 LEU A C 1
ATOM 3355 O O . LEU A 1 427 ? 19.046 5.029 -18.079 1.00 95.38 427 LEU A O 1
ATOM 3359 N N . GLY A 1 428 ? 17.342 5.125 -19.534 1.00 96.12 428 GLY A N 1
ATOM 3360 C CA . GLY A 1 428 ? 17.627 3.834 -20.170 1.00 96.12 428 GLY A CA 1
ATOM 3361 C C . GLY A 1 428 ? 17.348 2.619 -19.272 1.00 96.12 428 GLY A C 1
ATOM 3362 O O . GLY A 1 428 ? 16.832 2.736 -18.164 1.00 96.12 428 GLY A O 1
ATOM 3363 N N . ILE A 1 429 ? 17.645 1.417 -19.771 1.00 96.06 429 ILE A N 1
ATOM 3364 C CA . ILE A 1 429 ? 17.474 0.167 -19.017 1.00 96.06 429 ILE A CA 1
ATOM 3365 C C . ILE A 1 429 ? 18.778 -0.169 -18.297 1.00 96.06 429 ILE A C 1
ATOM 3367 O O . ILE A 1 429 ? 19.725 -0.665 -18.903 1.00 96.06 429 ILE A O 1
ATOM 3371 N N . ASN A 1 430 ? 18.838 0.128 -17.001 1.00 94.50 430 ASN A N 1
ATOM 3372 C CA . ASN A 1 430 ? 19.994 -0.148 -16.148 1.00 94.50 430 ASN A CA 1
ATOM 3373 C C . ASN A 1 430 ? 19.607 -0.150 -14.658 1.00 94.50 430 ASN A C 1
ATOM 3375 O O . ASN A 1 430 ? 18.472 0.155 -14.282 1.00 94.50 430 ASN A O 1
ATOM 3379 N N . HIS A 1 431 ? 20.580 -0.493 -13.811 1.00 95.19 431 HIS A N 1
ATOM 3380 C CA . HIS A 1 431 ? 20.422 -0.547 -12.359 1.00 95.19 431 HIS A CA 1
ATOM 3381 C C . HIS A 1 431 ? 20.067 0.816 -11.745 1.00 95.19 431 HIS A C 1
ATOM 3383 O O . HIS A 1 431 ? 19.241 0.880 -10.839 1.00 95.19 431 HIS A O 1
ATOM 3389 N N . ASP A 1 432 ? 20.629 1.915 -12.250 1.00 95.25 432 ASP A N 1
ATOM 3390 C CA . ASP A 1 432 ? 20.357 3.253 -11.711 1.00 95.25 432 ASP A CA 1
ATOM 3391 C C . ASP A 1 432 ? 18.910 3.684 -11.919 1.00 95.25 432 ASP A C 1
ATOM 3393 O O . ASP A 1 432 ? 18.289 4.243 -11.016 1.00 95.25 432 ASP A O 1
ATOM 3397 N N . THR A 1 433 ? 18.340 3.358 -13.076 1.00 96.75 433 THR A N 1
ATOM 3398 C CA . THR A 1 433 ? 16.926 3.611 -13.366 1.00 96.75 433 THR A CA 1
ATOM 3399 C C . THR A 1 433 ? 16.018 2.778 -12.466 1.00 96.75 433 THR A C 1
ATOM 3401 O O . THR A 1 433 ? 15.000 3.280 -11.990 1.00 96.75 433 THR A O 1
ATOM 3404 N N . LEU A 1 434 ? 16.404 1.535 -12.161 1.00 96.94 434 LEU A N 1
ATOM 3405 C CA . LEU A 1 434 ? 15.684 0.690 -11.206 1.00 96.94 434 LEU A CA 1
ATOM 3406 C C . LEU A 1 434 ? 15.751 1.255 -9.774 1.00 96.94 434 LEU A C 1
ATOM 3408 O O . LEU A 1 434 ? 14.722 1.359 -9.103 1.00 96.94 434 LEU A O 1
ATOM 3412 N N . LYS A 1 435 ? 16.933 1.706 -9.329 1.00 96.94 435 LYS A N 1
ATOM 3413 C CA . LYS A 1 435 ? 17.124 2.397 -8.041 1.00 96.94 435 LYS A CA 1
ATOM 3414 C C . LYS A 1 435 ? 16.294 3.683 -7.961 1.00 96.94 435 LYS A C 1
ATOM 3416 O O . LYS A 1 435 ? 15.655 3.949 -6.942 1.00 96.94 435 LYS A O 1
ATOM 3421 N N . LEU A 1 436 ? 16.250 4.460 -9.045 1.00 97.50 436 LEU A N 1
ATOM 3422 C CA . LEU A 1 436 ? 15.433 5.669 -9.138 1.00 97.50 436 LEU A CA 1
ATOM 3423 C C . LEU A 1 436 ? 13.938 5.350 -9.053 1.00 97.50 436 LEU A C 1
ATOM 3425 O O . LEU A 1 436 ? 13.223 6.031 -8.319 1.00 97.50 436 LEU A O 1
ATOM 3429 N N . LEU A 1 437 ? 13.469 4.312 -9.748 1.00 97.81 437 LEU A N 1
ATOM 3430 C CA . LEU A 1 437 ? 12.075 3.877 -9.682 1.00 97.81 437 LEU A CA 1
ATOM 3431 C C . LEU A 1 437 ? 11.663 3.548 -8.240 1.00 97.81 437 LEU A C 1
ATOM 3433 O O . LEU A 1 437 ? 10.695 4.120 -7.734 1.00 97.81 437 LEU A O 1
ATOM 3437 N N . ALA A 1 438 ? 12.447 2.718 -7.549 1.00 97.56 438 ALA A N 1
ATOM 3438 C CA . ALA A 1 438 ? 12.189 2.369 -6.154 1.00 97.56 438 ALA A CA 1
ATOM 3439 C C . ALA A 1 438 ? 12.216 3.601 -5.232 1.00 97.56 438 ALA A C 1
ATOM 3441 O O . ALA A 1 438 ? 11.388 3.736 -4.324 1.00 97.56 438 ALA A O 1
ATOM 3442 N N . ALA A 1 439 ? 13.130 4.547 -5.476 1.00 97.88 439 ALA A N 1
ATOM 3443 C CA . ALA A 1 439 ? 13.172 5.809 -4.746 1.00 97.88 439 ALA A CA 1
ATOM 3444 C C . ALA A 1 439 ? 11.892 6.637 -4.945 1.00 97.88 439 ALA A C 1
ATOM 3446 O O . ALA A 1 439 ? 11.359 7.155 -3.963 1.00 97.88 439 ALA A O 1
ATOM 3447 N N . LEU A 1 440 ? 11.365 6.728 -6.170 1.00 98.06 440 LEU A N 1
ATOM 3448 C CA . LEU A 1 440 ? 10.117 7.439 -6.468 1.00 98.06 440 LEU A CA 1
ATOM 3449 C C . LEU A 1 440 ? 8.909 6.794 -5.772 1.00 98.06 440 LEU A C 1
ATOM 3451 O O . LEU A 1 440 ? 8.120 7.501 -5.141 1.00 98.06 440 LEU A O 1
ATOM 3455 N N . GLU A 1 441 ? 8.798 5.467 -5.815 1.00 97.62 441 GLU A N 1
ATOM 3456 C CA . GLU A 1 441 ? 7.759 4.695 -5.113 1.00 97.62 441 GLU A CA 1
ATOM 3457 C C . GLU A 1 441 ? 7.827 4.944 -3.593 1.00 97.62 441 GLU A C 1
ATOM 3459 O O . GLU A 1 441 ? 6.838 5.254 -2.918 1.00 97.62 441 GLU A O 1
ATOM 3464 N N . SER A 1 442 ? 9.038 4.930 -3.045 1.00 97.75 442 SER A N 1
ATOM 3465 C CA . SER A 1 442 ? 9.286 5.207 -1.635 1.00 97.75 442 SER A CA 1
ATOM 3466 C C . SER A 1 442 ? 8.961 6.654 -1.237 1.00 97.75 442 SER A C 1
ATOM 3468 O O . SER A 1 442 ? 8.379 6.884 -0.174 1.00 97.75 442 SER A O 1
ATOM 3470 N N . ILE A 1 443 ? 9.289 7.640 -2.083 1.00 98.44 443 ILE A N 1
ATOM 3471 C CA . ILE A 1 443 ? 8.958 9.061 -1.871 1.00 98.44 443 ILE A CA 1
ATOM 3472 C C . ILE A 1 443 ? 7.441 9.262 -1.887 1.00 98.44 443 ILE A C 1
ATOM 3474 O O . ILE A 1 443 ? 6.915 9.972 -1.028 1.00 98.44 443 ILE A O 1
ATOM 3478 N N . LEU A 1 444 ? 6.725 8.608 -2.810 1.00 97.62 444 LEU A N 1
ATOM 3479 C CA . LEU A 1 444 ? 5.267 8.699 -2.919 1.00 97.62 444 LEU A CA 1
ATOM 3480 C C . LEU A 1 444 ? 4.550 8.143 -1.679 1.00 97.62 444 LEU A C 1
ATOM 3482 O O . LEU A 1 444 ? 3.457 8.590 -1.339 1.00 97.62 444 LEU A O 1
ATOM 3486 N N . THR A 1 445 ? 5.188 7.230 -0.947 1.00 97.94 445 THR A N 1
ATOM 3487 C CA . THR A 1 445 ? 4.641 6.663 0.293 1.00 97.94 445 THR A CA 1
ATOM 3488 C C . THR A 1 445 ? 4.623 7.673 1.455 1.00 97.94 445 THR A C 1
ATOM 3490 O O . THR A 1 445 ? 3.741 7.620 2.312 1.00 97.94 445 THR A O 1
ATOM 3493 N N . ILE A 1 446 ? 5.534 8.653 1.480 1.00 98.19 446 ILE A N 1
ATOM 3494 C CA . ILE A 1 446 ? 5.638 9.659 2.557 1.00 98.19 446 ILE A CA 1
ATOM 3495 C C . ILE A 1 446 ? 4.350 10.494 2.727 1.00 98.19 446 ILE A C 1
ATOM 3497 O O . ILE A 1 446 ? 3.820 10.542 3.842 1.00 98.19 446 ILE A O 1
ATOM 3501 N N . PRO A 1 447 ? 3.785 11.140 1.684 1.00 97.62 447 PRO A N 1
ATOM 3502 C CA . PRO A 1 447 ? 2.528 11.878 1.826 1.00 97.62 447 PRO A CA 1
ATOM 3503 C C . PRO A 1 447 ? 1.337 10.968 2.158 1.00 97.62 447 PRO A C 1
ATOM 3505 O O . PRO A 1 447 ? 0.396 11.417 2.818 1.00 97.62 447 PRO A O 1
ATOM 3508 N N . LEU A 1 448 ? 1.374 9.687 1.773 1.00 97.31 448 LEU A N 1
ATOM 3509 C CA . LEU A 1 448 ? 0.328 8.731 2.143 1.00 97.31 448 LEU A CA 1
ATOM 3510 C C . LEU A 1 448 ? 0.312 8.457 3.649 1.00 97.31 448 LEU A C 1
ATOM 3512 O O . LEU A 1 448 ? -0.769 8.335 4.217 1.00 97.31 448 LEU A O 1
ATOM 3516 N N . MET A 1 449 ? 1.465 8.463 4.324 1.00 97.44 449 MET A N 1
ATOM 3517 C CA . MET A 1 449 ? 1.527 8.352 5.790 1.00 97.44 449 MET A CA 1
ATOM 3518 C C . MET A 1 449 ? 0.868 9.538 6.494 1.00 97.44 449 MET A C 1
ATOM 3520 O O . MET A 1 449 ? 0.162 9.366 7.493 1.00 97.44 449 MET A O 1
ATOM 3524 N N . LEU A 1 450 ? 1.045 10.744 5.945 1.00 95.50 450 LEU A N 1
ATOM 3525 C CA . LEU A 1 450 ? 0.377 11.942 6.448 1.00 95.50 450 LEU A CA 1
ATOM 3526 C C . LEU A 1 450 ? -1.145 11.817 6.320 1.00 95.50 450 LEU A C 1
ATOM 3528 O O . LEU A 1 450 ? -1.878 12.156 7.251 1.00 95.50 450 LEU A O 1
ATOM 3532 N N . TRP A 1 451 ? -1.624 11.309 5.183 1.00 95.12 451 TRP A N 1
ATOM 3533 C CA . TRP A 1 451 ? -3.048 11.077 4.965 1.00 95.12 451 TRP A CA 1
ATOM 3534 C C . TRP A 1 451 ? -3.593 9.963 5.868 1.00 95.12 451 TRP A C 1
ATOM 3536 O O . TRP A 1 451 ? -4.597 10.174 6.550 1.00 95.12 451 TRP A O 1
ATOM 3546 N N . LEU A 1 452 ? -2.895 8.834 5.971 1.00 95.69 452 LEU A N 1
ATOM 3547 C CA . LEU A 1 452 ? -3.270 7.714 6.831 1.00 95.69 452 LEU A CA 1
ATOM 3548 C C . LEU A 1 452 ? -3.428 8.142 8.294 1.00 95.69 452 LEU A C 1
ATOM 3550 O O . LEU A 1 452 ? -4.448 7.839 8.913 1.00 95.69 452 LEU A O 1
ATOM 3554 N N . GLY A 1 453 ? -2.486 8.919 8.838 1.00 93.81 453 GLY A N 1
ATOM 3555 C CA . GLY A 1 453 ? -2.584 9.420 10.213 1.00 93.81 453 GLY A CA 1
ATOM 3556 C C . GLY A 1 453 ? -3.843 10.258 10.471 1.00 93.81 453 GLY A C 1
ATOM 3557 O O . GLY A 1 453 ? -4.438 10.176 11.551 1.00 93.81 453 GLY A O 1
ATOM 3558 N N . ARG A 1 454 ? -4.312 11.012 9.466 1.00 92.44 454 ARG A N 1
ATOM 3559 C CA . ARG A 1 454 ? -5.563 11.782 9.554 1.00 92.44 454 ARG A CA 1
ATOM 3560 C C . ARG A 1 454 ? -6.789 10.880 9.608 1.00 92.44 454 ARG A C 1
ATOM 3562 O O . ARG A 1 454 ? -7.681 11.140 10.415 1.00 92.44 454 ARG A O 1
ATOM 3569 N N . GLU A 1 455 ? -6.830 9.838 8.783 1.00 90.56 455 GLU A N 1
ATOM 3570 C CA . GLU A 1 455 ? -7.968 8.912 8.742 1.00 90.56 455 GLU A CA 1
ATOM 3571 C C . GLU A 1 455 ? -8.044 8.030 9.998 1.00 90.56 455 GLU A C 1
ATOM 3573 O O . GLU A 1 455 ? -9.136 7.775 10.522 1.00 90.56 455 GLU A O 1
ATOM 3578 N N . LEU A 1 456 ? -6.890 7.638 10.551 1.00 90.56 456 LEU A N 1
ATOM 3579 C CA . LEU A 1 456 ? -6.813 6.875 11.800 1.00 90.56 456 LEU A CA 1
ATOM 3580 C C . LEU A 1 456 ? -7.391 7.655 12.992 1.00 90.56 456 LEU A C 1
ATOM 3582 O O . LEU A 1 456 ? -8.178 7.104 13.763 1.00 90.56 456 LEU A O 1
ATOM 3586 N N . ALA A 1 457 ? -7.073 8.948 13.124 1.00 90.12 457 ALA A N 1
ATOM 3587 C CA . ALA A 1 457 ? -7.608 9.778 14.210 1.00 90.12 457 ALA A CA 1
ATOM 3588 C C . ALA A 1 457 ? -9.099 10.120 14.053 1.00 90.12 457 ALA A C 1
ATOM 3590 O O . ALA A 1 457 ? -9.783 10.370 15.048 1.00 90.12 457 ALA A O 1
ATOM 3591 N N . GLY A 1 458 ? -9.602 10.149 12.817 1.00 86.56 458 GLY A N 1
ATOM 3592 C CA . GLY A 1 458 ? -10.979 10.520 12.512 1.00 86.56 458 GLY A CA 1
ATOM 3593 C C . GLY A 1 458 ? -11.271 12.029 12.618 1.00 86.56 458 GLY A C 1
ATOM 3594 O O . GLY A 1 458 ? -10.399 12.843 12.945 1.00 86.56 458 GLY A O 1
ATOM 3595 N N . PRO A 1 459 ? -12.521 12.435 12.329 1.00 83.75 459 PRO A N 1
ATOM 3596 C CA . PRO A 1 459 ? -12.891 13.841 12.153 1.00 83.75 459 PRO A CA 1
ATOM 3597 C C . PRO A 1 459 ? -12.948 14.628 13.471 1.00 83.75 459 PRO A C 1
ATOM 3599 O O . PRO A 1 459 ? -12.679 15.831 13.477 1.00 83.75 459 PRO A O 1
ATOM 3602 N N . GLU A 1 460 ? -13.252 13.960 14.585 1.00 85.81 460 GLU A N 1
ATOM 3603 C CA . GLU A 1 460 ? -13.354 14.570 15.917 1.00 85.81 460 GLU A CA 1
ATOM 3604 C C . GLU A 1 460 ? -11.991 15.038 16.436 1.00 85.81 460 GLU A C 1
ATOM 3606 O O . GLU A 1 460 ? -11.862 16.101 17.042 1.00 85.81 460 GLU A O 1
ATOM 3611 N N . ARG A 1 461 ? -10.933 14.271 16.144 1.00 88.88 461 ARG A N 1
ATOM 3612 C CA . ARG A 1 461 ? -9.572 14.510 16.641 1.00 88.88 461 ARG A CA 1
ATOM 3613 C C . ARG A 1 461 ? -8.648 15.002 15.533 1.00 88.88 461 ARG A C 1
ATOM 3615 O O . ARG A 1 461 ? -7.499 14.586 15.424 1.00 88.88 461 ARG A O 1
ATOM 3622 N N . ARG A 1 462 ? -9.124 15.957 14.729 1.00 85.31 462 ARG A N 1
ATOM 3623 C CA . ARG A 1 462 ? -8.393 16.517 13.574 1.00 85.31 462 ARG A CA 1
ATOM 3624 C C . ARG A 1 462 ? -6.960 16.963 13.873 1.00 85.31 462 ARG A C 1
ATOM 3626 O O . ARG A 1 462 ? -6.077 16.735 13.052 1.00 85.31 462 ARG A O 1
ATOM 3633 N N . ARG A 1 463 ? -6.720 17.609 15.023 1.00 88.50 463 ARG A N 1
ATOM 3634 C CA . ARG A 1 463 ? -5.362 18.026 15.427 1.00 88.50 463 ARG A CA 1
ATOM 3635 C C . ARG A 1 463 ? -4.463 16.818 15.688 1.00 88.50 463 ARG A C 1
ATOM 3637 O O . ARG A 1 463 ? -3.359 16.777 15.163 1.00 88.50 463 ARG A O 1
ATOM 3644 N N . LEU A 1 464 ? -4.967 15.823 16.421 1.00 91.06 464 LEU A N 1
ATOM 3645 C CA . LEU A 1 464 ? -4.261 14.562 16.655 1.00 91.06 464 LEU A CA 1
ATOM 3646 C C . LEU A 1 464 ? -3.945 13.855 15.335 1.00 91.06 464 LEU A C 1
ATOM 3648 O O . LEU A 1 464 ? -2.824 13.405 15.162 1.00 91.06 464 LEU A O 1
ATOM 3652 N N . GLY A 1 465 ? -4.886 13.821 14.389 1.00 91.94 465 GLY A N 1
ATOM 3653 C CA . GLY A 1 465 ? -4.669 13.208 13.076 1.00 91.94 465 GLY A CA 1
ATOM 3654 C C . GLY A 1 465 ? -3.547 13.857 12.274 1.00 91.94 465 GLY A C 1
ATOM 3655 O O . GLY A 1 465 ? -2.762 13.160 11.640 1.00 91.94 465 GLY A O 1
ATOM 3656 N N . TRP A 1 466 ? -3.417 15.184 12.344 1.00 92.38 466 TRP A N 1
ATOM 3657 C CA . TRP A 1 466 ? -2.264 15.870 11.763 1.00 92.38 466 TRP A CA 1
ATOM 3658 C C . TRP A 1 466 ? -0.961 15.508 12.473 1.00 92.38 466 TRP A C 1
ATOM 3660 O O . TRP A 1 466 ? 0.006 15.185 11.793 1.00 92.38 466 TRP A O 1
ATOM 3670 N N . TYR A 1 467 ? -0.927 15.520 13.810 1.00 94.12 467 TYR A N 1
ATOM 3671 C CA . TYR A 1 467 ? 0.275 15.130 14.554 1.00 94.12 467 TYR A CA 1
ATOM 3672 C C . TYR A 1 467 ? 0.693 13.692 14.241 1.00 94.12 467 TYR A C 1
ATOM 3674 O O . TYR A 1 467 ? 1.851 13.460 13.914 1.00 94.12 467 TYR A O 1
ATOM 3682 N N . LEU A 1 468 ? -0.253 12.750 14.259 1.00 94.62 468 LEU A N 1
ATOM 3683 C CA . LEU A 1 468 ? -0.014 11.358 13.888 1.00 94.62 468 LEU A CA 1
ATOM 3684 C C . LEU A 1 468 ? 0.505 11.250 12.458 1.00 94.62 468 LEU A C 1
ATOM 3686 O O . LEU A 1 468 ? 1.510 10.590 12.235 1.00 94.62 468 LEU A O 1
ATOM 3690 N N . GLY A 1 469 ? -0.127 11.929 11.501 1.00 96.00 469 GLY A N 1
ATOM 3691 C CA . GLY A 1 469 ? 0.309 11.895 10.109 1.00 96.00 469 GLY A CA 1
ATOM 3692 C C . GLY A 1 469 ? 1.724 12.447 9.914 1.00 96.00 469 GLY A C 1
ATOM 3693 O O . GLY A 1 469 ? 2.521 11.836 9.209 1.00 96.00 469 GLY A O 1
ATOM 3694 N N . PHE A 1 470 ? 2.071 13.559 10.570 1.00 97.44 470 PHE A N 1
ATOM 3695 C CA . PHE A 1 470 ? 3.426 14.111 10.510 1.00 97.44 470 PHE A CA 1
ATOM 3696 C C . PHE A 1 470 ? 4.455 13.194 11.169 1.00 97.44 470 PHE A C 1
ATOM 3698 O O . PHE A 1 470 ? 5.537 13.017 10.617 1.00 97.44 470 PHE A O 1
ATOM 3705 N N . ILE A 1 471 ? 4.117 12.583 12.307 1.00 96.19 471 ILE A N 1
ATOM 3706 C CA . ILE A 1 471 ? 4.988 11.616 12.984 1.00 96.19 471 ILE A CA 1
ATOM 3707 C C . ILE A 1 471 ? 5.202 10.388 12.094 1.00 96.19 471 ILE A C 1
ATOM 3709 O O . ILE A 1 471 ? 6.344 10.001 11.878 1.00 96.19 471 ILE A O 1
ATOM 3713 N N . LEU A 1 472 ? 4.141 9.811 11.520 1.00 96.44 472 LEU A N 1
ATOM 3714 C CA . LEU A 1 472 ? 4.244 8.662 10.615 1.00 96.44 472 LEU A CA 1
ATOM 3715 C C . LEU A 1 472 ? 5.074 8.994 9.369 1.00 96.44 472 LEU A C 1
ATOM 3717 O O . LEU A 1 472 ? 5.953 8.221 8.996 1.00 96.44 472 LEU A O 1
ATOM 3721 N N . ALA A 1 473 ? 4.842 10.156 8.752 1.00 97.81 473 ALA A N 1
ATOM 3722 C CA . ALA A 1 473 ? 5.606 10.602 7.592 1.00 97.81 473 ALA A CA 1
ATOM 3723 C C . ALA A 1 473 ? 7.089 10.826 7.931 1.00 97.81 473 ALA A C 1
ATOM 3725 O O . ALA A 1 473 ? 7.953 10.387 7.180 1.00 97.81 473 ALA A O 1
ATOM 3726 N N . ALA A 1 474 ? 7.397 11.449 9.074 1.00 97.44 474 ALA A N 1
ATOM 3727 C CA . ALA A 1 474 ? 8.772 11.668 9.527 1.00 97.44 474 ALA A CA 1
ATOM 3728 C C . ALA A 1 474 ? 9.495 10.355 9.874 1.00 97.44 474 ALA A C 1
ATOM 3730 O O . ALA A 1 474 ? 10.660 10.175 9.510 1.00 97.44 474 ALA A O 1
ATOM 3731 N N . LEU A 1 475 ? 8.796 9.424 10.535 1.00 95.00 475 LEU A N 1
ATOM 3732 C CA . LEU A 1 475 ? 9.317 8.093 10.843 1.00 95.00 475 LEU A CA 1
ATOM 3733 C C . LEU A 1 475 ? 9.590 7.302 9.564 1.00 95.00 475 LEU A C 1
ATOM 3735 O O . LEU A 1 475 ? 10.661 6.727 9.443 1.00 95.00 475 LEU A O 1
ATOM 3739 N N . LEU A 1 476 ? 8.687 7.310 8.578 1.00 96.25 476 LEU A N 1
ATOM 3740 C CA . LEU A 1 476 ? 8.924 6.637 7.295 1.00 96.25 476 LEU A CA 1
ATOM 3741 C C . LEU A 1 476 ? 10.046 7.309 6.486 1.00 96.25 476 LEU A C 1
ATOM 3743 O O . LEU A 1 476 ? 10.858 6.632 5.852 1.00 96.25 476 LEU A O 1
ATOM 3747 N N . ALA A 1 477 ? 10.105 8.643 6.499 1.00 97.44 477 ALA A N 1
ATOM 3748 C CA . ALA A 1 477 ? 11.119 9.402 5.774 1.00 97.44 477 ALA A CA 1
ATOM 3749 C C . ALA A 1 477 ? 12.535 9.063 6.259 1.00 97.44 477 ALA A C 1
ATOM 3751 O O . ALA A 1 477 ? 13.432 8.942 5.426 1.00 97.44 477 ALA A O 1
ATOM 3752 N N . THR A 1 478 ? 12.708 8.856 7.570 1.00 95.56 478 THR A N 1
ATOM 3753 C CA . THR A 1 478 ? 14.004 8.579 8.218 1.00 95.56 478 THR A CA 1
ATOM 3754 C C . THR A 1 478 ? 14.198 7.116 8.641 1.00 95.56 478 THR A C 1
ATOM 3756 O O . THR A 1 478 ? 15.243 6.769 9.192 1.00 95.56 478 THR A O 1
ATOM 3759 N N . SER A 1 479 ? 13.223 6.240 8.378 1.00 92.12 479 SER A N 1
ATOM 3760 C CA . SER A 1 479 ? 13.286 4.822 8.746 1.00 92.12 479 SER A CA 1
ATOM 3761 C C . SER A 1 479 ? 14.436 4.134 8.026 1.00 92.12 479 SER A C 1
ATOM 3763 O O . SER A 1 479 ? 14.420 4.007 6.802 1.00 92.12 479 SER A O 1
ATOM 3765 N N . TYR A 1 480 ? 15.400 3.634 8.803 1.00 87.62 480 TYR A N 1
ATOM 3766 C CA . TYR A 1 480 ? 16.520 2.850 8.288 1.00 87.62 480 TYR A CA 1
ATOM 3767 C C . TYR A 1 480 ? 16.031 1.684 7.422 1.00 87.62 480 TYR A C 1
ATOM 3769 O O . TYR A 1 480 ? 16.444 1.565 6.277 1.00 87.62 480 TYR A O 1
ATOM 3777 N N . TRP A 1 481 ? 15.080 0.888 7.919 1.00 88.38 481 TRP A N 1
ATOM 3778 C CA . TRP A 1 481 ? 14.557 -0.277 7.201 1.00 88.38 481 TRP A CA 1
ATOM 3779 C C . TRP A 1 481 ? 13.903 0.089 5.876 1.00 88.38 481 TRP A C 1
ATOM 3781 O O . TRP A 1 481 ? 14.147 -0.558 4.862 1.00 88.38 481 TRP A O 1
ATOM 3791 N N . HIS A 1 482 ? 13.104 1.157 5.868 1.00 93.62 482 HIS A N 1
ATOM 3792 C CA . HIS A 1 482 ? 12.453 1.592 4.641 1.00 93.62 482 HIS A CA 1
ATOM 3793 C C . HIS A 1 482 ? 13.466 2.155 3.640 1.00 93.62 482 HIS A C 1
ATOM 3795 O O . HIS A 1 482 ? 13.345 1.899 2.445 1.00 93.62 482 HIS A O 1
ATOM 3801 N N . LEU A 1 483 ? 14.479 2.893 4.107 1.00 94.12 483 LEU A N 1
ATOM 3802 C CA . LEU A 1 483 ? 15.571 3.391 3.268 1.00 94.12 483 LEU A CA 1
ATOM 3803 C C . LEU A 1 483 ? 16.398 2.243 2.681 1.00 94.12 483 LEU A C 1
ATOM 3805 O O . LEU A 1 483 ? 16.654 2.255 1.482 1.00 94.12 483 LEU A O 1
ATOM 3809 N N . THR A 1 484 ? 16.753 1.236 3.480 1.00 90.31 484 THR A N 1
ATOM 3810 C CA . THR A 1 484 ? 17.491 0.052 3.019 1.00 90.31 484 THR A CA 1
ATOM 3811 C C . THR A 1 484 ? 16.696 -0.715 1.969 1.00 90.31 484 THR A C 1
ATOM 3813 O O . THR A 1 484 ? 17.224 -0.985 0.898 1.00 90.31 484 THR A O 1
ATOM 3816 N N . VAL A 1 485 ? 15.408 -0.983 2.213 1.00 91.62 485 VAL A N 1
ATOM 3817 C CA . VAL A 1 485 ? 14.518 -1.621 1.225 1.00 91.62 485 VAL A CA 1
ATOM 3818 C C . VAL A 1 485 ? 14.407 -0.796 -0.059 1.00 91.62 485 VAL A C 1
ATOM 3820 O O . VAL A 1 485 ? 14.409 -1.351 -1.151 1.00 91.62 485 VAL A O 1
ATOM 3823 N N . THR A 1 486 ? 14.346 0.531 0.063 1.00 95.69 486 THR A N 1
ATOM 3824 C CA . THR A 1 486 ? 14.304 1.432 -1.097 1.00 95.69 486 THR A CA 1
ATOM 3825 C C . THR A 1 486 ? 15.594 1.344 -1.912 1.00 95.69 486 THR A C 1
ATOM 3827 O O . THR A 1 486 ? 15.540 1.239 -3.131 1.00 95.69 486 THR A O 1
ATOM 3830 N N . ARG A 1 487 ? 16.754 1.368 -1.243 1.00 92.38 487 ARG A N 1
ATOM 3831 C CA . ARG A 1 487 ? 18.074 1.288 -1.888 1.00 92.38 487 ARG A CA 1
ATOM 3832 C C . ARG A 1 487 ? 18.359 -0.075 -2.490 1.00 92.38 487 ARG A C 1
ATOM 3834 O O . ARG A 1 487 ? 19.040 -0.144 -3.502 1.00 92.38 487 ARG A O 1
ATOM 3841 N N . LEU A 1 488 ? 17.807 -1.130 -1.897 1.00 92.00 488 LEU A N 1
ATOM 3842 C CA . LEU A 1 488 ? 17.838 -2.469 -2.464 1.00 92.00 488 LEU A CA 1
ATOM 3843 C C . LEU A 1 488 ? 17.065 -2.546 -3.785 1.00 92.00 488 LEU A C 1
ATOM 3845 O O . LEU A 1 488 ? 17.180 -3.552 -4.442 1.00 92.00 488 LEU A O 1
ATOM 3849 N N . ALA A 1 489 ? 16.258 -1.550 -4.170 1.00 94.31 489 ALA A N 1
ATOM 3850 C CA . ALA A 1 489 ? 15.640 -1.454 -5.497 1.00 94.31 489 ALA A CA 1
ATOM 3851 C C . ALA A 1 489 ? 14.836 -2.690 -5.962 1.00 94.31 489 ALA A C 1
ATOM 3853 O O . ALA A 1 489 ? 14.681 -2.949 -7.156 1.00 94.31 489 ALA A O 1
ATOM 3854 N N . LEU A 1 490 ? 14.272 -3.427 -5.001 1.00 92.56 490 LEU A N 1
ATOM 3855 C CA . LEU A 1 490 ? 13.380 -4.557 -5.238 1.00 92.56 490 LEU A CA 1
ATOM 3856 C C . LEU A 1 490 ? 11.915 -4.162 -5.028 1.00 92.56 490 LEU A C 1
ATOM 3858 O O . LEU A 1 490 ? 11.579 -3.247 -4.274 1.00 92.56 490 LEU A O 1
ATOM 3862 N N . ARG A 1 491 ? 11.024 -4.959 -5.624 1.00 93.00 491 ARG A N 1
ATOM 3863 C CA . ARG A 1 491 ? 9.560 -4.762 -5.661 1.00 93.00 491 ARG A CA 1
ATOM 3864 C C . ARG A 1 491 ? 8.890 -4.638 -4.289 1.00 93.00 491 ARG A C 1
ATOM 3866 O O . ARG A 1 491 ? 7.774 -4.142 -4.183 1.00 93.00 491 ARG A O 1
ATOM 3873 N N . ILE A 1 492 ? 9.555 -5.082 -3.221 1.00 93.38 492 ILE A N 1
ATOM 3874 C CA . ILE A 1 492 ? 9.037 -5.019 -1.847 1.00 93.38 492 ILE A CA 1
ATOM 3875 C C . ILE A 1 492 ? 8.725 -3.583 -1.387 1.00 93.38 492 ILE A C 1
ATOM 3877 O O . ILE A 1 492 ? 7.853 -3.391 -0.538 1.00 93.38 492 ILE A O 1
ATOM 3881 N N . VAL A 1 493 ? 9.348 -2.565 -1.994 1.00 95.44 493 VAL A N 1
ATOM 3882 C CA . VAL A 1 493 ? 9.054 -1.144 -1.729 1.00 95.44 493 VAL A CA 1
ATOM 3883 C C . VAL A 1 493 ? 7.614 -0.736 -2.091 1.00 95.44 493 VAL A C 1
ATOM 3885 O O . VAL A 1 493 ? 7.071 0.192 -1.491 1.00 95.44 493 VAL A O 1
ATOM 3888 N N . LEU A 1 494 ? 6.951 -1.456 -3.005 1.00 95.44 494 LEU A N 1
ATOM 3889 C CA . LEU A 1 494 ? 5.558 -1.203 -3.393 1.00 95.44 494 LEU A CA 1
ATOM 3890 C C . LEU A 1 494 ? 4.551 -1.567 -2.294 1.00 95.44 494 LEU A C 1
ATOM 3892 O O . LEU A 1 494 ? 3.435 -1.043 -2.268 1.00 95.44 494 LEU A O 1
ATOM 3896 N N . MET A 1 495 ? 4.914 -2.466 -1.376 1.00 94.19 495 MET A N 1
ATOM 3897 C CA . MET A 1 495 ? 3.982 -2.985 -0.374 1.00 94.19 495 MET A CA 1
ATOM 3898 C C . MET A 1 495 ? 3.535 -1.908 0.634 1.00 94.19 495 MET A C 1
ATOM 3900 O O . MET A 1 495 ? 2.323 -1.727 0.786 1.00 94.19 495 MET A O 1
ATOM 3904 N N . PRO A 1 496 ? 4.433 -1.116 1.261 1.00 94.38 496 PRO A N 1
ATOM 3905 C CA . PRO A 1 496 ? 4.031 0.008 2.109 1.00 94.38 496 PRO A CA 1
ATOM 3906 C C . PRO A 1 496 ? 3.165 1.045 1.385 1.00 94.38 496 PRO A C 1
ATOM 3908 O O . PRO A 1 496 ? 2.186 1.534 1.959 1.00 94.38 496 PRO A O 1
ATOM 3911 N N . LEU A 1 497 ? 3.488 1.352 0.124 1.00 95.81 497 LEU A N 1
ATOM 3912 C CA . LEU A 1 497 ? 2.722 2.272 -0.718 1.00 95.81 497 LEU A CA 1
ATOM 3913 C C . LEU A 1 497 ? 1.279 1.787 -0.870 1.00 95.81 497 LEU A C 1
ATOM 3915 O O . LEU A 1 497 ? 0.331 2.498 -0.522 1.00 95.81 497 LEU A O 1
ATOM 3919 N N . GLN A 1 498 ? 1.115 0.552 -1.341 1.00 96.50 498 GLN A N 1
ATOM 3920 C CA . GLN A 1 498 ? -0.196 -0.004 -1.645 1.00 96.50 498 GLN A CA 1
ATOM 3921 C C . GLN A 1 498 ? -1.023 -0.253 -0.381 1.00 96.50 498 GLN A C 1
ATOM 3923 O O . GLN A 1 498 ? -2.218 0.054 -0.339 1.00 96.50 498 GLN A O 1
ATOM 3928 N N . MET A 1 499 ? -0.391 -0.761 0.677 1.00 96.06 499 MET A N 1
ATOM 3929 C CA . MET A 1 499 ? -1.063 -1.020 1.947 1.00 96.06 499 MET A CA 1
ATOM 3930 C C . MET A 1 499 ? -1.570 0.274 2.592 1.00 96.06 499 MET A C 1
ATOM 3932 O O . MET A 1 499 ? -2.659 0.291 3.165 1.00 96.06 499 MET A O 1
ATOM 3936 N N . SER A 1 500 ? -0.839 1.383 2.441 1.00 96.12 500 SER A N 1
ATOM 3937 C CA . SER A 1 500 ? -1.287 2.692 2.927 1.00 96.12 500 SER A CA 1
ATOM 3938 C C . SER A 1 500 ? -2.591 3.125 2.264 1.00 96.12 500 SER A C 1
ATOM 3940 O O . SER A 1 500 ? -3.516 3.533 2.962 1.00 96.12 500 SER A O 1
ATOM 3942 N N . LEU A 1 501 ? -2.706 2.982 0.938 1.00 96.06 501 LEU A N 1
ATOM 3943 C CA . LEU A 1 501 ? -3.937 3.299 0.205 1.00 96.06 501 LEU A CA 1
ATOM 3944 C C . LEU A 1 501 ? -5.107 2.419 0.657 1.00 96.06 501 LEU A C 1
ATOM 3946 O O . LEU A 1 501 ? -6.194 2.932 0.929 1.00 96.06 501 LEU A O 1
ATOM 3950 N N . ILE A 1 502 ? -4.881 1.109 0.794 1.00 96.12 502 ILE A N 1
ATOM 3951 C CA . ILE A 1 502 ? -5.906 0.167 1.263 1.00 96.12 502 ILE A CA 1
ATOM 3952 C C . ILE A 1 502 ? -6.396 0.559 2.656 1.00 96.12 502 ILE A C 1
ATOM 3954 O O . ILE A 1 502 ? -7.603 0.669 2.860 1.00 96.12 502 ILE A O 1
ATOM 3958 N N . LEU A 1 503 ? -5.484 0.820 3.598 1.00 94.75 503 LEU A N 1
ATOM 3959 C CA . LEU A 1 503 ? -5.834 1.202 4.967 1.00 94.75 503 LEU A CA 1
ATOM 3960 C C . LEU A 1 503 ? -6.575 2.539 5.023 1.00 94.75 503 LEU A C 1
ATOM 3962 O O . LEU A 1 503 ? -7.574 2.645 5.730 1.00 94.75 503 LEU A O 1
ATOM 3966 N N . ILE A 1 504 ? -6.133 3.539 4.259 1.00 94.19 504 ILE A N 1
ATOM 3967 C CA . ILE A 1 504 ? -6.792 4.847 4.160 1.00 94.19 504 ILE A CA 1
ATOM 3968 C C . ILE A 1 504 ? -8.259 4.682 3.758 1.00 94.19 504 ILE A C 1
ATOM 3970 O O . ILE A 1 504 ? -9.152 5.169 4.456 1.00 94.19 504 ILE A O 1
ATOM 3974 N N . PHE A 1 505 ? -8.525 3.982 2.652 1.00 92.44 505 PHE A N 1
ATOM 3975 C CA . PHE A 1 505 ? -9.893 3.821 2.166 1.00 92.44 505 PHE A CA 1
ATOM 3976 C C . PHE A 1 505 ? -10.704 2.865 3.035 1.00 92.44 505 PHE A C 1
ATOM 3978 O O . PHE A 1 505 ? -11.868 3.148 3.293 1.00 92.44 505 PHE A O 1
ATOM 3985 N N . LEU A 1 506 ? -10.102 1.797 3.565 1.00 92.00 506 LEU A N 1
ATOM 3986 C CA . LEU A 1 506 ? -10.796 0.845 4.432 1.00 92.00 506 LEU A CA 1
ATOM 3987 C C . LEU A 1 506 ? -11.239 1.499 5.746 1.00 92.00 506 LEU A C 1
ATOM 3989 O O . LEU A 1 506 ? -12.385 1.340 6.158 1.00 92.00 506 LEU A O 1
ATOM 3993 N N . VAL A 1 507 ? -10.363 2.281 6.387 1.00 90.62 507 VAL A N 1
ATOM 3994 C CA . VAL A 1 507 ? -10.704 3.020 7.612 1.00 90.62 507 VAL A CA 1
ATOM 3995 C C . VAL A 1 507 ? -11.840 4.002 7.343 1.00 90.62 507 VAL A C 1
ATOM 3997 O O . VAL A 1 507 ? -12.769 4.100 8.144 1.00 90.62 507 VAL A O 1
ATOM 4000 N N . ARG A 1 508 ? -11.807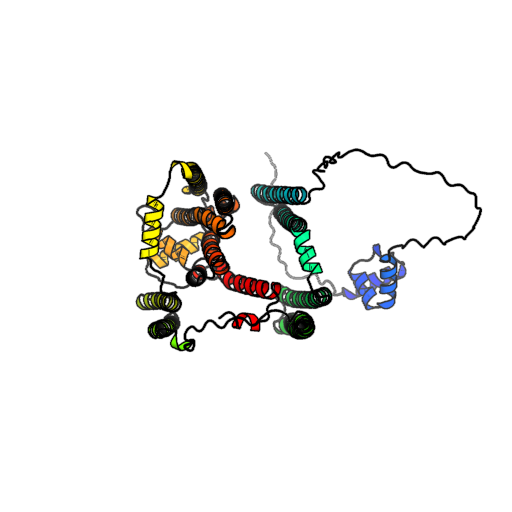 4.702 6.206 1.00 86.31 508 ARG A N 1
ATOM 4001 C CA . ARG A 1 508 ? -12.893 5.598 5.795 1.00 86.31 508 ARG A CA 1
ATOM 4002 C C . ARG A 1 508 ? -14.195 4.851 5.525 1.00 86.31 508 ARG A C 1
ATOM 4004 O O . ARG A 1 508 ? -15.237 5.276 6.015 1.00 86.31 508 ARG A O 1
ATOM 4011 N N . ALA A 1 509 ? -14.126 3.739 4.799 1.00 86.50 509 ALA A N 1
ATOM 4012 C CA . ALA A 1 509 ? -15.266 2.900 4.462 1.00 86.50 509 ALA A CA 1
ATOM 4013 C C . ALA A 1 509 ? -15.976 2.417 5.728 1.00 86.50 509 ALA A C 1
ATOM 4015 O O . ALA A 1 509 ? -17.171 2.643 5.882 1.00 86.50 509 ALA A O 1
ATOM 4016 N N . VAL A 1 510 ? -15.221 1.870 6.685 1.00 85.81 510 VAL A N 1
ATOM 4017 C CA . VAL A 1 510 ? -15.759 1.380 7.961 1.00 85.81 510 VAL A CA 1
ATOM 4018 C C . VAL A 1 510 ? -16.277 2.519 8.843 1.00 85.81 510 VAL A C 1
ATOM 4020 O O . VAL A 1 510 ? -17.294 2.360 9.512 1.00 85.81 510 VAL A O 1
ATOM 4023 N N . ARG A 1 511 ? -15.597 3.673 8.870 1.00 84.38 511 ARG A N 1
ATOM 4024 C CA . ARG A 1 511 ? -15.972 4.796 9.745 1.00 84.38 511 ARG A CA 1
ATOM 4025 C C . ARG A 1 511 ? -17.203 5.547 9.253 1.00 84.38 511 ARG A C 1
ATOM 4027 O O . ARG A 1 511 ? -18.054 5.904 10.059 1.00 84.38 511 ARG A O 1
ATOM 4034 N N . TYR A 1 512 ? -17.249 5.858 7.962 1.00 81.50 512 TYR A N 1
ATOM 4035 C CA . TYR A 1 512 ? -18.282 6.714 7.378 1.00 81.50 512 TYR A CA 1
ATOM 4036 C C . TYR A 1 512 ? -19.387 5.924 6.674 1.00 81.50 512 TYR A C 1
ATOM 4038 O O . TYR A 1 512 ? -20.375 6.514 6.249 1.00 81.50 512 TYR A O 1
ATOM 4046 N N . ASN A 1 513 ? -19.218 4.607 6.524 1.00 82.50 513 ASN A N 1
ATOM 4047 C CA . ASN A 1 513 ? -20.123 3.729 5.784 1.00 82.50 513 ASN A CA 1
ATOM 4048 C C . ASN A 1 513 ? -20.416 4.231 4.354 1.00 82.50 513 ASN A C 1
ATOM 4050 O O . ASN A 1 513 ? -21.521 4.116 3.820 1.00 82.50 513 ASN A O 1
ATOM 4054 N N . HIS A 1 514 ? -19.416 4.847 3.719 1.00 78.62 514 HIS A N 1
ATOM 4055 C CA . HIS A 1 514 ? -19.545 5.377 2.370 1.00 78.62 514 HIS A CA 1
ATOM 4056 C C . HIS A 1 514 ? -19.225 4.297 1.337 1.00 78.62 514 HIS A C 1
ATOM 4058 O O . HIS A 1 514 ? -18.089 3.839 1.226 1.00 78.62 514 HIS A O 1
ATOM 4064 N N . ARG A 1 515 ? -20.204 3.968 0.487 1.00 81.00 515 ARG A N 1
ATOM 4065 C CA . ARG A 1 515 ? -20.047 2.991 -0.609 1.00 81.00 515 ARG A CA 1
ATOM 4066 C C . ARG A 1 515 ? -18.852 3.283 -1.524 1.00 81.00 515 ARG A C 1
ATOM 4068 O O . ARG A 1 515 ? -18.163 2.361 -1.939 1.00 81.00 515 ARG A O 1
ATOM 4075 N N . ALA A 1 516 ? -18.580 4.557 -1.810 1.00 82.56 516 ALA A N 1
ATOM 4076 C CA . ALA A 1 516 ? -17.438 4.951 -2.637 1.00 82.56 516 ALA A CA 1
ATOM 4077 C C . ALA A 1 516 ? -16.089 4.555 -2.010 1.00 82.56 516 ALA A C 1
ATOM 4079 O O . ALA A 1 516 ? -15.191 4.131 -2.730 1.00 82.56 516 ALA A O 1
ATOM 4080 N N . ASP A 1 517 ? -15.959 4.646 -0.684 1.00 84.69 517 ASP A N 1
ATOM 4081 C CA . ASP A 1 517 ? -14.728 4.264 0.008 1.00 84.69 517 ASP A CA 1
ATOM 4082 C C . ASP A 1 517 ? -14.548 2.733 -0.016 1.00 84.69 517 ASP A C 1
ATOM 4084 O O . ASP A 1 517 ? -13.441 2.272 -0.268 1.00 84.69 517 ASP A O 1
ATOM 4088 N N . TYR A 1 518 ? -15.627 1.943 0.099 1.00 88.56 518 TYR A N 1
ATOM 4089 C CA . TYR A 1 518 ? -15.575 0.483 -0.098 1.00 88.56 518 TYR A CA 1
ATOM 4090 C C . TYR A 1 518 ? -15.139 0.087 -1.515 1.00 88.56 518 TYR A C 1
ATOM 4092 O O . TYR A 1 518 ? -14.320 -0.817 -1.680 1.00 88.56 518 TYR A O 1
ATOM 4100 N N . ILE A 1 519 ? -15.655 0.774 -2.540 1.00 89.94 519 ILE A N 1
ATOM 4101 C CA . ILE A 1 519 ? -15.256 0.540 -3.937 1.00 89.94 519 ILE A CA 1
ATOM 4102 C C . ILE A 1 519 ? -13.771 0.860 -4.120 1.00 89.94 519 ILE A C 1
ATOM 4104 O O . ILE A 1 519 ? -13.042 0.061 -4.701 1.00 89.94 519 ILE A O 1
ATOM 4108 N N . LEU A 1 520 ? -13.302 1.993 -3.585 1.00 91.06 520 LEU A N 1
ATOM 4109 C CA . LEU A 1 520 ? -11.888 2.361 -3.643 1.00 91.06 520 LEU A CA 1
ATOM 4110 C C . LEU A 1 520 ? -11.012 1.346 -2.903 1.00 91.06 520 LEU A C 1
ATOM 4112 O O . LEU A 1 520 ? -9.984 0.951 -3.444 1.00 91.06 520 LEU A O 1
ATOM 4116 N N . THR A 1 521 ? -11.429 0.845 -1.736 1.00 92.94 521 THR A N 1
ATOM 4117 C CA . THR A 1 521 ? -10.734 -0.259 -1.058 1.00 92.94 521 THR A CA 1
ATOM 4118 C C . THR A 1 521 ? -10.635 -1.494 -1.954 1.00 92.94 521 THR A C 1
ATOM 4120 O O . THR A 1 521 ? -9.549 -2.050 -2.080 1.00 92.94 521 THR A O 1
ATOM 4123 N N . GLY A 1 522 ? -11.726 -1.901 -2.610 1.00 93.44 522 GLY A N 1
ATOM 4124 C CA . GLY A 1 522 ? -11.738 -3.042 -3.531 1.00 93.44 522 GLY A CA 1
ATOM 4125 C C . GLY A 1 522 ? -10.811 -2.858 -4.736 1.00 93.44 522 GLY A C 1
ATOM 4126 O O . GLY A 1 522 ? -10.041 -3.760 -5.057 1.00 93.44 522 GLY A O 1
ATOM 4127 N N . ILE A 1 523 ? -10.817 -1.671 -5.354 1.00 93.62 523 ILE A N 1
ATOM 4128 C CA . ILE A 1 523 ? -9.914 -1.333 -6.466 1.00 93.62 523 ILE A CA 1
ATOM 4129 C C . ILE A 1 523 ? -8.456 -1.379 -6.002 1.00 93.62 523 ILE A C 1
ATOM 4131 O O . ILE A 1 523 ? -7.623 -1.973 -6.681 1.00 93.62 523 ILE A O 1
ATOM 4135 N N . MET A 1 524 ? -8.137 -0.802 -4.839 1.00 95.56 524 MET A N 1
ATOM 4136 C CA . MET A 1 524 ? -6.774 -0.843 -4.302 1.00 95.56 524 MET A CA 1
ATOM 4137 C C . MET A 1 524 ? -6.351 -2.269 -3.923 1.00 95.56 524 MET A C 1
ATOM 4139 O O . MET A 1 524 ? -5.204 -2.643 -4.146 1.00 95.56 524 MET A O 1
ATOM 4143 N N . LEU A 1 525 ? -7.251 -3.101 -3.397 1.00 94.94 525 LEU A N 1
ATOM 4144 C CA . LEU A 1 525 ? -6.948 -4.511 -3.139 1.00 94.94 525 LEU A CA 1
ATOM 4145 C C . LEU A 1 525 ? -6.641 -5.263 -4.433 1.00 94.94 525 LEU A C 1
ATOM 4147 O O . LEU A 1 525 ? -5.604 -5.915 -4.516 1.00 94.94 525 LEU A O 1
ATOM 4151 N N . GLY A 1 526 ? -7.499 -5.124 -5.446 1.00 93.75 526 GLY A N 1
ATOM 4152 C CA . GLY A 1 526 ? -7.311 -5.766 -6.746 1.00 93.75 526 GLY A CA 1
ATOM 4153 C C . GLY A 1 526 ? -6.031 -5.306 -7.440 1.00 93.75 526 GLY A C 1
ATOM 4154 O O . GLY A 1 526 ? -5.257 -6.132 -7.911 1.00 93.75 526 GLY A O 1
ATOM 4155 N N . PHE A 1 527 ? -5.753 -3.999 -7.439 1.00 94.12 527 PHE A N 1
ATOM 4156 C CA . PHE A 1 527 ? -4.524 -3.461 -8.021 1.00 94.12 527 PHE A CA 1
ATOM 4157 C C . PHE A 1 527 ? -3.272 -3.912 -7.258 1.00 94.12 527 PHE A C 1
ATOM 4159 O O . PHE A 1 527 ? -2.237 -4.175 -7.865 1.00 94.12 527 PHE A O 1
ATOM 4166 N N . GLY A 1 528 ? -3.375 -4.087 -5.937 1.00 94.38 528 GLY A N 1
ATOM 4167 C CA . GLY A 1 528 ? -2.284 -4.607 -5.118 1.00 94.38 528 GLY A CA 1
ATOM 4168 C C . GLY A 1 528 ? -1.834 -6.014 -5.504 1.00 94.38 528 GLY A C 1
ATOM 4169 O O . GLY A 1 528 ? -0.652 -6.317 -5.352 1.00 94.38 528 GLY A O 1
ATOM 4170 N N . LEU A 1 529 ? -2.717 -6.837 -6.081 1.00 92.25 529 LEU A N 1
ATOM 4171 C CA . LEU A 1 529 ? -2.357 -8.163 -6.599 1.00 92.25 529 LEU A CA 1
ATOM 4172 C C . LEU A 1 529 ? -1.353 -8.099 -7.760 1.00 92.25 529 LEU A C 1
ATOM 4174 O O . LEU A 1 529 ? -0.656 -9.079 -7.993 1.00 92.25 529 LEU A O 1
ATOM 4178 N N . TYR A 1 530 ? -1.245 -6.955 -8.444 1.00 92.81 530 TYR A N 1
ATOM 4179 C CA . TYR A 1 530 ? -0.267 -6.713 -9.510 1.00 92.81 530 TYR A CA 1
ATOM 4180 C C . TYR A 1 530 ? 0.999 -5.984 -9.031 1.00 92.81 530 TYR A C 1
ATOM 4182 O O . TYR A 1 530 ? 1.908 -5.757 -9.829 1.00 92.81 530 TYR A O 1
ATOM 4190 N N . MET A 1 531 ? 1.076 -5.619 -7.749 1.00 93.69 531 MET A N 1
ATOM 4191 C CA . MET A 1 531 ? 2.199 -4.867 -7.180 1.00 93.69 531 MET A CA 1
ATOM 4192 C C . MET A 1 531 ? 3.241 -5.783 -6.547 1.00 93.69 531 MET A C 1
ATOM 4194 O O . MET A 1 531 ? 4.420 -5.734 -6.890 1.00 93.69 531 MET A O 1
ATOM 4198 N N . TYR A 1 532 ? 2.810 -6.610 -5.593 1.00 92.81 532 TYR A N 1
ATOM 4199 C CA . TYR A 1 532 ? 3.719 -7.428 -4.800 1.00 92.81 532 TYR A CA 1
ATOM 4200 C C . TYR A 1 532 ? 3.029 -8.678 -4.257 1.00 92.81 532 TYR A C 1
ATOM 4202 O O . TYR A 1 532 ? 1.910 -8.606 -3.752 1.00 92.81 532 TYR A O 1
ATOM 4210 N N . GLN A 1 533 ? 3.727 -9.811 -4.279 1.00 90.19 533 GLN A N 1
ATOM 4211 C CA . GLN A 1 533 ? 3.184 -11.123 -3.913 1.00 90.19 533 GLN A CA 1
ATOM 4212 C C . GLN A 1 533 ? 2.499 -11.186 -2.548 1.00 90.19 533 GLN A C 1
ATOM 4214 O O . GLN A 1 533 ? 1.434 -11.791 -2.420 1.00 90.19 533 GLN A O 1
ATOM 4219 N N . ALA A 1 534 ? 3.032 -10.502 -1.531 1.00 89.56 534 ALA A N 1
ATOM 4220 C CA . ALA A 1 534 ? 2.431 -10.521 -0.198 1.00 89.56 534 ALA A CA 1
ATOM 4221 C C . ALA A 1 534 ? 1.034 -9.869 -0.164 1.00 89.56 534 ALA A C 1
ATOM 4223 O O . ALA A 1 534 ? 0.238 -10.163 0.729 1.00 89.56 534 ALA A O 1
ATOM 4224 N N . MET A 1 535 ? 0.688 -9.038 -1.159 1.00 92.44 535 MET A N 1
ATOM 4225 C CA . MET A 1 535 ? -0.640 -8.429 -1.271 1.00 92.44 535 MET A CA 1
ATOM 4226 C C . MET A 1 535 ? -1.751 -9.463 -1.465 1.00 92.44 535 MET A C 1
ATOM 4228 O O . MET A 1 535 ? -2.894 -9.189 -1.105 1.00 92.44 535 MET A O 1
ATOM 4232 N N . ARG A 1 536 ? -1.429 -10.674 -1.941 1.00 89.12 536 ARG A N 1
ATOM 4233 C CA . ARG A 1 536 ? -2.385 -11.787 -2.071 1.00 89.12 536 ARG A CA 1
ATOM 4234 C C . ARG A 1 536 ? -2.975 -12.225 -0.726 1.00 89.12 536 ARG A C 1
ATOM 4236 O O . ARG A 1 536 ? -4.099 -12.714 -0.688 1.00 89.12 536 ARG A O 1
ATOM 4243 N N . MET A 1 537 ? -2.262 -11.994 0.380 1.00 90.75 537 MET A N 1
ATOM 4244 C CA . MET A 1 537 ? -2.729 -12.323 1.735 1.00 90.75 537 MET A CA 1
ATOM 4245 C C . MET A 1 537 ? -3.563 -11.209 2.378 1.00 90.75 537 MET A C 1
ATOM 4247 O O . MET A 1 537 ? -4.259 -11.444 3.367 1.00 90.75 537 MET A O 1
ATOM 4251 N N . VAL A 1 538 ? -3.547 -9.994 1.824 1.00 92.88 538 VAL A N 1
ATOM 4252 C CA . VAL A 1 538 ? -4.262 -8.847 2.404 1.00 92.88 538 VAL A CA 1
ATOM 4253 C C . VAL A 1 538 ? -5.788 -9.031 2.381 1.00 92.88 538 VAL A C 1
ATOM 4255 O O . VAL A 1 538 ? -6.409 -8.760 3.411 1.00 92.88 538 VAL A O 1
ATOM 4258 N N . PRO A 1 539 ? -6.427 -9.540 1.304 1.00 91.06 539 PRO A N 1
ATOM 4259 C CA . PRO A 1 539 ? -7.854 -9.868 1.335 1.00 91.06 539 PRO A CA 1
ATOM 4260 C C . PRO A 1 539 ? -8.216 -10.841 2.463 1.00 91.06 539 PRO A C 1
ATOM 4262 O O . PRO A 1 539 ? -9.196 -10.618 3.171 1.00 91.06 539 PRO A O 1
ATOM 4265 N N . VAL A 1 540 ? -7.390 -11.871 2.685 1.00 88.44 540 VAL A N 1
ATOM 4266 C CA . VAL A 1 540 ? -7.582 -12.842 3.774 1.00 88.44 540 VAL A CA 1
ATOM 4267 C C . VAL A 1 540 ? -7.501 -12.143 5.130 1.00 88.44 540 VAL A C 1
ATOM 4269 O O . VAL A 1 540 ? -8.393 -12.307 5.959 1.00 88.44 540 VAL A O 1
ATOM 4272 N N . ALA A 1 541 ? -6.491 -11.295 5.339 1.00 84.88 541 ALA A N 1
ATOM 4273 C CA . ALA A 1 541 ? -6.342 -10.527 6.573 1.00 84.88 541 ALA A CA 1
ATOM 4274 C C . ALA A 1 541 ? -7.546 -9.605 6.846 1.00 84.88 541 ALA A C 1
ATOM 4276 O O . ALA A 1 541 ? -7.999 -9.511 7.986 1.00 84.88 541 ALA A O 1
ATOM 4277 N N . ILE A 1 542 ? -8.104 -8.962 5.813 1.00 86.81 542 ILE A N 1
ATOM 4278 C CA . ILE A 1 542 ? -9.306 -8.124 5.944 1.00 86.81 542 ILE A CA 1
ATOM 4279 C C . ILE A 1 542 ? -10.521 -8.970 6.327 1.00 86.81 542 ILE A C 1
ATOM 4281 O O . ILE A 1 542 ? -11.247 -8.593 7.245 1.00 86.81 542 ILE A O 1
ATOM 4285 N N . VAL A 1 543 ? -10.731 -10.121 5.680 1.00 85.50 543 VAL A N 1
ATOM 4286 C CA . VAL A 1 543 ? -11.828 -11.039 6.028 1.00 85.50 543 VAL A CA 1
ATOM 4287 C C . VAL A 1 543 ? -11.698 -11.502 7.478 1.00 85.50 543 VAL A C 1
ATOM 4289 O O . VAL A 1 543 ? -12.659 -11.397 8.237 1.00 85.50 543 VAL A O 1
ATOM 4292 N N . LEU A 1 544 ? -10.507 -11.931 7.900 1.00 78.75 544 LEU A N 1
ATOM 4293 C CA . LEU A 1 544 ? -10.249 -12.338 9.283 1.00 78.75 544 LEU A CA 1
ATOM 4294 C C . LEU A 1 544 ? -10.497 -11.197 10.277 1.00 78.75 544 LEU A C 1
ATOM 4296 O O . LEU A 1 544 ? -11.112 -11.419 11.318 1.00 78.75 544 LEU A O 1
ATOM 4300 N N . ALA A 1 545 ? -10.083 -9.970 9.952 1.00 75.12 545 ALA A N 1
ATOM 4301 C CA . ALA A 1 545 ? -10.334 -8.802 10.790 1.00 75.12 545 ALA A CA 1
ATOM 4302 C C . ALA A 1 545 ? -11.835 -8.489 10.915 1.00 75.12 545 ALA A C 1
ATOM 4304 O O . ALA A 1 545 ? -12.304 -8.168 12.008 1.00 75.12 545 ALA A O 1
ATOM 4305 N N . VAL A 1 546 ? -12.601 -8.616 9.826 1.00 77.69 546 VAL A N 1
ATOM 4306 C CA . VAL A 1 546 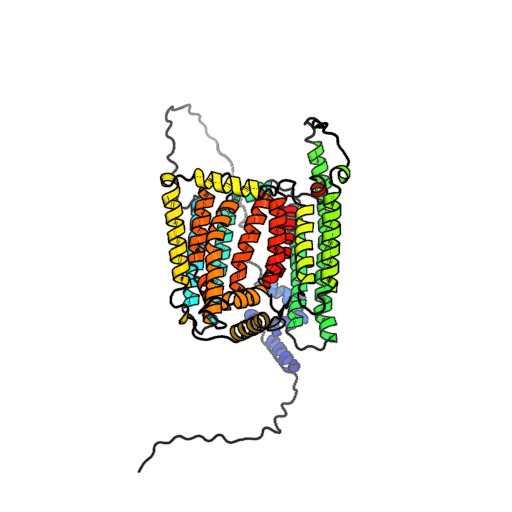? -14.062 -8.435 9.832 1.00 77.69 546 VAL A CA 1
ATOM 4307 C C . VAL A 1 546 ? -14.744 -9.528 10.656 1.00 77.69 546 VAL A C 1
ATOM 4309 O O . VAL A 1 546 ? -15.589 -9.211 11.493 1.00 77.69 546 VAL A O 1
ATOM 4312 N N . LEU A 1 547 ? -14.351 -10.794 10.484 1.00 74.00 547 LEU A N 1
ATOM 4313 C CA . LEU A 1 547 ? -14.871 -11.917 11.271 1.00 74.00 547 LEU A CA 1
ATOM 4314 C C . LEU A 1 547 ? -14.560 -11.752 12.763 1.00 74.00 547 LEU A C 1
ATOM 4316 O O . LEU A 1 547 ? -15.441 -11.935 13.601 1.00 74.00 547 LEU A O 1
ATOM 4320 N N . LEU A 1 548 ? -13.336 -11.336 13.101 1.00 70.38 548 LEU A N 1
ATOM 4321 C CA . LEU A 1 548 ? -12.942 -11.035 14.474 1.00 70.38 548 LEU A CA 1
ATOM 4322 C C . LEU A 1 548 ? -13.768 -9.878 15.048 1.00 70.38 548 LEU A C 1
ATOM 4324 O O . LEU A 1 548 ? -14.265 -9.974 16.167 1.00 70.38 548 LEU A O 1
ATOM 4328 N N . ALA A 1 549 ? -13.957 -8.796 14.290 1.00 67.44 549 ALA A N 1
ATOM 4329 C CA . ALA A 1 549 ? -14.777 -7.668 14.720 1.00 67.44 549 ALA A CA 1
ATOM 4330 C C . ALA A 1 549 ? -16.243 -8.075 14.951 1.00 67.44 549 ALA A C 1
ATOM 4332 O O . ALA A 1 549 ? -16.843 -7.658 15.944 1.00 67.44 549 ALA A O 1
ATOM 4333 N N . ALA A 1 550 ? -16.806 -8.915 14.076 1.00 61.00 550 ALA A N 1
ATOM 4334 C CA . ALA A 1 550 ? -18.152 -9.463 14.227 1.00 61.00 550 ALA A CA 1
ATOM 4335 C C . ALA A 1 550 ? -18.261 -10.336 15.487 1.00 61.00 550 ALA A C 1
ATOM 4337 O O . ALA A 1 550 ? -19.162 -10.137 16.303 1.00 61.00 550 ALA A O 1
ATOM 4338 N N . TYR A 1 551 ? -17.288 -11.226 15.696 1.00 63.56 551 TYR A N 1
ATOM 4339 C CA . TYR A 1 551 ? -17.204 -12.076 16.879 1.00 63.56 551 TYR A CA 1
ATOM 4340 C C . TYR A 1 551 ? -17.117 -11.265 18.182 1.00 63.56 551 TYR A C 1
ATOM 4342 O O . TYR A 1 551 ? -17.842 -11.532 19.144 1.00 63.56 551 TYR A O 1
ATOM 4350 N N . LEU A 1 552 ? -16.263 -10.236 18.218 1.00 62.41 552 LEU A N 1
ATOM 4351 C CA . LEU A 1 552 ? -16.061 -9.397 19.402 1.00 62.41 552 LEU A CA 1
ATOM 4352 C C . LEU A 1 552 ? -17.301 -8.574 19.770 1.00 62.41 552 LEU A C 1
ATOM 4354 O O . LEU A 1 552 ? -17.541 -8.367 20.961 1.00 62.41 552 LEU A O 1
ATOM 4358 N N . ARG A 1 553 ? -18.091 -8.134 18.780 1.00 58.09 553 ARG A N 1
ATOM 4359 C CA . ARG A 1 553 ? -19.339 -7.383 19.002 1.00 58.09 553 ARG A CA 1
ATOM 4360 C C . ARG A 1 553 ? -20.530 -8.260 19.401 1.00 58.09 553 ARG A C 1
ATOM 4362 O O . ARG A 1 553 ? -21.573 -7.719 19.745 1.00 58.09 553 ARG A O 1
ATOM 4369 N N . GLY A 1 554 ? -20.390 -9.587 19.385 1.00 51.81 554 GLY A N 1
ATOM 4370 C CA . GLY A 1 554 ? -21.441 -10.508 19.828 1.00 51.81 554 GLY A CA 1
ATOM 4371 C C . GLY A 1 554 ? -22.682 -10.548 18.928 1.00 51.81 554 GLY A C 1
ATOM 4372 O O . GLY A 1 554 ? -23.689 -11.126 19.329 1.00 51.81 554 GLY A O 1
ATOM 4373 N N . HIS A 1 555 ? -22.619 -9.963 17.729 1.00 49.97 555 HIS A N 1
ATOM 4374 C CA . HIS A 1 555 ? -23.707 -10.026 16.758 1.00 49.97 555 HIS A CA 1
ATOM 4375 C C . HIS A 1 555 ? -23.771 -11.411 16.121 1.00 49.97 555 HIS A C 1
ATOM 4377 O O . HIS A 1 555 ? -22.753 -11.983 15.727 1.00 49.97 555 HIS A O 1
ATOM 4383 N N . THR A 1 556 ? -24.982 -11.945 15.993 1.00 49.62 556 THR A N 1
ATOM 4384 C CA . THR A 1 556 ? -25.214 -13.145 15.189 1.00 49.62 556 THR A CA 1
ATOM 4385 C C . THR A 1 556 ? -25.169 -12.783 13.703 1.00 49.62 556 THR A C 1
ATOM 4387 O O . THR A 1 556 ? -25.459 -11.649 13.327 1.00 49.62 556 THR A O 1
ATOM 4390 N N . LEU A 1 557 ? -24.853 -13.746 12.825 1.00 43.22 557 LEU A N 1
ATOM 4391 C CA . LEU A 1 557 ? -24.918 -13.554 11.362 1.00 43.22 557 LEU A CA 1
ATOM 4392 C C . LEU A 1 557 ? -26.274 -12.979 10.907 1.00 43.22 557 LEU A C 1
ATOM 4394 O O . LEU A 1 557 ? -26.339 -12.255 9.922 1.00 43.22 557 LEU A O 1
ATOM 4398 N N . ARG A 1 558 ? -27.348 -13.260 11.656 1.00 39.75 558 ARG A N 1
ATOM 4399 C CA . ARG A 1 558 ? -28.701 -12.744 11.422 1.00 39.75 558 ARG A CA 1
ATOM 4400 C C . ARG A 1 558 ? -28.830 -11.236 11.649 1.00 39.75 558 ARG A C 1
ATOM 4402 O O . ARG A 1 558 ? -29.505 -10.582 10.864 1.00 39.75 558 ARG A O 1
ATOM 4409 N N . ASP A 1 559 ? -28.161 -10.687 12.661 1.00 43.81 559 ASP A N 1
ATOM 4410 C CA . ASP A 1 559 ? -28.201 -9.248 12.964 1.00 43.81 559 ASP A CA 1
ATOM 4411 C C . ASP A 1 559 ? -27.524 -8.420 11.857 1.00 43.81 559 ASP A C 1
ATOM 4413 O O . ASP A 1 559 ? -27.890 -7.275 11.613 1.00 43.81 559 ASP A O 1
ATOM 4417 N N . TRP A 1 560 ? -26.572 -9.021 11.137 1.00 43.91 560 TRP A N 1
ATOM 4418 C CA . TRP A 1 560 ? -25.866 -8.395 10.015 1.00 43.91 560 TRP A CA 1
ATOM 4419 C C . TRP A 1 560 ? -26.735 -8.223 8.764 1.00 43.91 560 TRP A C 1
ATOM 4421 O O . TRP A 1 560 ? -26.620 -7.212 8.080 1.00 43.91 560 TRP A O 1
ATOM 4431 N N . PHE A 1 561 ? -27.624 -9.178 8.476 1.00 42.97 561 PHE A N 1
ATOM 4432 C CA . PHE A 1 561 ? -28.538 -9.087 7.330 1.00 42.97 561 PHE A CA 1
ATOM 4433 C C . PHE A 1 561 ? -29.751 -8.181 7.585 1.00 42.97 561 PHE A C 1
ATOM 4435 O O . PHE A 1 561 ? -30.479 -7.876 6.644 1.00 42.97 561 PHE A O 1
ATOM 4442 N N . HIS A 1 562 ? -29.968 -7.743 8.830 1.00 38.62 562 HIS A N 1
ATOM 4443 C CA . HIS A 1 562 ? -31.033 -6.799 9.178 1.00 38.62 562 HIS A CA 1
ATOM 4444 C C . HIS A 1 562 ? -30.630 -5.323 9.022 1.00 38.62 562 HIS A C 1
ATOM 4446 O O . HIS A 1 562 ? -31.512 -4.476 8.932 1.00 38.62 562 HIS A O 1
ATOM 4452 N N . TYR A 1 563 ? -29.334 -5.010 8.911 1.00 31.05 563 TYR A N 1
ATOM 4453 C CA . TYR A 1 563 ? -28.851 -3.683 8.511 1.00 31.05 563 TYR A CA 1
ATOM 4454 C C . TYR A 1 563 ? -28.585 -3.650 6.997 1.00 31.05 563 TYR A C 1
ATOM 4456 O O . TYR A 1 563 ? -27.434 -3.639 6.556 1.00 31.05 563 TYR A O 1
ATOM 4464 N N . GLY A 1 564 ? -29.661 -3.686 6.208 1.00 29.62 564 GLY A N 1
ATOM 4465 C CA . GLY A 1 564 ? -29.649 -3.554 4.745 1.00 29.62 564 GLY A CA 1
ATOM 4466 C C . GLY A 1 564 ? -30.371 -2.305 4.276 1.00 29.62 564 GLY A C 1
ATOM 4467 O O . GLY A 1 564 ? -31.542 -2.147 4.681 1.00 29.62 564 GLY A O 1
#

Secondary structure (DSSP, 8-state):
----------------S--------HHHHHHHHHHHHHHTT--GGG--HHHHHHHHHH-HHHHHHHHHHHHS--PPPPPPP------------------------------TTT-HHHHHHHHHHHHHHHHHHHHHHTTS-SS-HHHHHHHHHHHHHHHHHHHHHHHHHTHHHHHHHHHTS-TTHHHHHHHHHHHHHHHHHHHHHHHHHHHS---HHHHIIIIIHHHHHHHHHHHHHHHHHHHHHHHHHHHHHHHHHHHS--SPPP---------GGGGS-HHHHHHHHHHHHHHHHHHHHTTTSB--HHHHHHHHHHHHHHHHHHS-TT--HHHHHHHHHHHHHT--HHHHHHHHHHHHHHHHHHHHHHHTTTTTSS-SPPHHHHHHHHHHHHHHTT--BSSB-STT-B-SHHHHHHHHHHTSTTT-SSHHHHHHHHHHHHHHHHHHHHHHHHHHHTTTTHHHHHHHHHHHHHHHHH-HHHHHHHHTT-GGGHHHHHHHHHHHHHHHHHHH--HHHHHHHHHHHHHHTTT-GGGGGHHHHHHHHHHHHHHHHT--HHHHHT--

Foldseek 3Di:
DDDDDDDDDDDDDDDDDDDPPDCPDPVVVLVVVLVVCVVVVDDPVPDDPSSLVVCCVPPVVVSVVVVCVVVDDPDDDDDDDDDDDDDDDDDDDDDDDDDDDDPDDPPPPPPCVPPLLSVLVVLLVQLVVLLVVLVVQVVVDPDDPVSPVVSVVSNVVSVVSNVVSVCSVCVVVVVCLVVVDDPCVVVLVVLLVVLVVLLVVLVVLVVVLVPDPDDPVCSVPPRNVSSVCSNVVSVVSVVVSVVVVVVVVVVVVVVVVVVPPDDDDDDPPPDPCDDPVVVQDVLLVVLQVLLVVLVVVLVVVCPVQFDDPVSVVSPVSSLVSPLVSLADPPPPPVVVVVVVVVVVVPDDCVVCVVLVVLLVVLLVLLLCLLPPCLCVPPVDDDPQLVVLLVLLVCVLVPTGGCWDPPPVIAFCPLSVQLNVQCPPPPRHRDPSSLLVSLSVLLSLLLQLLLLLLCLVCDDVPNVRSNVRSSVSSNCSSPPPVLSVVSSSSDLVSNPSSLVSQLSNLVSVCVPVVRSSSVSSNVVSLVVVVRRGPCSVCVVVVVVVVVVVVCVSVVDDPVNVVVVD